Protein AF-A0A1V6K5K4-F1 (afdb_monomer)

Secondary structure (DSSP, 8-state):
----TTHHHHHHHHSSS-SS-----TT-EEEE-SS-EEEHHHHHHHHHHS-HHHHHHHHTSSSHHHHHHHHHHHHHHHHHHHHHTTGGGSHHHHHHHHHHHHHHHHHHHHHHHHHHHHHHHHHS---TT---TTEEEEEEEEETTS--EEEEEE-GGGS-HHHHHHHTTPPTT-EEE-SSSEEEEEEEEEESS---S--------------HHHHHHHHHHHHHHHHHHHHHHTT--EE-HHHHHHHHHHHTTS--SS---S-SEEETTEEE-HHHHHHHHHHHHTTS-----SHHHHHHHHHHHHHHHHHHHHHHHH-HHHHHHHHHHHHHHHHHHHHHHHHHHHTGGGS-TTTTT-HHHHHHHHHHHHHHHHHHTT-EE-HHHHHHS-SSGGG------

Structure (mmCIF, N/CA/C/O backbone):
data_AF-A0A1V6K5K4-F1
#
_entry.id   AF-A0A1V6K5K4-F1
#
loop_
_atom_site.group_PDB
_atom_site.id
_atom_site.type_symbol
_atom_site.label_atom_id
_atom_site.label_alt_id
_atom_site.label_comp_id
_atom_site.label_asym_id
_atom_site.label_entity_id
_atom_site.label_seq_id
_atom_site.pdbx_PDB_ins_code
_atom_site.Cartn_x
_atom_site.Cartn_y
_atom_site.Cartn_z
_atom_site.occupancy
_atom_site.B_iso_or_equiv
_atom_site.auth_seq_id
_atom_site.auth_comp_id
_atom_site.auth_asym_id
_atom_site.auth_atom_id
_atom_site.pdbx_PDB_model_num
ATOM 1 N N . MET A 1 1 ? -6.968 -40.730 54.910 1.00 28.14 1 MET A N 1
ATOM 2 C CA . MET A 1 1 ? -7.955 -39.758 55.433 1.00 28.14 1 MET A CA 1
ATOM 3 C C . MET A 1 1 ? -7.178 -38.547 55.941 1.00 28.14 1 MET A C 1
ATOM 5 O O . MET A 1 1 ? -6.651 -38.584 57.039 1.00 28.14 1 MET A O 1
ATOM 9 N N . THR A 1 2 ? -6.685 -37.723 55.011 1.00 26.86 2 THR A N 1
ATOM 10 C CA . THR A 1 2 ? -7.243 -36.434 54.518 1.00 26.86 2 THR A CA 1
ATOM 11 C C . THR A 1 2 ? -6.777 -35.230 55.343 1.00 26.86 2 THR A C 1
ATOM 13 O O . THR A 1 2 ? -7.409 -34.907 56.345 1.00 26.86 2 THR A O 1
ATOM 16 N N . PRO A 1 3 ? -5.731 -34.504 54.902 1.00 29.03 3 PRO A N 1
ATOM 17 C CA . PRO A 1 3 ? -5.486 -33.138 55.330 1.00 29.03 3 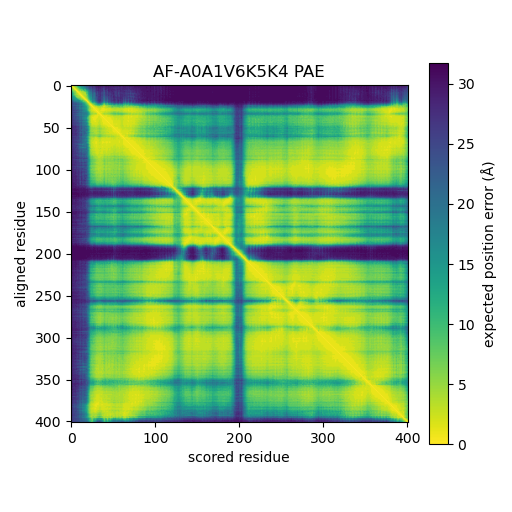PRO A CA 1
ATOM 18 C C . PRO A 1 3 ? -6.127 -32.180 54.311 1.00 29.03 3 PRO 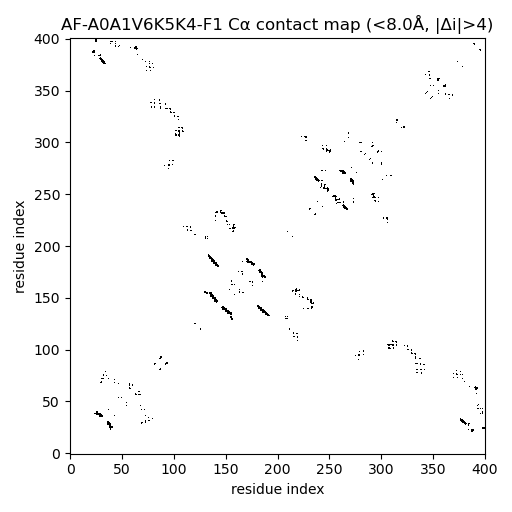A C 1
ATOM 20 O O . PRO A 1 3 ? -5.484 -31.749 53.362 1.00 29.03 3 PRO A O 1
ATOM 23 N N . ILE A 1 4 ? -7.407 -31.845 54.500 1.00 31.73 4 ILE A N 1
ATOM 24 C CA . ILE A 1 4 ? -8.102 -30.799 53.716 1.00 31.73 4 ILE A CA 1
ATOM 25 C C . ILE A 1 4 ? -7.815 -29.387 54.281 1.00 31.73 4 ILE A C 1
ATOM 27 O O . ILE A 1 4 ? -8.084 -28.379 53.642 1.00 31.73 4 ILE A O 1
ATOM 31 N N . HIS A 1 5 ? -7.146 -29.273 55.432 1.00 28.41 5 HIS A N 1
ATOM 32 C CA . HIS A 1 5 ? -6.937 -27.985 56.109 1.00 28.41 5 HIS A CA 1
ATOM 33 C C . HIS A 1 5 ? -5.626 -27.241 55.806 1.00 28.41 5 HIS A C 1
ATOM 35 O O . HIS A 1 5 ? -5.337 -26.254 56.474 1.00 28.41 5 HIS A O 1
ATOM 41 N N . ARG A 1 6 ? -4.832 -27.652 54.806 1.00 28.56 6 ARG A N 1
ATOM 42 C CA . ARG A 1 6 ? -3.612 -26.906 54.411 1.00 28.56 6 ARG A CA 1
ATOM 43 C C . ARG A 1 6 ? -3.736 -26.104 53.110 1.00 28.56 6 ARG A C 1
ATOM 45 O O . ARG A 1 6 ? -2.948 -25.190 52.913 1.00 28.56 6 ARG A O 1
ATOM 52 N N . GLY A 1 7 ? -4.737 -26.378 52.268 1.00 27.45 7 GLY A N 1
ATOM 53 C CA . GLY A 1 7 ? -4.954 -25.634 51.015 1.00 27.45 7 GLY A CA 1
ATOM 54 C C . GLY A 1 7 ? -5.672 -24.294 51.205 1.00 27.45 7 GLY A C 1
ATOM 55 O O . GLY A 1 7 ? -5.324 -23.306 50.568 1.00 27.45 7 GLY A O 1
ATOM 56 N N . MET A 1 8 ? -6.627 -24.225 52.136 1.00 26.94 8 MET A N 1
ATOM 57 C CA . MET A 1 8 ? -7.414 -23.006 52.370 1.00 26.94 8 MET A CA 1
ATOM 58 C C . MET A 1 8 ? -6.618 -21.923 53.107 1.00 26.94 8 MET A C 1
ATOM 60 O O . MET A 1 8 ? -6.811 -20.740 52.858 1.00 26.94 8 MET A O 1
ATOM 64 N N . THR A 1 9 ? -5.670 -22.318 53.962 1.00 28.39 9 THR A N 1
ATOM 65 C CA . THR A 1 9 ? -4.791 -21.380 54.671 1.00 28.39 9 THR A CA 1
ATOM 66 C C . THR A 1 9 ? -3.741 -20.776 53.741 1.00 28.39 9 THR A C 1
ATOM 68 O O . THR A 1 9 ? -3.373 -19.631 53.954 1.00 28.39 9 THR A O 1
ATOM 71 N N . ALA A 1 10 ? -3.309 -21.494 52.694 1.00 31.12 10 ALA A N 1
ATOM 72 C CA . ALA A 1 10 ? -2.409 -20.978 51.655 1.00 31.12 10 ALA A CA 1
ATOM 73 C C . ALA A 1 10 ? -3.124 -19.999 50.701 1.00 31.12 10 ALA A C 1
ATOM 75 O O . ALA A 1 10 ? -2.577 -18.954 50.367 1.00 31.12 10 ALA A O 1
ATOM 76 N N . LEU A 1 11 ? -4.385 -20.274 50.347 1.00 32.19 11 LEU A N 1
ATOM 77 C CA . LEU A 1 11 ? -5.232 -19.347 49.580 1.00 32.19 11 LEU A CA 1
ATOM 78 C C . LEU A 1 11 ? -5.611 -18.086 50.379 1.00 32.19 11 LEU A C 1
ATOM 80 O O . LEU A 1 11 ? -5.660 -16.999 49.815 1.00 32.19 11 LEU A O 1
ATOM 84 N N . LEU A 1 12 ? -5.807 -18.201 51.697 1.00 33.03 12 LEU A N 1
ATOM 85 C CA . LEU A 1 12 ? -6.075 -17.051 52.572 1.00 33.03 12 LEU A CA 1
ATOM 86 C C . LEU A 1 12 ? -4.809 -16.287 52.998 1.00 33.03 12 LEU A C 1
ATOM 88 O O . LEU A 1 12 ? -4.916 -15.112 53.327 1.00 33.03 12 LEU A O 1
ATOM 92 N N . THR A 1 13 ? -3.615 -16.893 52.950 1.00 32.50 13 THR A N 1
ATOM 93 C CA . THR A 1 13 ? -2.348 -16.152 53.137 1.00 32.50 13 THR A CA 1
ATOM 94 C C . THR A 1 13 ? -1.886 -15.441 51.866 1.00 32.50 13 THR A C 1
ATOM 96 O O . THR A 1 13 ? -1.289 -14.377 51.984 1.00 32.50 13 THR A O 1
ATOM 99 N N . LEU A 1 14 ? -2.260 -15.918 50.672 1.00 35.06 14 LEU A N 1
ATOM 100 C CA . LEU A 1 14 ? -2.148 -15.138 49.428 1.00 35.06 14 LEU A CA 1
ATOM 101 C C . LEU A 1 14 ? -3.144 -13.964 49.369 1.00 35.06 14 LEU A C 1
ATOM 103 O O . LEU A 1 14 ? -2.832 -12.938 48.780 1.00 35.06 14 LEU A O 1
ATOM 107 N N . ALA A 1 15 ? -4.294 -14.063 50.046 1.00 32.00 15 ALA A N 1
ATOM 108 C CA . ALA A 1 15 ? -5.255 -12.961 50.171 1.00 32.00 15 ALA A CA 1
ATOM 109 C C . ALA A 1 15 ? -4.941 -11.965 51.313 1.00 32.00 15 ALA A C 1
ATOM 111 O O . ALA A 1 15 ? -5.575 -10.919 51.394 1.00 32.00 15 ALA A O 1
ATOM 112 N N . ALA A 1 16 ? -3.979 -12.266 52.197 1.00 30.08 16 ALA A N 1
ATOM 113 C CA . ALA A 1 16 ? -3.657 -11.445 53.375 1.00 30.08 16 ALA A CA 1
ATOM 114 C C . ALA A 1 16 ? -2.242 -10.829 53.352 1.00 30.08 16 ALA A C 1
ATOM 116 O O . ALA A 1 16 ? -1.836 -10.200 54.328 1.00 30.08 16 ALA A O 1
ATOM 117 N N . ALA A 1 17 ? -1.501 -10.977 52.248 1.00 31.92 17 ALA A N 1
ATOM 118 C CA . ALA A 1 17 ? -0.170 -10.390 52.073 1.00 31.92 17 ALA A CA 1
ATOM 119 C C . ALA A 1 17 ? -0.154 -9.037 51.325 1.00 31.92 17 ALA A C 1
ATOM 121 O O . ALA A 1 17 ? 0.920 -8.464 51.182 1.00 31.92 17 ALA A O 1
ATOM 122 N N . SER A 1 18 ? -1.295 -8.477 50.891 1.00 31.97 18 SER A N 1
ATOM 123 C CA . SER A 1 18 ? -1.331 -7.165 50.204 1.00 31.97 18 SER A CA 1
ATOM 124 C C . SER A 1 18 ? -1.756 -5.981 51.084 1.00 31.97 18 SER A C 1
ATOM 126 O O . SER A 1 18 ? -1.901 -4.861 50.599 1.00 31.97 18 SER A O 1
ATOM 128 N N . CYS A 1 19 ? -1.889 -6.165 52.400 1.00 40.22 19 CYS A N 1
ATOM 129 C CA . CYS A 1 19 ? -1.970 -5.035 53.326 1.00 40.22 19 CYS A CA 1
ATOM 130 C C . CYS A 1 19 ? -0.559 -4.557 53.695 1.00 40.22 19 CYS A C 1
ATOM 132 O O . CYS A 1 19 ? -0.070 -4.820 54.791 1.00 40.22 19 CYS A O 1
ATOM 134 N N . GLY A 1 20 ? 0.101 -3.854 52.775 1.00 35.03 20 GLY A N 1
ATOM 135 C CA . GLY A 1 20 ? 1.377 -3.192 53.048 1.00 35.03 20 GLY A CA 1
ATOM 136 C C . GLY A 1 20 ? 2.195 -2.943 51.788 1.00 35.03 20 GLY A C 1
ATOM 137 O O . GLY A 1 20 ? 2.788 -3.868 51.258 1.00 35.03 20 GLY A O 1
ATOM 138 N N . THR A 1 21 ? 2.223 -1.679 51.351 1.00 39.12 21 THR A N 1
ATOM 139 C CA . THR A 1 21 ? 3.048 -1.102 50.266 1.00 39.12 21 THR A CA 1
ATOM 140 C C . THR A 1 21 ? 2.682 -1.458 48.817 1.00 39.12 21 THR A C 1
ATOM 142 O O . THR A 1 21 ? 3.556 -1.660 47.989 1.00 39.12 21 THR A O 1
ATOM 145 N N . GLY A 1 22 ? 1.383 -1.495 48.509 1.00 46.94 22 GLY A N 1
ATOM 146 C CA . GLY A 1 22 ? 0.697 -0.634 47.521 1.00 46.94 22 GLY A CA 1
ATOM 147 C C . GLY A 1 22 ? 1.309 -0.286 46.153 1.00 46.94 22 GLY A C 1
ATOM 148 O O . GLY A 1 22 ? 0.904 0.734 45.605 1.00 46.94 22 GLY A O 1
ATOM 149 N N . VAL A 1 23 ? 2.244 -1.057 45.594 1.00 56.88 23 VAL A N 1
ATOM 150 C CA . VAL A 1 23 ? 2.728 -0.853 44.216 1.00 56.88 23 VAL A CA 1
ATOM 151 C C . VAL A 1 23 ? 2.297 -2.042 43.353 1.00 56.88 23 VAL A C 1
ATOM 153 O O . VAL A 1 23 ? 2.756 -3.158 43.597 1.00 56.88 23 VAL A O 1
ATOM 156 N N . PRO A 1 24 ? 1.409 -1.838 42.365 1.00 65.69 24 PRO A N 1
ATOM 157 C CA . PRO A 1 24 ? 1.035 -2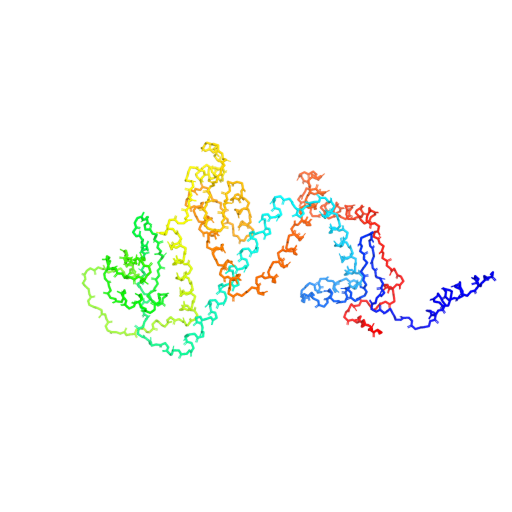.876 41.409 1.00 65.69 24 PRO A CA 1
ATOM 158 C C . PRO A 1 24 ? 2.258 -3.432 40.653 1.00 65.69 24 PRO A C 1
ATOM 160 O O . PRO A 1 24 ? 3.065 -2.665 40.128 1.00 65.69 24 PRO A O 1
ATOM 163 N N . HIS A 1 25 ? 2.406 -4.760 40.580 1.00 77.50 25 HIS A N 1
ATOM 164 C CA . HIS A 1 25 ? 3.486 -5.414 39.821 1.00 77.50 25 HIS A CA 1
ATOM 165 C C . HIS A 1 25 ? 3.132 -5.545 38.330 1.00 77.50 25 HIS A C 1
ATOM 167 O O . HIS A 1 25 ? 1.961 -5.460 37.962 1.00 77.50 25 HIS A O 1
ATOM 173 N N . SER A 1 26 ? 4.120 -5.819 37.470 1.00 78.94 26 SER A N 1
ATOM 174 C CA . SER A 1 26 ? 3.971 -5.892 35.998 1.00 78.94 26 SER A CA 1
ATOM 175 C C . SER A 1 26 ? 2.776 -6.729 35.506 1.00 78.94 26 SER A C 1
ATOM 177 O O . SER A 1 26 ? 2.022 -6.274 34.652 1.00 78.94 26 SER A O 1
ATOM 179 N N . GLY A 1 27 ? 2.548 -7.910 36.090 1.00 83.94 27 GLY A N 1
ATOM 180 C CA . GLY A 1 27 ? 1.405 -8.781 35.767 1.00 83.94 27 GLY A CA 1
ATOM 181 C C . GLY A 1 27 ? 0.040 -8.385 36.358 1.00 83.94 27 GLY A C 1
ATOM 182 O O . GLY A 1 27 ? -0.909 -9.157 36.239 1.00 83.94 27 GLY A O 1
ATOM 183 N N . THR A 1 28 ? -0.088 -7.239 37.035 1.00 89.31 28 THR A N 1
ATOM 184 C CA . THR A 1 28 ? -1.388 -6.789 37.566 1.00 89.31 28 THR A CA 1
ATOM 185 C C . THR A 1 28 ? -2.309 -6.453 36.398 1.00 89.31 28 THR A C 1
ATOM 187 O O . THR A 1 28 ? -1.948 -5.649 35.542 1.00 89.31 28 THR A O 1
ATOM 190 N N . TRP A 1 29 ? -3.500 -7.051 36.357 1.00 92.62 29 TRP A N 1
ATOM 191 C CA . TRP A 1 29 ? -4.487 -6.747 35.324 1.00 92.62 29 TRP A CA 1
ATOM 192 C C . TRP A 1 29 ? -5.111 -5.364 35.564 1.00 92.62 29 TRP A C 1
ATOM 194 O O . TRP A 1 29 ? -5.496 -5.031 36.689 1.00 92.62 29 TRP A O 1
ATOM 204 N N . LEU A 1 30 ? -5.211 -4.571 34.499 1.00 92.12 30 LEU A N 1
ATOM 205 C CA . LEU A 1 30 ? -5.825 -3.241 34.490 1.00 92.12 30 LEU A CA 1
ATOM 206 C C . LEU A 1 30 ? -7.187 -3.245 33.804 1.00 92.12 30 LEU A C 1
ATOM 208 O O . LEU A 1 30 ? -8.107 -2.562 34.250 1.00 92.12 30 LEU A O 1
ATOM 212 N N . ALA A 1 31 ? -7.322 -4.042 32.749 1.00 93.12 31 ALA A N 1
ATOM 213 C CA . ALA A 1 31 ? -8.576 -4.260 32.055 1.00 93.12 31 ALA A CA 1
ATOM 214 C C . ALA A 1 31 ? -8.666 -5.714 31.601 1.00 93.12 31 ALA A C 1
ATOM 216 O O . ALA A 1 31 ? -7.652 -6.343 31.304 1.00 93.12 31 ALA A O 1
ATOM 217 N N . ARG A 1 32 ? -9.875 -6.258 31.531 1.00 92.56 32 ARG A N 1
ATOM 218 C CA . ARG A 1 32 ? -10.109 -7.591 30.973 1.00 92.56 32 ARG A CA 1
ATOM 219 C C . ARG A 1 32 ? -11.404 -7.634 30.190 1.00 92.56 32 ARG A C 1
ATOM 221 O O . ARG A 1 32 ? -12.341 -6.899 30.487 1.00 92.56 32 ARG A O 1
ATOM 228 N N . THR A 1 33 ? -11.442 -8.515 29.210 1.00 88.88 33 THR A N 1
ATOM 229 C CA . THR A 1 33 ? -12.632 -8.895 28.454 1.00 88.88 33 THR A CA 1
ATOM 230 C C . THR A 1 33 ? -12.816 -10.408 28.581 1.00 88.88 33 THR A C 1
ATOM 232 O O . THR A 1 33 ? -12.026 -11.101 29.223 1.00 88.88 33 THR A O 1
ATOM 235 N N . VAL A 1 34 ? -13.852 -10.959 27.954 1.00 84.50 34 VAL A N 1
ATOM 236 C CA . VAL A 1 34 ? -14.044 -12.418 27.865 1.00 84.50 34 VAL A CA 1
ATOM 237 C C . VAL A 1 34 ? -12.902 -13.150 27.149 1.00 84.50 34 VAL A C 1
ATOM 239 O O . VAL A 1 34 ? -12.740 -14.352 27.351 1.00 84.50 34 VAL A O 1
ATOM 242 N N . SER A 1 35 ? -12.146 -12.459 26.298 1.00 79.81 35 SER A N 1
ATOM 243 C CA . SER A 1 35 ? -11.123 -13.036 25.420 1.00 79.81 35 SER A CA 1
ATOM 244 C C . SER A 1 35 ? -9.702 -12.599 25.768 1.00 79.81 35 SER A C 1
ATOM 246 O O . SER A 1 35 ? -8.763 -13.220 25.278 1.00 79.81 35 SER A O 1
ATOM 248 N N . ASP A 1 36 ? -9.535 -11.559 26.586 1.00 88.75 36 ASP A N 1
ATOM 249 C CA . ASP A 1 36 ? -8.253 -10.881 26.755 1.00 88.75 36 ASP A CA 1
ATOM 250 C C . ASP A 1 36 ? -8.082 -10.288 28.162 1.00 88.75 36 ASP A C 1
ATOM 252 O O . ASP A 1 36 ? -9.048 -10.021 28.880 1.00 88.75 36 ASP A O 1
ATOM 256 N N . THR A 1 37 ? -6.841 -10.087 28.590 1.00 92.88 37 THR A N 1
ATOM 257 C CA . THR A 1 37 ? -6.502 -9.448 29.867 1.00 92.88 37 THR A CA 1
ATO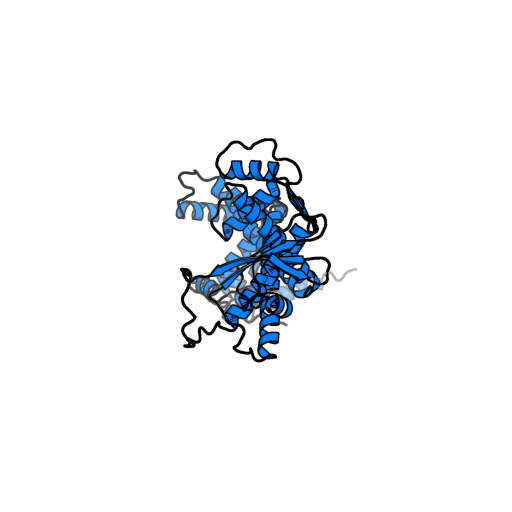M 258 C C . THR A 1 37 ? -5.283 -8.565 29.669 1.00 92.88 37 THR A C 1
ATOM 260 O O . THR A 1 37 ? -4.189 -9.063 29.438 1.00 92.88 37 THR A O 1
ATOM 263 N N . LEU A 1 38 ? -5.481 -7.255 29.805 1.00 91.50 38 LEU A N 1
ATOM 264 C CA . LEU A 1 38 ? -4.438 -6.247 29.678 1.00 91.50 38 LEU A CA 1
ATOM 265 C C . LEU A 1 38 ? -3.784 -6.018 31.036 1.00 91.50 38 LEU A C 1
ATOM 267 O O . LEU A 1 38 ? -4.442 -5.613 32.003 1.00 91.50 38 LEU A O 1
ATOM 271 N N . THR A 1 39 ? -2.484 -6.271 31.107 1.00 91.94 39 THR A N 1
ATOM 272 C CA . THR A 1 39 ? -1.666 -6.057 32.301 1.00 91.94 39 THR A CA 1
ATOM 273 C C . THR A 1 39 ? -0.994 -4.685 32.295 1.00 91.94 39 THR A C 1
ATOM 275 O O . THR A 1 39 ? -1.004 -3.965 31.295 1.00 91.94 39 THR A O 1
ATOM 278 N N . ILE A 1 40 ? -0.381 -4.304 33.418 1.00 89.94 40 ILE A N 1
ATOM 279 C CA . ILE A 1 40 ? 0.445 -3.089 33.494 1.00 89.94 40 ILE A CA 1
ATOM 280 C C . ILE A 1 40 ? 1.571 -3.125 32.467 1.00 89.94 40 ILE A C 1
ATOM 282 O O . ILE A 1 40 ? 1.862 -2.092 31.868 1.00 89.94 40 ILE A O 1
ATOM 286 N N . LEU A 1 41 ? 2.198 -4.287 32.264 1.00 87.88 41 LEU A N 1
ATOM 287 C CA . LEU A 1 41 ? 3.273 -4.432 31.288 1.00 87.88 41 LEU A CA 1
ATOM 288 C C . LEU A 1 41 ? 2.774 -4.139 29.868 1.00 87.88 41 LEU A C 1
ATOM 290 O O . LEU A 1 41 ? 3.357 -3.288 29.201 1.00 87.88 41 LEU A O 1
ATOM 294 N N . ASP A 1 42 ? 1.660 -4.754 29.462 1.00 89.88 42 ASP A N 1
ATOM 295 C CA . ASP A 1 42 ? 1.089 -4.576 28.118 1.00 89.88 42 ASP A CA 1
ATOM 296 C C . ASP A 1 42 ? 0.744 -3.106 27.847 1.00 89.88 42 ASP A C 1
ATOM 298 O O . ASP A 1 42 ? 1.067 -2.549 26.796 1.00 89.88 42 ASP A O 1
ATOM 302 N N . ILE A 1 43 ? 0.120 -2.446 28.829 1.00 90.62 43 ILE A N 1
ATOM 303 C CA . ILE A 1 43 ? -0.239 -1.032 28.719 1.00 90.62 43 ILE A CA 1
ATOM 304 C C . ILE A 1 43 ? 1.014 -0.144 28.725 1.00 90.62 43 ILE A C 1
ATOM 306 O O . ILE A 1 43 ? 1.085 0.812 27.955 1.00 90.62 43 ILE A O 1
ATOM 310 N N . HIS A 1 44 ? 2.022 -0.439 29.548 1.00 88.31 44 HIS A N 1
ATOM 311 C CA . HIS A 1 44 ? 3.256 0.346 29.574 1.00 88.31 44 HIS A CA 1
ATOM 312 C C . HIS A 1 44 ? 4.023 0.254 28.249 1.00 88.31 44 HIS A C 1
ATOM 314 O O . HIS A 1 44 ? 4.461 1.275 27.714 1.00 88.31 44 HIS A O 1
ATOM 320 N N . GLU A 1 45 ? 4.171 -0.950 27.696 1.00 88.44 45 GLU A N 1
ATOM 321 C CA . GLU A 1 45 ? 4.827 -1.165 26.404 1.00 88.44 45 GLU A CA 1
ATOM 322 C C . GLU A 1 45 ? 4.053 -0.486 25.270 1.00 88.44 45 GLU A C 1
ATOM 324 O O . GLU A 1 45 ? 4.643 0.239 24.460 1.00 88.44 45 GLU A O 1
ATOM 329 N N . GLY A 1 46 ? 2.723 -0.618 25.272 1.00 87.38 46 GLY A N 1
ATOM 330 C CA . GLY A 1 46 ? 1.846 0.097 24.351 1.00 87.38 46 GLY A CA 1
ATOM 331 C C . GLY A 1 46 ? 2.042 1.612 24.429 1.00 87.38 46 GLY A C 1
ATOM 332 O O . GLY A 1 46 ? 2.261 2.258 23.403 1.00 87.38 46 GLY A O 1
ATOM 333 N N . TRP A 1 47 ? 2.046 2.183 25.634 1.00 88.88 47 TRP A N 1
ATOM 334 C CA . TRP A 1 47 ? 2.248 3.616 25.846 1.00 88.88 47 TRP A CA 1
ATOM 335 C C . TRP A 1 47 ? 3.607 4.096 25.324 1.00 88.88 47 TRP A C 1
ATOM 337 O O . TRP A 1 47 ? 3.697 5.124 24.650 1.00 88.88 47 TRP A O 1
ATOM 347 N N . ARG A 1 48 ? 4.675 3.333 25.589 1.00 88.69 48 ARG A N 1
ATOM 348 C CA . ARG A 1 48 ? 6.037 3.635 25.119 1.00 88.69 48 ARG A CA 1
ATOM 349 C C . ARG A 1 48 ? 6.159 3.602 23.598 1.00 88.69 48 ARG A C 1
ATOM 351 O O . ARG A 1 48 ? 6.975 4.347 23.056 1.00 88.69 48 ARG A O 1
ATOM 358 N N . SER A 1 49 ? 5.365 2.764 22.933 1.00 85.50 49 SER A N 1
ATOM 359 C CA . SER A 1 49 ? 5.362 2.636 21.472 1.00 85.50 49 SER A CA 1
ATOM 360 C C . SER A 1 49 ? 4.690 3.808 20.748 1.00 85.50 49 SER A C 1
ATOM 362 O O . SER A 1 49 ? 4.926 4.006 19.557 1.00 85.50 49 SER A O 1
ATOM 364 N N . LEU A 1 50 ? 3.885 4.612 21.453 1.00 84.81 50 LEU A N 1
ATOM 365 C CA . LEU A 1 50 ? 3.202 5.760 20.865 1.00 84.81 50 LEU A CA 1
ATOM 366 C C . LEU A 1 50 ? 4.186 6.865 20.455 1.00 84.81 50 LEU A C 1
ATOM 368 O O . LEU A 1 50 ? 5.090 7.263 21.209 1.00 84.81 50 LEU A O 1
ATOM 372 N N . ASP A 1 51 ? 3.941 7.453 19.286 1.00 85.19 51 ASP A N 1
ATOM 373 C CA . ASP A 1 51 ? 4.632 8.662 18.861 1.00 85.19 51 ASP A CA 1
ATOM 374 C C . ASP A 1 51 ? 4.290 9.857 19.787 1.00 85.19 51 ASP A C 1
ATOM 376 O O . ASP A 1 51 ? 3.288 9.831 20.516 1.00 85.19 51 ASP A O 1
ATOM 380 N N . PRO A 1 52 ? 5.122 10.915 19.806 1.00 87.50 52 PRO A N 1
ATOM 381 C CA . PRO A 1 52 ? 4.916 12.049 20.703 1.00 87.50 52 PRO A CA 1
ATOM 382 C C . PRO A 1 52 ? 3.568 12.761 20.532 1.00 87.50 52 PRO A C 1
ATOM 384 O O . PRO A 1 52 ? 3.016 13.225 21.527 1.00 87.50 52 PRO A O 1
ATOM 387 N N . ALA A 1 53 ? 3.029 12.846 19.311 1.00 84.69 53 ALA A N 1
ATOM 388 C CA . ALA A 1 53 ? 1.760 13.527 19.067 1.00 84.69 53 ALA A CA 1
ATOM 389 C C . ALA A 1 53 ? 0.581 12.706 19.607 1.00 84.69 53 ALA A C 1
ATOM 391 O O . ALA A 1 53 ? -0.304 13.263 20.257 1.00 84.69 53 ALA A O 1
ATOM 392 N N . SER A 1 54 ? 0.606 11.381 19.424 1.00 83.69 54 SER A N 1
ATOM 393 C CA . SER A 1 54 ? -0.396 10.479 20.005 1.00 83.69 54 SER A CA 1
ATOM 394 C C . SER A 1 54 ? -0.405 10.530 21.537 1.00 83.69 54 SER A C 1
ATOM 396 O O . SER A 1 54 ? -1.476 10.598 22.141 1.00 83.69 54 SER A O 1
ATOM 398 N N . ARG A 1 55 ? 0.771 10.562 22.184 1.00 87.00 55 ARG A N 1
ATOM 399 C CA . ARG A 1 55 ? 0.865 10.703 23.653 1.00 87.00 55 ARG A CA 1
ATOM 400 C C . ARG A 1 55 ? 0.312 12.029 24.156 1.00 87.00 55 ARG A C 1
ATOM 402 O O . ARG A 1 55 ? -0.357 12.052 25.186 1.00 87.00 55 ARG A O 1
ATOM 409 N N . GLU A 1 56 ? 0.558 13.116 23.431 1.00 87.19 56 GLU A N 1
ATOM 410 C CA . GLU A 1 56 ? 0.045 14.433 23.808 1.00 87.19 56 GLU A CA 1
ATOM 411 C C . GLU A 1 56 ? -1.490 14.480 23.800 1.00 87.19 56 GLU A C 1
ATOM 413 O O . GLU A 1 56 ? -2.093 15.106 24.671 1.00 87.19 56 GLU A O 1
ATOM 418 N N . GLY A 1 57 ? -2.130 13.731 22.895 1.00 84.81 57 GLY A N 1
ATOM 419 C CA . GLY A 1 57 ? -3.583 13.554 22.892 1.00 84.81 57 GLY A CA 1
ATOM 420 C C . GLY A 1 57 ? -4.123 13.056 24.238 1.00 84.81 57 GLY A C 1
ATOM 421 O O . GLY A 1 57 ? -5.061 13.642 24.775 1.00 84.81 57 GLY A O 1
ATOM 422 N N . PHE A 1 58 ? -3.488 12.042 24.834 1.00 88.19 58 PHE A N 1
ATOM 423 C CA . PHE A 1 58 ? -3.877 11.513 26.148 1.00 88.19 58 PHE A CA 1
ATOM 424 C C . PHE A 1 58 ? -3.492 12.434 27.305 1.00 88.19 58 PHE A C 1
ATOM 426 O O . PHE A 1 58 ? -4.231 12.530 28.280 1.00 88.19 58 PHE A O 1
ATOM 433 N N . ARG A 1 59 ? -2.356 13.135 27.207 1.00 87.38 59 ARG A N 1
ATOM 434 C CA . ARG A 1 59 ? -1.888 14.068 28.250 1.00 87.38 59 ARG A CA 1
ATOM 435 C C . ARG A 1 59 ? -2.801 15.271 28.456 1.00 87.38 59 ARG A C 1
ATOM 437 O O . ARG A 1 59 ? -2.737 15.902 29.507 1.00 87.38 59 ARG A O 1
ATOM 444 N N . SER A 1 60 ? -3.651 15.572 27.477 1.00 85.00 60 SER A N 1
ATOM 445 C CA . SER A 1 60 ? -4.693 16.589 27.619 1.00 85.00 60 SER A CA 1
ATOM 446 C C . SER A 1 60 ? -5.826 16.180 28.575 1.00 85.00 60 SER A C 1
ATOM 448 O O . SER A 1 60 ? -6.578 17.048 29.025 1.00 85.00 60 SER A O 1
ATOM 450 N N . ASP A 1 61 ? -5.937 14.891 28.919 1.00 88.69 61 ASP A N 1
ATOM 451 C CA . ASP A 1 61 ? -6.903 14.390 29.894 1.00 88.69 61 ASP A CA 1
ATOM 452 C C . ASP A 1 61 ? -6.451 14.659 31.341 1.00 88.69 61 ASP A C 1
ATOM 454 O O . ASP A 1 61 ? -5.265 14.682 31.671 1.00 88.69 61 ASP A O 1
ATOM 458 N N . SER A 1 62 ? -7.424 14.810 32.238 1.00 88.81 62 SER A N 1
ATOM 459 C CA . SER A 1 62 ? -7.210 14.869 33.687 1.00 88.81 62 SER A CA 1
ATOM 460 C C . SER A 1 62 ? -6.531 13.621 34.267 1.00 88.81 62 SER A C 1
ATOM 462 O O . SER A 1 62 ? -5.853 13.718 35.292 1.00 88.81 62 SER A O 1
ATOM 464 N N . ASN A 1 63 ? -6.715 12.461 33.626 1.00 89.25 63 ASN A N 1
ATOM 465 C CA . ASN A 1 63 ? -6.040 11.218 33.953 1.00 89.25 63 ASN A CA 1
ATOM 466 C C . ASN A 1 63 ? -5.583 10.471 32.681 1.00 89.25 63 ASN A C 1
ATOM 468 O O . ASN A 1 63 ? -6.283 9.566 32.213 1.00 89.25 63 ASN A O 1
ATOM 472 N N . PRO A 1 64 ? -4.399 10.811 32.131 1.00 89.50 64 PRO A N 1
ATOM 473 C CA . PRO A 1 64 ? -3.896 10.245 30.880 1.00 89.50 64 PRO A CA 1
ATOM 474 C C . PRO A 1 64 ? -3.765 8.722 30.910 1.00 89.50 64 PRO A C 1
ATOM 476 O O . PRO A 1 64 ? -4.088 8.055 29.928 1.00 89.50 64 PRO A O 1
ATOM 479 N N . GLY A 1 65 ? -3.326 8.156 32.038 1.00 88.31 65 GLY A N 1
ATOM 480 C CA . GLY A 1 65 ? -3.157 6.714 32.169 1.00 88.31 65 GLY A CA 1
ATOM 481 C C . GLY A 1 65 ? -4.471 5.955 32.185 1.00 88.31 65 GLY A C 1
ATOM 482 O O . GLY A 1 65 ? -4.596 4.946 31.491 1.00 88.31 65 GLY A O 1
ATOM 483 N N . ARG A 1 66 ? -5.485 6.470 32.888 1.00 91.25 66 ARG A N 1
ATOM 484 C CA . ARG A 1 66 ? -6.837 5.901 32.826 1.00 91.25 66 ARG A CA 1
ATOM 485 C C . ARG A 1 66 ? -7.407 5.989 31.411 1.00 91.25 66 ARG A C 1
ATOM 487 O O . ARG A 1 66 ? -7.875 4.978 30.897 1.00 91.25 66 ARG A O 1
ATOM 494 N N . ALA A 1 67 ? -7.328 7.160 30.778 1.00 89.56 67 ALA A N 1
ATOM 495 C CA . ALA A 1 67 ? -7.832 7.361 29.422 1.00 89.56 67 ALA A CA 1
ATOM 496 C C . ALA A 1 67 ? -7.171 6.397 28.421 1.00 89.56 67 ALA A C 1
ATOM 498 O O . ALA A 1 67 ? -7.845 5.799 27.581 1.00 89.56 67 ALA A O 1
ATOM 499 N N . TYR A 1 68 ? -5.858 6.183 28.544 1.00 91.56 68 TYR A N 1
ATOM 500 C CA . TYR A 1 68 ? -5.136 5.239 27.697 1.00 91.56 68 TYR A CA 1
ATOM 501 C C . TYR A 1 68 ? -5.565 3.782 27.928 1.00 91.56 68 TYR A C 1
ATOM 503 O O . TYR A 1 68 ? -5.812 3.062 26.959 1.00 91.56 68 TYR A O 1
ATOM 511 N N . VAL A 1 69 ? -5.720 3.354 29.189 1.00 92.44 69 VAL A N 1
ATOM 512 C CA . VAL A 1 69 ? -6.222 2.007 29.524 1.00 92.44 69 VAL A CA 1
ATOM 513 C C . VAL A 1 69 ? -7.623 1.787 28.966 1.00 92.44 69 VAL A C 1
ATOM 515 O O . VAL A 1 69 ? -7.879 0.740 28.377 1.00 92.44 69 VAL A O 1
ATOM 518 N N . GLU A 1 70 ? -8.521 2.762 29.111 1.00 91.31 70 GLU A N 1
ATOM 519 C CA . GLU A 1 70 ? -9.882 2.675 28.579 1.00 91.31 70 GLU A CA 1
ATOM 520 C C . GLU A 1 70 ? -9.865 2.502 27.054 1.00 91.31 70 GLU A C 1
ATOM 522 O O . GLU A 1 70 ? -10.508 1.589 26.533 1.00 91.31 70 GLU A O 1
ATOM 527 N N . VAL A 1 71 ? -9.072 3.300 26.332 1.00 89.56 71 VAL A N 1
ATOM 528 C CA . VAL A 1 71 ? -8.926 3.169 24.872 1.00 89.56 71 VAL A CA 1
ATOM 529 C C . VAL A 1 71 ? -8.340 1.812 24.475 1.00 89.56 71 VAL A C 1
ATOM 531 O O . VAL A 1 71 ? -8.859 1.171 23.557 1.00 89.56 71 VAL A O 1
ATOM 534 N N . ALA A 1 72 ? -7.300 1.339 25.165 1.00 89.50 72 ALA A N 1
ATOM 535 C CA . ALA A 1 72 ? -6.706 0.027 24.910 1.00 89.50 72 ALA A CA 1
ATOM 536 C C . ALA A 1 72 ? -7.712 -1.113 25.151 1.00 89.50 72 ALA A C 1
ATOM 538 O O . ALA A 1 72 ? -7.809 -2.049 24.353 1.00 89.50 72 ALA A O 1
ATOM 539 N N . ALA A 1 73 ? -8.523 -1.004 26.202 1.00 90.81 73 ALA A N 1
ATOM 540 C CA . ALA A 1 73 ? -9.538 -1.993 26.525 1.00 90.81 73 ALA A CA 1
ATOM 541 C C . ALA A 1 73 ? -10.687 -2.002 25.503 1.00 90.81 73 ALA A C 1
ATOM 543 O O . ALA A 1 73 ? -11.082 -3.066 25.023 1.00 90.81 73 ALA A O 1
ATOM 544 N N . TYR A 1 74 ? -11.176 -0.828 25.088 1.00 90.50 74 TYR A N 1
ATOM 545 C CA . TYR A 1 74 ? -12.161 -0.730 24.007 1.00 90.50 74 TYR A CA 1
ATOM 546 C C . TYR A 1 74 ? -11.612 -1.248 22.675 1.00 90.50 74 TYR A C 1
ATOM 548 O O . TYR A 1 74 ? -12.349 -1.893 21.930 1.00 90.50 74 TYR A O 1
ATOM 556 N N . ARG A 1 75 ? -10.323 -1.047 22.383 1.00 89.69 75 ARG A N 1
ATOM 557 C CA . ARG A 1 75 ? -9.669 -1.658 21.219 1.00 89.69 75 ARG A CA 1
ATOM 558 C C . ARG A 1 75 ? -9.749 -3.189 21.262 1.00 89.69 75 ARG A C 1
ATOM 560 O O . ARG A 1 75 ? -10.151 -3.774 20.260 1.00 89.69 75 ARG A O 1
ATOM 567 N N . SER A 1 76 ? -9.444 -3.822 22.397 1.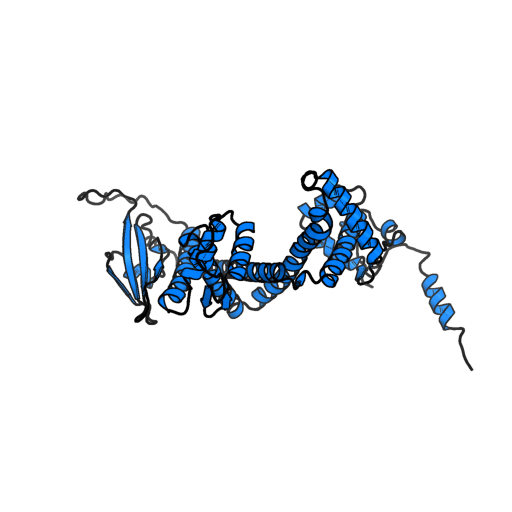00 89.56 76 SER A N 1
ATOM 568 C CA . SER A 1 76 ? -9.552 -5.287 22.566 1.00 89.56 76 SER A CA 1
ATOM 569 C C . SER A 1 76 ? -10.997 -5.793 22.377 1.00 89.56 76 SER A C 1
ATOM 571 O O . SER A 1 76 ? -11.248 -6.807 21.712 1.00 89.56 76 SER A O 1
ATOM 573 N N . VAL A 1 77 ? -11.986 -5.030 22.863 1.00 92.25 77 VAL A N 1
ATOM 574 C CA . VAL A 1 77 ? -13.417 -5.306 22.638 1.00 92.25 77 VAL A CA 1
ATOM 575 C C . VAL A 1 77 ? -13.788 -5.236 21.150 1.00 92.25 77 VAL A C 1
ATOM 577 O O . VAL A 1 77 ? -14.456 -6.138 20.640 1.00 92.25 77 VAL A O 1
ATOM 580 N N . ILE A 1 78 ? -13.367 -4.185 20.439 1.00 91.19 78 ILE A N 1
ATOM 581 C CA . ILE A 1 78 ? -13.659 -4.023 19.005 1.00 91.19 78 ILE A CA 1
ATOM 582 C C . ILE A 1 78 ? -12.963 -5.117 18.194 1.00 91.19 78 ILE A C 1
ATOM 584 O O . ILE A 1 78 ? -13.579 -5.687 17.299 1.00 91.19 78 ILE A O 1
ATOM 588 N N . GLU A 1 79 ? -11.716 -5.455 18.521 1.00 91.75 79 GLU A N 1
ATOM 589 C CA . GLU A 1 79 ? -10.989 -6.547 17.873 1.00 91.75 79 GLU A CA 1
ATOM 590 C C . GLU A 1 79 ? -11.720 -7.885 18.020 1.00 91.75 79 GLU A C 1
ATOM 592 O O . GLU A 1 79 ? -11.887 -8.613 17.038 1.00 91.75 79 GLU A O 1
ATOM 597 N N . SER A 1 80 ? -12.230 -8.180 19.216 1.00 91.50 80 SER A N 1
ATOM 598 C CA . SER A 1 80 ? -13.043 -9.376 19.451 1.00 91.50 80 SER A CA 1
ATOM 599 C C . SER A 1 80 ? -14.314 -9.373 18.594 1.00 91.50 80 SER A C 1
ATOM 601 O O . SER A 1 80 ? -14.643 -10.388 17.977 1.00 91.50 80 SER A O 1
ATOM 603 N N . ALA A 1 81 ? -14.983 -8.223 18.474 1.00 92.81 81 ALA A N 1
ATOM 604 C CA . ALA A 1 81 ? -16.162 -8.071 17.623 1.00 92.81 81 ALA A CA 1
ATOM 605 C C . ALA A 1 81 ? -15.854 -8.227 16.126 1.00 92.81 81 ALA A C 1
ATOM 607 O O . ALA A 1 81 ? -16.615 -8.869 15.402 1.00 92.81 81 ALA A O 1
ATOM 608 N N . VAL A 1 82 ? -14.730 -7.677 15.666 1.00 93.25 82 VAL A N 1
ATOM 609 C CA . VAL A 1 82 ? -14.235 -7.794 14.287 1.00 93.25 82 VAL A CA 1
ATOM 610 C C . VAL A 1 82 ? -13.955 -9.247 13.925 1.00 93.25 82 VAL A C 1
ATOM 612 O O . VAL A 1 82 ? -14.383 -9.704 12.862 1.00 93.25 82 VAL A O 1
ATOM 615 N N . ARG A 1 83 ? -13.277 -9.980 14.817 1.00 92.19 83 ARG A N 1
ATOM 616 C CA . ARG A 1 83 ? -12.970 -11.404 14.633 1.00 92.19 83 ARG A CA 1
ATOM 617 C C . ARG A 1 83 ? -14.241 -12.251 14.633 1.00 92.19 83 ARG A C 1
ATOM 619 O O . ARG A 1 83 ? -14.418 -13.056 13.726 1.00 92.19 83 ARG A O 1
ATOM 626 N N . GLU A 1 84 ? -15.143 -12.045 15.594 1.00 92.75 84 GLU A N 1
ATOM 627 C CA . GLU A 1 84 ? -16.401 -12.802 15.677 1.00 92.75 84 GLU A CA 1
ATOM 628 C C . GLU A 1 84 ? -17.297 -12.576 14.450 1.00 92.75 84 GLU A C 1
ATOM 630 O O . GLU A 1 84 ? -17.901 -13.517 13.941 1.00 92.75 84 GLU A O 1
ATOM 635 N N . ALA A 1 85 ? -17.367 -11.341 13.949 1.00 93.12 85 ALA A N 1
ATOM 636 C CA . ALA A 1 85 ? -18.155 -11.008 12.766 1.00 93.12 85 ALA A CA 1
ATOM 637 C C . ALA A 1 85 ? -17.455 -11.350 11.434 1.00 93.12 85 ALA A C 1
ATOM 639 O O . ALA A 1 85 ? -18.054 -11.166 10.377 1.00 93.12 85 ALA A O 1
ATOM 640 N N . GLY A 1 86 ? -16.213 -11.848 11.468 1.00 94.12 86 GLY A N 1
ATOM 641 C CA . GLY A 1 86 ? -15.483 -12.300 10.282 1.00 94.12 86 GLY A CA 1
ATOM 642 C C . GLY A 1 86 ? -15.018 -11.182 9.344 1.00 94.12 86 GLY A C 1
ATOM 643 O O . GLY A 1 86 ? -14.786 -11.448 8.168 1.00 94.12 86 GLY A O 1
ATOM 644 N N . TYR A 1 87 ? -14.865 -9.941 9.829 1.00 93.00 87 TYR A N 1
ATOM 645 C CA . TYR A 1 87 ? -14.491 -8.799 8.973 1.00 93.00 87 TYR A CA 1
ATOM 646 C C . TYR A 1 87 ? -13.126 -8.979 8.298 1.00 93.00 87 TYR A C 1
ATOM 648 O O . TYR A 1 87 ? -12.979 -8.605 7.134 1.00 93.00 87 TYR A O 1
ATOM 656 N N . LEU A 1 88 ? -12.159 -9.594 8.991 1.00 92.06 88 LEU A N 1
ATOM 657 C CA . LEU A 1 88 ? -10.801 -9.831 8.477 1.00 92.06 88 LEU A CA 1
ATOM 658 C C . LEU A 1 88 ? -10.780 -10.689 7.198 1.00 92.06 88 LEU A C 1
ATOM 660 O O . LEU A 1 88 ? -9.915 -10.496 6.348 1.00 92.06 88 LEU A O 1
ATOM 664 N N . GLU A 1 89 ? -11.763 -11.578 7.040 1.00 92.12 89 GLU A N 1
ATOM 665 C CA . GLU A 1 89 ? -11.877 -12.505 5.904 1.00 92.12 89 GLU A CA 1
ATOM 666 C C . GLU A 1 89 ? -12.830 -11.994 4.812 1.00 92.12 89 GLU A C 1
ATOM 668 O O . GLU A 1 89 ? -13.123 -12.693 3.839 1.00 92.12 89 GLU A O 1
ATOM 673 N N . THR A 1 90 ? -13.371 -10.780 4.962 1.00 94.25 90 THR A N 1
ATOM 674 C CA . THR A 1 90 ? -14.224 -10.203 3.919 1.00 94.25 90 THR A CA 1
ATOM 675 C C . THR A 1 90 ? -13.386 -9.867 2.681 1.00 94.25 90 THR A C 1
ATOM 677 O O . THR A 1 90 ? -12.291 -9.315 2.824 1.00 94.25 90 THR A O 1
ATOM 680 N N . PRO A 1 91 ? -13.903 -10.091 1.451 1.00 92.19 91 PRO A N 1
ATOM 681 C CA . PRO A 1 91 ? -13.142 -9.847 0.222 1.00 92.19 91 PRO A CA 1
ATOM 682 C C . PRO A 1 91 ? -12.525 -8.447 0.151 1.00 92.19 91 PRO A C 1
ATOM 684 O O . PRO A 1 91 ? -11.381 -8.292 -0.268 1.00 92.19 91 PRO A O 1
ATOM 687 N N . ARG A 1 92 ? -13.254 -7.434 0.638 1.00 91.25 92 ARG A N 1
ATOM 688 C CA . ARG A 1 92 ? -12.783 -6.048 0.693 1.00 91.25 92 ARG A CA 1
ATOM 689 C C . ARG A 1 92 ? -11.551 -5.889 1.583 1.00 91.25 92 ARG A C 1
ATOM 691 O O . ARG A 1 92 ? -10.561 -5.320 1.133 1.00 91.25 92 ARG A O 1
ATOM 698 N N . ILE A 1 93 ? -11.603 -6.368 2.827 1.00 94.00 93 ILE A N 1
ATOM 699 C CA . ILE A 1 93 ? -10.506 -6.205 3.791 1.00 94.00 93 ILE A CA 1
ATOM 700 C C . ILE A 1 93 ? -9.285 -7.002 3.335 1.00 94.00 93 ILE A C 1
ATOM 702 O O . ILE A 1 93 ? -8.191 -6.442 3.257 1.00 94.00 93 ILE A O 1
ATOM 706 N N . SER A 1 94 ? -9.473 -8.262 2.934 1.00 93.50 94 SER A N 1
ATOM 707 C CA . SER A 1 94 ? -8.377 -9.102 2.445 1.00 93.50 94 SER A CA 1
ATOM 708 C C . SER A 1 94 ? -7.755 -8.539 1.160 1.00 93.50 94 SER A C 1
ATOM 710 O O . SER A 1 94 ? -6.538 -8.596 0.981 1.00 93.50 94 SER A O 1
ATOM 712 N N . SER A 1 95 ? -8.549 -7.943 0.260 1.00 93.88 95 SER A N 1
ATOM 713 C CA . SER A 1 95 ? -8.007 -7.261 -0.921 1.00 93.88 95 SER A CA 1
ATOM 714 C C . SER A 1 95 ? -7.205 -6.020 -0.541 1.00 93.88 95 SER A C 1
ATOM 716 O O . SER A 1 95 ? -6.070 -5.890 -0.985 1.00 93.88 95 SER A O 1
ATOM 718 N N . MET A 1 96 ? -7.739 -5.146 0.320 1.00 94.44 96 MET A N 1
ATOM 719 C CA . MET A 1 96 ? -7.025 -3.942 0.764 1.00 94.44 96 MET A CA 1
ATOM 720 C C . MET A 1 96 ? -5.720 -4.283 1.492 1.00 94.44 96 MET A C 1
ATOM 722 O O . MET A 1 96 ? -4.719 -3.602 1.283 1.00 94.44 96 MET A O 1
ATOM 726 N N . GLN A 1 97 ? -5.700 -5.350 2.297 1.00 96.25 97 GLN A N 1
ATOM 727 C CA . GLN A 1 97 ? -4.484 -5.856 2.931 1.00 96.25 97 GLN A CA 1
ATOM 728 C C . GLN A 1 97 ? -3.432 -6.271 1.895 1.00 96.25 97 GLN A C 1
ATOM 730 O O . GLN A 1 97 ? -2.280 -5.850 1.994 1.00 96.25 97 GLN A O 1
ATOM 735 N N . ARG A 1 98 ? -3.817 -7.069 0.887 1.00 95.88 98 ARG A N 1
ATOM 736 C CA . ARG A 1 98 ? -2.901 -7.504 -0.182 1.00 95.88 98 ARG A CA 1
ATOM 737 C C . ARG A 1 98 ? -2.360 -6.316 -0.978 1.00 95.88 98 ARG A C 1
ATOM 739 O O . ARG A 1 98 ? -1.155 -6.243 -1.214 1.00 95.88 98 ARG A O 1
ATOM 746 N N . SER A 1 99 ? -3.220 -5.365 -1.343 1.00 96.38 99 SER A N 1
ATOM 747 C CA . SER A 1 99 ? -2.819 -4.136 -2.036 1.00 96.38 99 SER A CA 1
ATOM 748 C C . SER A 1 99 ? -1.858 -3.292 -1.196 1.00 96.38 99 SER A C 1
ATOM 750 O O . SER A 1 99 ? -0.874 -2.763 -1.724 1.00 96.38 99 SER A O 1
ATOM 752 N N . TRP A 1 100 ? -2.108 -3.197 0.117 1.00 97.44 100 TRP A N 1
ATOM 753 C CA . TRP A 1 100 ? -1.232 -2.512 1.067 1.00 97.44 100 TRP A CA 1
ATOM 754 C C . TRP A 1 100 ? 0.145 -3.158 1.115 1.00 97.44 100 TRP A C 1
ATOM 756 O O . TRP A 1 100 ? 1.126 -2.486 0.802 1.00 97.44 100 TRP A O 1
ATOM 766 N N . LEU A 1 101 ? 0.208 -4.463 1.390 1.00 97.94 101 LEU A N 1
ATOM 767 C CA . LEU A 1 101 ? 1.465 -5.206 1.484 1.00 97.94 101 LEU A CA 1
ATOM 768 C C . LEU A 1 101 ? 2.289 -5.057 0.205 1.00 97.94 101 LEU A C 1
ATOM 770 O O . LEU A 1 101 ? 3.468 -4.719 0.257 1.00 97.94 101 LEU A O 1
ATOM 774 N N . ARG A 1 102 ? 1.654 -5.230 -0.957 1.00 97.19 102 ARG A N 1
ATOM 775 C CA . ARG A 1 102 ? 2.322 -5.104 -2.254 1.00 97.19 102 ARG A CA 1
ATOM 776 C C . ARG A 1 102 ? 2.873 -3.690 -2.493 1.00 97.19 102 ARG A C 1
ATOM 778 O O . ARG A 1 102 ? 3.971 -3.537 -3.021 1.00 97.19 102 ARG A O 1
ATOM 785 N N . THR A 1 103 ? 2.137 -2.656 -2.086 1.00 96.88 103 THR A N 1
ATOM 786 C CA . THR A 1 103 ? 2.562 -1.252 -2.224 1.00 96.88 103 THR A CA 1
ATOM 787 C C . THR A 1 103 ? 3.736 -0.916 -1.309 1.00 96.88 103 THR A C 1
ATOM 789 O O . THR A 1 103 ? 4.711 -0.304 -1.757 1.00 96.88 103 THR A O 1
ATOM 792 N N . GLU A 1 104 ? 3.668 -1.317 -0.041 1.00 97.88 104 GLU A N 1
ATOM 793 C CA . GLU A 1 104 ? 4.732 -1.038 0.925 1.00 97.88 104 GLU A CA 1
ATOM 794 C C . GLU A 1 104 ? 5.991 -1.855 0.615 1.00 97.88 104 GLU A C 1
ATOM 796 O O . GLU A 1 104 ? 7.092 -1.307 0.646 1.00 97.88 104 GLU A O 1
ATOM 801 N N . ALA A 1 105 ? 5.848 -3.111 0.178 1.00 98.12 105 ALA A N 1
ATOM 802 C CA . ALA A 1 105 ? 6.970 -3.931 -0.279 1.00 98.12 105 ALA A CA 1
ATOM 803 C C . ALA A 1 105 ? 7.668 -3.313 -1.501 1.00 98.12 105 ALA A C 1
ATOM 805 O O . ALA A 1 105 ? 8.892 -3.172 -1.521 1.00 98.12 105 ALA A O 1
ATOM 806 N N . ALA A 1 106 ? 6.907 -2.845 -2.496 1.00 96.44 106 ALA A N 1
ATOM 807 C CA . ALA A 1 106 ? 7.480 -2.146 -3.645 1.00 96.44 106 ALA A CA 1
ATOM 808 C C . ALA A 1 106 ? 8.198 -0.840 -3.246 1.00 96.44 106 ALA A C 1
ATOM 810 O O . ALA A 1 106 ? 9.232 -0.486 -3.820 1.00 96.44 106 ALA A O 1
ATOM 811 N N . THR A 1 107 ? 7.675 -0.130 -2.244 1.00 95.88 107 THR A N 1
ATOM 812 C CA . THR A 1 107 ? 8.285 1.094 -1.702 1.00 95.88 107 THR A CA 1
ATOM 813 C C . THR A 1 107 ? 9.576 0.791 -0.941 1.00 95.88 107 THR A C 1
ATOM 815 O O . THR A 1 107 ? 10.574 1.490 -1.123 1.00 95.88 107 THR A O 1
ATOM 818 N N . ALA A 1 108 ? 9.601 -0.268 -0.133 1.00 97.44 108 ALA A N 1
ATOM 819 C CA . ALA A 1 108 ? 10.803 -0.726 0.553 1.00 97.44 108 ALA A CA 1
ATOM 820 C C . ALA A 1 108 ? 11.885 -1.163 -0.447 1.00 97.44 108 ALA A C 1
ATOM 822 O O . ALA A 1 108 ? 13.035 -0.739 -0.325 1.00 97.44 108 ALA A O 1
ATOM 823 N N . MET A 1 109 ? 11.510 -1.903 -1.496 1.00 96.69 109 MET A N 1
ATOM 824 C CA . MET A 1 109 ? 12.448 -2.289 -2.552 1.00 96.69 109 MET A CA 1
ATOM 825 C C . MET A 1 109 ? 13.036 -1.074 -3.272 1.00 96.69 109 MET A C 1
ATOM 827 O O . MET A 1 109 ? 14.240 -1.019 -3.515 1.00 96.69 109 MET A O 1
ATOM 831 N N . ARG A 1 110 ? 12.218 -0.051 -3.558 1.00 94.69 110 ARG A N 1
ATOM 832 C CA . ARG A 1 110 ? 12.708 1.217 -4.120 1.00 94.69 110 ARG A CA 1
ATOM 833 C C . ARG A 1 110 ? 13.804 1.835 -3.250 1.00 94.69 110 ARG A C 1
ATOM 835 O O . ARG A 1 110 ? 14.837 2.221 -3.784 1.00 94.69 110 ARG A O 1
ATOM 842 N N . ARG A 1 111 ? 13.612 1.883 -1.927 1.00 94.88 111 ARG A N 1
ATOM 843 C CA . ARG A 1 111 ? 14.612 2.428 -0.989 1.00 94.88 111 ARG A CA 1
ATOM 844 C C . ARG A 1 111 ? 15.912 1.621 -0.997 1.00 94.88 111 ARG A C 1
ATOM 846 O O . ARG A 1 111 ? 16.989 2.207 -0.932 1.00 94.88 111 ARG A O 1
ATOM 853 N N . ILE A 1 112 ? 15.828 0.293 -1.114 1.00 94.69 112 ILE A N 1
ATOM 854 C CA . ILE A 1 112 ? 17.010 -0.572 -1.259 1.00 94.69 112 ILE A CA 1
ATOM 855 C C . ILE A 1 112 ? 17.762 -0.232 -2.552 1.00 94.69 112 ILE A C 1
ATOM 857 O O . ILE A 1 112 ? 18.980 -0.063 -2.523 1.00 94.69 112 ILE A O 1
ATOM 861 N N . LEU A 1 113 ? 17.051 -0.076 -3.670 1.00 92.62 113 LEU A N 1
ATOM 862 C CA . LEU A 1 113 ? 17.648 0.294 -4.957 1.00 92.62 113 LEU A CA 1
ATOM 863 C C . LEU A 1 113 ? 18.308 1.680 -4.916 1.00 92.62 113 LEU A C 1
ATOM 865 O O . LEU A 1 113 ? 19.425 1.843 -5.401 1.00 92.62 113 LEU A O 1
ATOM 869 N N . GLU A 1 114 ? 17.667 2.664 -4.286 1.00 91.69 114 GLU A N 1
ATOM 870 C CA . GLU A 1 114 ? 18.244 3.999 -4.078 1.00 91.69 114 GLU A CA 1
ATOM 871 C C . GLU A 1 114 ? 19.533 3.938 -3.238 1.00 91.69 114 GLU A C 1
ATOM 873 O O . GLU A 1 114 ? 20.526 4.593 -3.568 1.00 91.69 114 GLU A O 1
ATOM 878 N N . ALA A 1 115 ? 19.564 3.116 -2.184 1.00 90.75 115 ALA A N 1
ATOM 879 C CA . ALA A 1 115 ? 20.755 2.913 -1.356 1.00 90.75 115 ALA A CA 1
ATOM 880 C C . ALA A 1 115 ? 21.899 2.211 -2.116 1.00 90.75 115 ALA A C 1
ATOM 882 O O . ALA A 1 115 ? 23.075 2.550 -1.928 1.00 90.75 115 ALA A O 1
ATOM 883 N N . GLN A 1 116 ? 21.570 1.266 -3.001 1.00 89.88 116 GLN A N 1
ATOM 884 C CA . GLN A 1 116 ? 22.538 0.612 -3.887 1.00 89.88 116 GLN A CA 1
ATOM 885 C C . GLN A 1 116 ? 23.157 1.616 -4.868 1.00 89.88 116 GLN A C 1
ATOM 887 O O . GLN A 1 116 ? 24.381 1.724 -4.934 1.00 89.88 116 GLN A O 1
ATOM 892 N N . GLU A 1 117 ? 22.337 2.408 -5.565 1.00 86.38 117 GLU A N 1
ATOM 893 C CA . GLU A 1 117 ? 22.821 3.447 -6.489 1.00 86.38 117 GLU A CA 1
ATOM 894 C C . GLU A 1 117 ? 23.663 4.511 -5.772 1.00 86.38 117 GLU A C 1
ATOM 896 O O . GLU A 1 117 ? 24.711 4.924 -6.271 1.00 86.38 117 GLU A O 1
ATOM 901 N N . THR A 1 118 ? 23.267 4.907 -4.558 1.00 84.94 118 THR A N 1
ATOM 902 C CA . THR A 1 118 ? 24.048 5.839 -3.725 1.00 84.94 118 THR A CA 1
ATOM 903 C C . THR A 1 118 ? 25.452 5.299 -3.443 1.00 84.94 118 THR A C 1
ATOM 905 O O . THR A 1 118 ? 26.436 6.042 -3.496 1.00 84.94 118 THR A O 1
ATOM 908 N N . SER A 1 119 ? 25.553 3.997 -3.163 1.00 82.75 119 SER A N 1
ATOM 909 C CA . SER A 1 119 ? 26.819 3.323 -2.861 1.00 82.75 119 SER A CA 1
ATOM 910 C C . SER A 1 119 ? 27.724 3.227 -4.096 1.00 82.75 119 SER A C 1
ATOM 912 O O . SER A 1 119 ? 28.926 3.463 -3.985 1.00 82.75 119 SER A O 1
ATOM 914 N N . LEU A 1 120 ? 27.151 2.954 -5.275 1.00 79.25 120 LEU A N 1
ATOM 915 C CA . LEU A 1 120 ? 27.873 2.926 -6.556 1.00 79.25 120 LEU A CA 1
ATOM 916 C C . LEU A 1 120 ? 28.455 4.302 -6.906 1.00 79.25 120 LEU A C 1
ATOM 918 O O . LEU A 1 120 ? 29.645 4.424 -7.187 1.00 79.25 120 LEU A O 1
ATOM 922 N N . ILE A 1 121 ? 27.642 5.354 -6.798 1.00 73.75 121 ILE A N 1
ATOM 923 C CA . ILE A 1 121 ? 28.060 6.730 -7.102 1.00 73.75 121 ILE A CA 1
ATOM 924 C C . ILE A 1 121 ? 29.091 7.259 -6.093 1.00 73.75 121 ILE A C 1
ATOM 926 O O . ILE A 1 121 ? 29.970 8.038 -6.449 1.00 73.75 121 ILE A O 1
ATOM 930 N N . SER A 1 122 ? 29.020 6.835 -4.830 1.00 64.00 122 SER A N 1
ATOM 931 C CA . SER A 1 122 ? 30.016 7.226 -3.820 1.00 64.00 122 SER A CA 1
ATOM 932 C C . SER A 1 122 ? 31.387 6.572 -4.056 1.00 64.00 122 SER A C 1
ATOM 934 O O . SER A 1 122 ? 32.402 7.115 -3.621 1.00 64.00 122 SER A O 1
ATOM 936 N N . GLY A 1 123 ? 31.426 5.416 -4.733 1.00 57.97 123 GLY A N 1
ATOM 937 C CA . GLY A 1 123 ? 32.655 4.696 -5.087 1.00 57.97 123 GLY A CA 1
ATOM 938 C C . GLY A 1 123 ? 33.287 5.143 -6.410 1.00 57.97 123 GLY A C 1
ATOM 939 O O . GLY A 1 123 ? 34.508 5.090 -6.556 1.00 57.97 123 GLY A O 1
ATOM 940 N N . GLU A 1 124 ? 32.477 5.628 -7.350 1.00 53.72 124 GLU A N 1
ATOM 941 C CA . GLU A 1 124 ? 32.903 6.117 -8.660 1.00 53.72 124 GLU A CA 1
ATOM 942 C C . GLU A 1 124 ? 32.670 7.627 -8.738 1.00 53.72 124 GLU A C 1
ATOM 944 O O . GLU A 1 124 ? 31.553 8.088 -8.954 1.00 53.72 124 GLU A O 1
ATOM 949 N N . GLY A 1 125 ? 33.725 8.427 -8.552 1.00 48.81 125 GLY A N 1
ATOM 950 C CA . GLY A 1 125 ? 33.629 9.879 -8.711 1.00 48.81 125 GLY A CA 1
ATOM 951 C C . GLY A 1 125 ? 32.984 10.229 -10.055 1.00 48.81 125 GLY A C 1
ATOM 952 O O . GLY A 1 125 ? 33.552 9.939 -11.106 1.00 48.81 125 GLY A O 1
ATOM 953 N N . LEU A 1 126 ? 31.789 10.826 -10.017 1.00 55.19 126 LEU A N 1
ATOM 954 C CA . LEU A 1 126 ? 31.017 11.157 -11.214 1.00 55.19 126 LEU A CA 1
ATOM 955 C C . LEU A 1 126 ? 31.856 12.039 -12.142 1.00 55.19 126 LEU A C 1
ATOM 957 O O . LEU A 1 126 ? 32.155 13.192 -11.821 1.00 55.19 126 LEU A O 1
ATOM 961 N N . SER A 1 127 ? 32.239 11.519 -13.309 1.00 47.50 127 SER A N 1
ATOM 962 C CA . SER A 1 127 ? 32.865 12.349 -14.332 1.00 47.50 127 SER A CA 1
ATOM 963 C C . SER A 1 127 ? 31.825 13.331 -14.871 1.00 47.50 127 SER A C 1
ATOM 965 O O . SER A 1 127 ? 30.767 12.925 -15.352 1.00 47.50 127 SER A O 1
ATOM 967 N N . SER A 1 128 ? 32.146 14.622 -14.836 1.00 42.81 128 SER A N 1
ATOM 968 C CA . SER A 1 128 ? 31.307 15.761 -15.244 1.00 42.81 128 SER A CA 1
ATOM 969 C C . SER A 1 128 ? 30.881 15.788 -16.725 1.00 42.81 128 SER A C 1
ATOM 971 O O . SER A 1 128 ? 30.273 16.756 -17.172 1.00 42.81 128 SER A O 1
ATOM 973 N N . SER A 1 129 ? 31.182 14.748 -17.506 1.00 40.66 129 SER A N 1
ATOM 974 C CA . SER A 1 129 ? 30.917 14.655 -18.945 1.00 40.66 129 SER A CA 1
ATOM 975 C C . SER A 1 129 ? 29.535 14.091 -19.320 1.00 40.66 129 SER A C 1
ATOM 977 O O . SER A 1 129 ? 29.214 14.067 -20.506 1.00 40.66 129 SER A O 1
ATOM 979 N N . VAL A 1 130 ? 28.705 13.662 -18.359 1.00 49.16 130 VAL A N 1
ATOM 980 C CA . VAL A 1 130 ? 27.445 12.913 -18.612 1.00 49.16 130 VAL A CA 1
ATOM 981 C C . VAL A 1 130 ? 26.184 13.728 -18.281 1.00 49.16 130 VAL A C 1
ATOM 983 O O . VAL A 1 130 ? 25.161 13.188 -17.882 1.00 49.16 130 VAL A O 1
ATOM 986 N N . ILE A 1 131 ? 26.220 15.053 -18.423 1.00 51.66 131 ILE A N 1
ATOM 987 C CA . ILE A 1 131 ? 25.073 15.902 -18.077 1.00 51.66 131 ILE A CA 1
ATOM 988 C C . ILE A 1 131 ? 24.723 16.796 -19.268 1.00 51.66 131 ILE A C 1
ATOM 990 O O . ILE A 1 131 ? 25.262 17.884 -19.441 1.00 51.66 131 ILE A O 1
ATOM 994 N N . ARG A 1 132 ? 23.821 16.299 -20.119 1.00 54.25 132 ARG A N 1
ATOM 995 C CA . ARG A 1 132 ? 23.043 17.110 -21.066 1.00 54.25 132 ARG A CA 1
ATOM 996 C C . ARG A 1 132 ? 21.563 16.989 -20.681 1.00 54.25 132 ARG A C 1
ATOM 998 O O . ARG A 1 132 ? 20.898 16.064 -21.146 1.00 54.25 132 ARG A O 1
ATOM 1005 N N . PRO A 1 133 ? 21.068 17.828 -19.754 1.00 57.72 133 PRO A N 1
ATOM 1006 C CA . PRO A 1 133 ? 19.716 17.720 -19.197 1.00 57.72 133 PRO A CA 1
ATOM 1007 C C . PRO A 1 133 ? 18.621 18.200 -20.168 1.00 57.72 133 PRO A C 1
ATOM 1009 O O . PRO A 1 133 ? 17.434 18.109 -19.865 1.00 57.72 133 PRO A O 1
ATOM 1012 N N . ASP A 1 134 ? 19.010 18.715 -21.333 1.00 61.06 134 ASP A N 1
ATOM 1013 C CA . ASP A 1 134 ? 18.155 19.306 -22.362 1.00 61.06 134 ASP A CA 1
ATOM 1014 C C . ASP A 1 134 ? 17.591 18.288 -23.369 1.00 61.06 134 ASP A C 1
ATOM 1016 O O . ASP A 1 134 ? 16.639 18.615 -24.078 1.00 61.06 134 ASP A O 1
ATOM 1020 N N . HIS A 1 135 ? 18.130 17.062 -23.406 1.00 71.12 135 HIS A N 1
ATOM 1021 C CA . HIS A 1 135 ? 17.709 16.004 -24.329 1.00 71.12 135 HIS A CA 1
ATOM 1022 C C . HIS A 1 135 ? 16.947 14.897 -23.597 1.00 71.12 135 HIS A C 1
ATOM 1024 O O . HIS A 1 135 ? 17.510 14.170 -22.777 1.00 71.12 135 HIS A O 1
ATOM 1030 N N . ARG A 1 136 ? 15.669 14.738 -23.937 1.00 83.38 136 ARG A N 1
ATOM 1031 C CA . ARG A 1 136 ? 14.777 13.694 -23.430 1.00 83.38 136 ARG A CA 1
ATOM 1032 C C . ARG A 1 136 ? 14.653 12.566 -24.445 1.00 83.38 136 ARG A C 1
ATOM 1034 O O . ARG A 1 136 ? 14.285 12.792 -25.593 1.00 83.38 136 ARG A O 1
ATOM 1041 N N . LEU A 1 137 ? 14.961 11.354 -24.012 1.00 85.75 137 LEU A N 1
ATOM 1042 C CA . LEU A 1 137 ? 15.006 10.152 -24.832 1.00 85.75 137 LEU A CA 1
ATOM 1043 C C . LEU A 1 137 ? 13.722 9.347 -24.634 1.00 85.75 137 LEU A C 1
ATOM 1045 O O . LEU A 1 137 ? 13.395 8.971 -23.505 1.00 85.75 137 LEU A O 1
ATOM 1049 N N . TRP A 1 138 ? 13.033 9.046 -25.731 1.00 91.81 138 TRP A N 1
ATOM 1050 C CA . TRP A 1 138 ? 11.998 8.015 -25.770 1.00 91.81 138 TRP A CA 1
ATOM 1051 C C . TRP A 1 138 ? 12.599 6.727 -26.315 1.00 91.81 138 TRP A C 1
ATOM 1053 O O . TRP A 1 138 ? 13.275 6.741 -27.346 1.00 91.81 138 TRP A O 1
ATOM 1063 N N . ILE A 1 139 ? 12.398 5.629 -25.592 1.00 93.00 139 ILE A N 1
ATOM 1064 C CA . ILE A 1 139 ? 13.047 4.349 -25.872 1.00 93.00 139 ILE A CA 1
ATOM 1065 C C . ILE A 1 139 ? 11.982 3.259 -25.914 1.00 93.00 139 ILE A C 1
ATOM 1067 O O . ILE A 1 139 ? 11.209 3.120 -24.968 1.00 93.00 139 ILE A O 1
ATOM 1071 N N . SER A 1 140 ? 11.990 2.432 -26.952 1.00 94.38 140 SER A N 1
ATOM 1072 C CA . SER A 1 140 ? 11.176 1.221 -27.021 1.00 94.38 140 SER A CA 1
ATOM 1073 C C . SER A 1 140 ? 12.024 -0.007 -26.741 1.00 94.38 140 SER A C 1
ATOM 1075 O O . SER A 1 140 ? 13.118 -0.163 -27.282 1.00 94.38 140 SER A O 1
ATOM 1077 N N . LEU A 1 141 ? 11.500 -0.913 -25.925 1.00 95.06 141 LEU A N 1
ATOM 1078 C CA . LEU A 1 141 ? 12.072 -2.227 -25.681 1.00 95.06 141 LEU A CA 1
ATOM 1079 C C . LEU A 1 141 ? 11.308 -3.274 -26.485 1.00 95.06 141 LEU A C 1
ATOM 1081 O O . LEU A 1 141 ? 10.080 -3.310 -26.463 1.00 95.06 141 LEU A O 1
ATOM 1085 N N . SER A 1 142 ? 12.019 -4.149 -27.188 1.00 93.31 142 SER A N 1
ATOM 1086 C CA . SER A 1 142 ? 11.401 -5.189 -28.012 1.00 93.31 142 SER A CA 1
ATOM 1087 C C . SER A 1 142 ? 12.078 -6.541 -27.833 1.00 93.31 142 SER A C 1
ATOM 1089 O O . SER A 1 142 ? 13.280 -6.615 -27.588 1.00 93.31 142 SER A O 1
ATOM 1091 N N . ARG A 1 143 ? 11.303 -7.616 -27.998 1.00 92.19 143 ARG A N 1
ATOM 1092 C CA . ARG A 1 143 ? 11.786 -8.997 -28.076 1.00 92.19 143 ARG A CA 1
ATOM 1093 C C . ARG A 1 143 ? 11.122 -9.686 -29.261 1.00 92.19 143 ARG A C 1
ATOM 1095 O O . ARG A 1 143 ? 9.946 -9.459 -29.541 1.00 92.19 143 ARG A O 1
ATOM 1102 N N . SER A 1 144 ? 11.878 -10.520 -29.973 1.00 87.69 144 SER A N 1
ATOM 1103 C CA . SER A 1 144 ? 11.375 -11.220 -31.162 1.00 87.69 144 SER A CA 1
ATOM 1104 C C . SER A 1 144 ? 10.077 -11.982 -30.865 1.00 87.69 144 SER A C 1
ATOM 1106 O O . SER A 1 144 ? 10.023 -12.760 -29.913 1.00 87.69 144 SER A O 1
ATOM 1108 N N . GLY A 1 145 ? 9.049 -11.763 -31.690 1.00 84.12 145 GLY A N 1
ATOM 1109 C CA . GLY A 1 145 ? 7.737 -12.407 -31.558 1.00 84.12 145 GLY A CA 1
ATOM 1110 C C . GLY A 1 145 ? 6.725 -11.673 -30.672 1.00 84.12 145 GLY A C 1
ATOM 1111 O O . GLY A 1 145 ? 5.581 -12.114 -30.602 1.00 84.12 145 GLY A O 1
ATOM 1112 N N . PHE A 1 146 ? 7.100 -10.550 -30.053 1.00 88.75 146 PHE A N 1
ATOM 1113 C CA . PHE A 1 146 ? 6.234 -9.783 -29.157 1.00 88.75 146 PHE A CA 1
ATOM 1114 C C . PHE A 1 146 ? 6.160 -8.303 -29.544 1.00 88.75 146 PHE A C 1
ATOM 1116 O O . PHE A 1 146 ? 7.020 -7.778 -30.254 1.00 88.75 146 PHE A O 1
ATOM 1123 N N . ALA A 1 147 ? 5.101 -7.630 -29.090 1.00 87.25 147 ALA A N 1
ATOM 1124 C CA . ALA A 1 147 ? 4.929 -6.201 -29.317 1.00 87.25 147 ALA A CA 1
ATOM 1125 C C . ALA A 1 147 ? 5.962 -5.392 -28.507 1.00 87.25 147 ALA A C 1
ATOM 1127 O O . ALA A 1 147 ? 6.243 -5.751 -27.362 1.00 87.25 147 ALA A O 1
ATOM 1128 N N . PRO A 1 148 ? 6.521 -4.306 -29.068 1.00 90.69 148 PRO A N 1
ATOM 1129 C CA . PRO A 1 148 ? 7.433 -3.442 -28.332 1.00 90.69 148 PRO A CA 1
ATOM 1130 C C . PRO A 1 148 ? 6.707 -2.686 -27.212 1.00 90.69 148 PRO A C 1
ATOM 1132 O O . PRO A 1 148 ? 5.536 -2.325 -27.345 1.00 90.69 148 PRO A O 1
ATOM 1135 N N . ALA A 1 149 ? 7.426 -2.407 -26.129 1.00 92.62 149 ALA A N 1
ATOM 1136 C CA . ALA A 1 149 ? 6.974 -1.593 -25.011 1.00 92.62 149 ALA A CA 1
ATOM 1137 C C . ALA A 1 149 ? 7.740 -0.262 -24.991 1.00 92.62 149 ALA A C 1
ATOM 1139 O O . ALA A 1 149 ? 8.965 -0.249 -24.908 1.00 92.62 149 ALA A O 1
ATOM 1140 N N . SER A 1 150 ? 7.015 0.854 -25.067 1.00 90.25 150 SER A N 1
ATOM 1141 C CA . SER A 1 150 ? 7.593 2.202 -25.018 1.00 90.25 150 SER A CA 1
ATOM 1142 C C . SER A 1 150 ? 7.883 2.623 -23.578 1.00 90.25 150 SER A C 1
ATOM 1144 O O . SER A 1 150 ? 7.090 2.359 -22.676 1.00 90.25 150 SER A O 1
ATOM 1146 N N . MET A 1 151 ? 8.983 3.343 -23.377 1.00 91.75 151 MET A N 1
ATOM 1147 C CA . MET A 1 151 ? 9.424 3.877 -22.091 1.00 91.75 151 MET A CA 1
ATOM 1148 C C . MET A 1 151 ? 9.944 5.309 -22.240 1.00 91.75 151 MET A C 1
ATOM 1150 O O . MET A 1 151 ? 10.465 5.690 -23.291 1.00 91.75 151 MET A O 1
ATOM 1154 N N . GLY A 1 152 ? 9.855 6.084 -21.158 1.00 85.94 152 GLY A N 1
ATOM 1155 C CA . GLY A 1 152 ? 10.411 7.433 -21.076 1.00 85.94 152 GLY A CA 1
ATOM 1156 C C . GLY A 1 152 ? 9.368 8.522 -20.805 1.00 85.94 152 GLY A C 1
ATOM 1157 O O . GLY A 1 152 ? 8.238 8.217 -20.415 1.00 85.94 152 GLY A O 1
ATOM 1158 N N . PRO A 1 153 ? 9.763 9.800 -20.948 1.00 89.12 153 PRO A N 1
ATOM 1159 C CA . PRO A 1 153 ? 11.082 10.242 -21.404 1.00 89.12 153 PRO A CA 1
ATOM 1160 C C . PRO A 1 153 ? 12.159 10.118 -20.310 1.00 89.12 153 PRO A C 1
ATOM 1162 O O . PRO A 1 153 ? 11.889 10.412 -19.141 1.00 89.12 153 PRO A O 1
ATOM 1165 N N . PHE A 1 154 ? 13.389 9.762 -20.694 1.00 87.62 154 PHE A N 1
ATOM 1166 C CA . PHE A 1 154 ? 14.563 9.705 -19.804 1.00 87.62 154 PHE A CA 1
ATOM 1167 C C . PHE A 1 154 ? 15.663 10.670 -20.227 1.00 87.62 154 PHE A C 1
ATOM 1169 O O . PHE A 1 154 ? 15.825 10.961 -21.409 1.00 87.62 154 PHE A O 1
ATOM 1176 N N . LEU A 1 155 ? 16.461 11.124 -19.269 1.00 84.69 155 LEU A N 1
ATOM 1177 C CA . LEU A 1 155 ? 17.729 11.792 -19.543 1.00 84.69 155 LEU A CA 1
ATOM 1178 C C . LEU A 1 155 ? 18.857 10.757 -19.637 1.00 84.69 155 LEU A C 1
ATOM 1180 O O . LEU A 1 155 ? 18.786 9.682 -19.042 1.00 84.69 155 LEU A O 1
ATOM 1184 N N . LEU A 1 156 ? 19.927 11.078 -20.369 1.00 80.69 156 LEU A N 1
ATOM 1185 C CA . LEU A 1 156 ? 21.016 10.126 -20.630 1.00 80.69 156 LEU A CA 1
ATOM 1186 C C . LEU A 1 156 ? 21.673 9.595 -19.340 1.00 80.69 156 LEU A C 1
ATOM 1188 O O . LEU A 1 156 ? 22.055 8.432 -19.285 1.00 80.69 156 LEU A O 1
ATOM 1192 N N . PHE A 1 157 ? 21.766 10.423 -18.292 1.00 78.38 157 PHE A N 1
ATOM 1193 C CA . PHE A 1 157 ? 22.345 10.031 -17.000 1.00 78.38 157 PHE A CA 1
ATOM 1194 C C . PHE A 1 157 ? 21.477 9.051 -16.195 1.00 78.38 157 PHE A C 1
ATOM 1196 O O . PHE A 1 157 ? 21.971 8.435 -15.247 1.00 78.38 157 PHE A O 1
ATOM 1203 N N . GLU A 1 158 ? 20.193 8.932 -16.545 1.00 85.56 158 GLU A N 1
ATOM 1204 C CA . GLU A 1 158 ? 19.264 7.979 -15.934 1.00 85.56 158 GLU A CA 1
ATOM 1205 C C . GLU A 1 158 ? 19.463 6.567 -16.486 1.00 85.56 158 GLU A C 1
ATOM 1207 O O . GLU A 1 158 ? 19.044 5.595 -15.864 1.00 85.56 158 GLU A O 1
ATOM 1212 N N . LEU A 1 159 ? 20.099 6.440 -17.652 1.00 86.06 159 LEU A N 1
ATOM 1213 C CA . LEU A 1 159 ? 20.364 5.148 -18.262 1.00 86.06 159 LEU A CA 1
ATOM 1214 C C . LEU A 1 159 ? 21.593 4.483 -17.612 1.00 86.06 159 LEU A C 1
ATOM 1216 O O . LEU A 1 159 ? 22.525 5.175 -17.185 1.00 86.06 159 LEU A O 1
ATOM 1220 N N . PRO A 1 160 ? 21.652 3.139 -17.584 1.00 84.25 160 PRO A N 1
ATOM 1221 C CA . PRO A 1 160 ? 22.867 2.408 -17.246 1.00 84.25 160 PRO A CA 1
ATOM 1222 C C . PRO A 1 160 ? 24.035 2.820 -18.161 1.00 84.25 160 PRO A C 1
ATOM 1224 O O . PRO A 1 160 ? 23.789 3.115 -19.334 1.00 84.25 160 PRO A O 1
ATOM 1227 N N . PRO A 1 161 ? 25.298 2.802 -17.687 1.00 80.00 161 PRO A N 1
ATOM 1228 C CA . PRO A 1 161 ? 26.451 3.293 -18.449 1.00 80.00 161 PRO A CA 1
ATOM 1229 C C . PRO A 1 161 ? 26.584 2.724 -19.868 1.00 80.00 161 PRO A C 1
ATOM 1231 O O . PRO A 1 161 ? 26.862 3.477 -20.799 1.00 80.00 161 PRO A O 1
ATOM 1234 N N . ASP A 1 162 ? 26.326 1.429 -20.058 1.00 81.75 162 ASP A N 1
ATOM 1235 C CA . ASP A 1 162 ? 26.437 0.771 -21.368 1.00 81.75 162 ASP A CA 1
ATOM 1236 C C . ASP A 1 162 ? 25.375 1.271 -22.361 1.00 81.75 162 ASP A C 1
ATOM 1238 O O . ASP A 1 162 ? 25.656 1.536 -23.537 1.00 81.75 162 ASP A O 1
ATOM 1242 N N . LEU A 1 163 ? 24.145 1.465 -21.877 1.00 85.81 163 LEU A N 1
ATOM 1243 C CA . LEU A 1 163 ? 23.040 1.983 -22.680 1.00 85.81 163 LEU A CA 1
ATOM 1244 C C . LEU A 1 163 ? 23.209 3.485 -22.945 1.00 85.81 163 LEU A C 1
ATOM 1246 O O . LEU A 1 163 ? 23.019 3.941 -24.073 1.00 85.81 163 LEU A O 1
ATOM 1250 N N . ALA A 1 164 ? 23.646 4.243 -21.936 1.00 83.00 164 ALA A N 1
ATOM 1251 C CA . ALA A 1 164 ? 24.017 5.648 -22.073 1.00 83.00 164 ALA A CA 1
ATOM 1252 C C . ALA A 1 164 ? 25.140 5.832 -23.107 1.00 83.00 164 ALA A C 1
ATOM 1254 O O . ALA A 1 164 ? 25.060 6.718 -23.954 1.00 83.00 164 ALA A O 1
ATOM 1255 N N . GLY A 1 165 ? 26.160 4.969 -23.091 1.00 78.69 165 GLY A N 1
ATOM 1256 C CA . GLY A 1 165 ? 27.236 4.963 -24.082 1.00 78.69 165 GLY A CA 1
ATOM 1257 C C . GLY A 1 165 ? 26.731 4.663 -25.493 1.00 78.69 165 GLY A C 1
ATOM 1258 O O . GLY A 1 165 ? 27.145 5.320 -26.445 1.00 78.69 165 GLY A O 1
ATOM 1259 N N . SER A 1 166 ? 25.782 3.733 -25.623 1.00 83.50 166 SER A N 1
ATOM 1260 C CA . SER A 1 166 ? 25.172 3.367 -26.909 1.00 83.50 166 SER A CA 1
ATOM 1261 C C . SER A 1 166 ? 24.304 4.481 -27.505 1.00 83.50 166 SER A C 1
ATOM 1263 O O . SER A 1 166 ? 24.232 4.624 -28.726 1.00 83.50 166 SER A O 1
ATOM 1265 N N . PHE A 1 167 ? 23.651 5.285 -26.661 1.00 83.56 167 PHE A N 1
ATOM 1266 C CA . PHE A 1 167 ? 22.805 6.402 -27.096 1.00 83.56 167 PHE A CA 1
ATOM 1267 C C . PHE A 1 167 ? 23.494 7.771 -27.056 1.00 83.56 167 PHE A C 1
ATOM 1269 O O . PHE A 1 167 ? 22.946 8.752 -27.563 1.00 83.56 167 PHE A O 1
ATOM 1276 N N . GLY A 1 168 ? 24.719 7.851 -26.537 1.00 76.44 168 GLY A N 1
ATOM 1277 C CA . GLY A 1 168 ? 25.527 9.064 -26.528 1.00 76.44 168 GLY A CA 1
ATOM 1278 C C . GLY A 1 168 ? 25.820 9.563 -27.945 1.00 76.44 168 GLY A C 1
ATOM 1279 O O . GLY A 1 168 ? 26.680 9.029 -28.637 1.00 76.44 168 GLY A O 1
ATOM 1280 N N . GLY A 1 169 ? 25.107 10.604 -28.384 1.00 73.31 169 GLY A N 1
ATOM 1281 C CA . GLY A 1 169 ? 25.235 11.153 -29.741 1.00 73.31 169 GLY A CA 1
ATOM 1282 C C . GLY A 1 169 ? 24.563 10.312 -30.834 1.00 73.31 169 GLY A C 1
ATOM 1283 O O . GLY A 1 169 ? 24.807 10.544 -32.018 1.00 73.31 169 GLY A O 1
ATOM 1284 N N . ALA A 1 170 ? 23.727 9.346 -30.451 1.00 78.62 170 ALA A N 1
ATOM 1285 C CA . ALA A 1 170 ? 22.938 8.551 -31.378 1.00 78.62 170 ALA A CA 1
ATOM 1286 C C . ALA A 1 170 ? 21.780 9.359 -31.990 1.00 78.62 170 ALA A C 1
ATOM 1288 O O . ALA A 1 170 ? 21.279 10.315 -31.400 1.00 78.62 170 ALA A O 1
ATOM 1289 N N . VAL A 1 171 ? 21.323 8.932 -33.169 1.00 82.12 171 VAL A N 1
ATOM 1290 C CA . VAL A 1 171 ? 20.112 9.451 -33.822 1.00 82.12 171 VAL A CA 1
ATOM 1291 C C . VAL A 1 171 ? 18.926 8.502 -33.602 1.00 82.12 171 VAL A C 1
ATOM 1293 O O . VAL A 1 171 ? 19.144 7.308 -33.373 1.00 82.12 171 VAL A O 1
ATOM 1296 N N . PRO A 1 172 ? 17.673 8.985 -33.695 1.00 89.44 172 PRO A N 1
ATOM 1297 C CA . PRO A 1 172 ? 16.499 8.117 -33.709 1.00 89.44 172 PRO A CA 1
ATOM 1298 C C . PRO A 1 172 ? 16.635 6.954 -34.702 1.00 89.44 172 PRO A C 1
ATOM 1300 O O . PRO A 1 172 ? 17.105 7.130 -35.828 1.00 89.44 172 PRO A O 1
ATOM 1303 N N . GLY A 1 173 ? 16.236 5.759 -34.275 1.00 88.12 173 GLY A N 1
ATOM 1304 C CA . GLY A 1 173 ? 16.413 4.498 -34.995 1.00 88.12 173 GLY A CA 1
ATOM 1305 C C . GLY A 1 173 ? 17.644 3.688 -34.572 1.00 88.12 173 GLY A C 1
ATOM 1306 O O . GLY A 1 173 ? 17.744 2.515 -34.944 1.00 88.12 173 GLY A O 1
ATOM 1307 N N . THR A 1 174 ? 18.560 4.264 -33.784 1.00 90.69 174 THR A N 1
ATOM 1308 C CA . THR A 1 174 ? 19.694 3.525 -33.207 1.00 90.69 174 THR A CA 1
ATOM 1309 C C . THR A 1 174 ? 19.209 2.411 -32.287 1.00 90.69 174 THR A C 1
ATOM 1311 O O . THR A 1 174 ? 18.280 2.590 -31.499 1.00 90.69 174 THR A O 1
ATOM 1314 N N . ARG A 1 175 ? 19.869 1.254 -32.382 1.00 93.75 175 ARG A N 1
ATOM 1315 C CA . ARG A 1 175 ? 19.565 0.058 -31.598 1.00 93.75 175 ARG A CA 1
ATOM 1316 C C . ARG A 1 175 ? 20.709 -0.270 -30.652 1.00 93.75 175 ARG A C 1
ATOM 1318 O O . ARG A 1 175 ? 21.865 -0.204 -31.062 1.00 93.75 175 ARG A O 1
ATOM 1325 N N . ALA A 1 176 ? 20.368 -0.680 -29.439 1.00 92.44 176 ALA A N 1
ATOM 1326 C CA . ALA A 1 176 ? 21.297 -1.235 -28.465 1.00 92.44 176 ALA A CA 1
ATOM 1327 C C . ALA A 1 176 ? 20.785 -2.607 -28.007 1.00 92.44 176 ALA A C 1
ATOM 1329 O O . ALA A 1 176 ? 19.602 -2.764 -27.701 1.00 92.44 176 ALA A O 1
ATOM 1330 N N . ASP A 1 177 ? 21.662 -3.607 -28.010 1.00 89.62 177 ASP A N 1
ATOM 1331 C CA . ASP A 1 177 ? 21.340 -4.955 -27.539 1.00 89.62 177 ASP A CA 1
ATOM 1332 C C . ASP A 1 177 ? 21.514 -5.011 -26.018 1.00 89.62 177 ASP A C 1
ATOM 1334 O O . ASP A 1 177 ? 22.539 -4.575 -25.494 1.00 89.62 177 ASP A O 1
ATOM 1338 N N . ALA A 1 178 ? 20.506 -5.528 -25.317 1.00 83.62 178 ALA A N 1
ATOM 1339 C CA . ALA A 1 178 ? 20.539 -5.707 -23.870 1.00 83.62 178 ALA A CA 1
ATOM 1340 C C . ALA A 1 178 ? 21.366 -6.935 -23.435 1.00 83.62 178 ALA A C 1
ATOM 1342 O O . ALA A 1 178 ? 21.682 -7.078 -22.256 1.00 83.62 178 ALA A O 1
ATOM 1343 N N . GLY A 1 179 ? 21.711 -7.834 -24.365 1.00 83.00 179 GLY A N 1
ATOM 1344 C CA . GLY A 1 179 ? 22.486 -9.052 -24.110 1.00 83.00 179 GLY A CA 1
ATOM 1345 C C . GLY A 1 179 ? 21.664 -10.256 -23.634 1.00 83.00 179 GLY A C 1
ATOM 1346 O O . GLY A 1 179 ? 22.209 -11.345 -23.468 1.00 83.00 179 GLY A O 1
ATOM 1347 N N . ASP A 1 180 ? 20.354 -10.098 -23.456 1.00 84.88 180 ASP A N 1
ATOM 1348 C CA . ASP A 1 180 ? 19.417 -11.117 -22.958 1.00 84.88 180 ASP A CA 1
ATOM 1349 C C . ASP A 1 180 ? 18.256 -11.397 -23.937 1.00 84.88 180 ASP A C 1
ATOM 1351 O O . ASP A 1 180 ? 17.231 -11.992 -23.588 1.00 84.88 180 ASP A O 1
ATOM 1355 N N . GLY A 1 181 ? 18.430 -10.992 -25.199 1.00 87.62 181 GLY A N 1
ATOM 1356 C CA . GLY A 1 181 ? 17.448 -11.158 -26.269 1.00 87.62 181 GLY A CA 1
ATOM 1357 C C . GLY A 1 181 ? 16.442 -10.013 -26.390 1.00 87.62 181 GLY A C 1
ATOM 1358 O O . GLY A 1 181 ? 15.571 -10.081 -27.265 1.00 87.62 181 GLY A O 1
ATOM 1359 N N . PHE A 1 182 ? 16.559 -8.974 -25.559 1.00 93.31 182 PHE A N 1
ATOM 1360 C CA . PHE A 1 182 ? 15.854 -7.711 -25.743 1.00 93.31 182 PHE A CA 1
ATOM 1361 C C . PHE A 1 182 ? 16.696 -6.692 -26.525 1.00 93.31 182 PHE A C 1
ATOM 1363 O O . PHE A 1 182 ? 17.919 -6.635 -26.414 1.00 93.31 182 PHE A O 1
ATOM 1370 N N . ILE A 1 183 ? 16.019 -5.860 -27.317 1.00 95.38 183 ILE A N 1
ATOM 1371 C CA . ILE A 1 183 ? 16.627 -4.782 -28.100 1.00 95.38 183 ILE A CA 1
ATOM 1372 C C . ILE A 1 183 ? 15.977 -3.463 -27.695 1.00 95.38 183 ILE A C 1
ATOM 1374 O O . ILE A 1 183 ? 14.760 -3.304 -27.843 1.00 95.38 183 ILE A O 1
ATOM 1378 N N . TYR A 1 184 ? 16.802 -2.517 -27.248 1.00 95.31 184 TYR A N 1
ATOM 1379 C CA . TYR A 1 184 ? 16.423 -1.122 -27.063 1.00 95.31 184 TYR A CA 1
ATOM 1380 C C . TYR A 1 184 ? 16.497 -0.384 -28.400 1.00 95.31 184 TYR A C 1
ATOM 1382 O O . TYR A 1 184 ? 17.491 -0.477 -29.123 1.00 95.31 184 TYR A O 1
ATOM 1390 N N . LEU A 1 185 ? 15.460 0.382 -28.715 1.00 94.75 185 LEU A N 1
ATOM 1391 C CA . LEU A 1 185 ? 15.377 1.267 -29.869 1.00 94.75 185 LEU A CA 1
ATOM 1392 C C . LEU A 1 185 ? 15.213 2.702 -29.374 1.00 94.75 185 LEU A C 1
ATOM 1394 O O . LEU A 1 185 ? 14.286 2.985 -28.622 1.00 94.75 185 LEU A O 1
ATOM 1398 N N . LEU A 1 186 ? 16.093 3.604 -29.805 1.00 91.38 186 LEU A N 1
ATOM 1399 C CA . LEU A 1 186 ? 15.909 5.035 -29.579 1.00 91.38 186 LEU A CA 1
ATOM 1400 C C . LEU A 1 186 ? 14.834 5.551 -30.545 1.00 91.38 186 LEU A C 1
ATOM 1402 O O . LEU A 1 186 ? 15.096 5.663 -31.742 1.00 91.38 186 LEU A O 1
ATOM 1406 N N . ASP A 1 187 ? 13.639 5.854 -30.044 1.00 91.25 187 ASP A N 1
ATOM 1407 C CA . ASP A 1 187 ? 12.496 6.247 -30.878 1.00 91.25 187 ASP A CA 1
ATOM 1408 C C . ASP A 1 187 ? 12.558 7.719 -31.272 1.00 91.25 187 ASP A C 1
ATOM 1410 O O . ASP A 1 187 ? 12.351 8.078 -32.432 1.00 91.25 187 ASP A O 1
ATOM 1414 N N . SER A 1 188 ? 12.842 8.585 -30.300 1.00 87.69 188 SER A N 1
ATOM 1415 C CA . SER A 1 188 ? 12.945 10.022 -30.514 1.00 87.69 188 SER A CA 1
ATOM 1416 C C . SER A 1 188 ? 13.809 10.691 -29.449 1.00 87.69 188 SER A C 1
ATOM 1418 O O . SER A 1 188 ? 14.033 10.162 -28.357 1.00 87.69 188 SER A O 1
ATOM 1420 N N . VAL A 1 189 ? 14.309 11.873 -29.805 1.00 83.75 189 VAL A N 1
ATOM 1421 C CA . VAL A 1 189 ? 15.046 12.763 -28.912 1.00 83.75 189 VAL A CA 1
ATOM 1422 C C . VAL A 1 189 ? 14.316 14.099 -28.915 1.00 83.75 189 VAL A C 1
ATOM 1424 O O . VAL A 1 189 ? 14.279 14.785 -29.934 1.00 83.75 189 VAL A O 1
ATOM 1427 N N . GLU A 1 190 ? 13.693 14.443 -27.795 1.00 78.25 190 GLU A N 1
ATOM 1428 C CA . GLU A 1 190 ? 13.061 15.741 -27.585 1.00 78.25 190 GLU A CA 1
ATOM 1429 C C . GLU A 1 190 ? 14.086 16.710 -26.999 1.00 78.25 190 GLU A C 1
ATOM 1431 O O . GLU A 1 190 ? 14.668 16.444 -25.947 1.00 78.25 190 GLU A O 1
ATOM 1436 N N . THR A 1 191 ? 14.290 17.845 -27.663 1.00 66.88 191 THR A N 1
ATOM 1437 C CA . THR A 1 191 ? 15.096 18.949 -27.142 1.00 66.88 191 THR A CA 1
ATOM 1438 C C . THR A 1 191 ? 14.182 20.041 -26.601 1.00 66.88 191 THR A C 1
ATOM 1440 O O . THR A 1 191 ? 13.193 20.425 -27.225 1.00 66.88 191 THR A O 1
ATOM 1443 N N . SER A 1 192 ? 14.500 20.569 -25.420 1.00 56.53 192 SER A N 1
ATOM 1444 C CA . SER A 1 192 ? 13.782 21.716 -24.843 1.00 56.53 192 SER A CA 1
ATOM 1445 C C . SER A 1 192 ? 14.139 23.056 -25.507 1.00 56.53 192 SER A C 1
ATOM 1447 O O . SER A 1 192 ? 13.539 24.083 -25.183 1.00 56.53 192 SER A O 1
ATOM 1449 N N . LEU A 1 193 ? 15.080 23.061 -26.459 1.00 49.25 193 LEU A N 1
ATOM 1450 C CA . LEU A 1 193 ? 15.454 24.230 -27.250 1.00 49.25 193 LEU A CA 1
ATOM 1451 C C . LEU A 1 193 ? 14.666 24.252 -28.573 1.00 49.25 193 LEU A C 1
ATOM 1453 O O . LEU A 1 193 ? 14.723 23.283 -29.330 1.00 49.25 193 LEU A O 1
ATOM 1457 N N . PRO A 1 194 ? 13.955 25.348 -28.899 1.00 38.56 194 PRO A N 1
ATOM 1458 C CA . PRO A 1 194 ? 13.329 25.511 -30.204 1.00 38.56 194 PRO A CA 1
ATOM 1459 C C . PRO A 1 194 ? 14.423 25.721 -31.261 1.00 38.56 194 PRO A C 1
ATOM 1461 O O . PRO A 1 194 ? 14.830 26.849 -31.533 1.00 38.56 194 PRO A O 1
ATOM 1464 N N . GLU A 1 195 ? 14.941 24.646 -31.850 1.00 43.97 195 GLU A N 1
ATOM 1465 C CA . GLU A 1 195 ? 15.942 24.751 -32.912 1.00 43.97 195 GLU A CA 1
ATOM 1466 C C . GLU A 1 195 ? 15.270 24.999 -34.269 1.00 43.97 195 GLU A C 1
ATOM 1468 O O . GLU A 1 195 ? 14.748 24.100 -34.927 1.00 43.97 195 GLU A O 1
ATOM 1473 N N . GLY A 1 196 ? 15.308 26.256 -34.715 1.00 31.20 196 GLY A N 1
ATOM 1474 C CA . GLY A 1 196 ? 15.314 26.554 -36.145 1.00 31.20 196 GLY A CA 1
ATOM 1475 C C . GLY A 1 196 ? 16.624 26.057 -36.782 1.00 31.20 196 GLY A C 1
ATOM 1476 O O . GLY A 1 196 ? 17.651 25.986 -36.103 1.00 31.20 196 GLY A O 1
ATOM 1477 N N . PRO A 1 197 ? 16.630 25.717 -38.083 1.00 34.09 197 PRO A N 1
ATOM 1478 C CA . PRO A 1 197 ? 17.789 25.118 -38.724 1.00 34.09 197 PRO A CA 1
ATOM 1479 C C . PRO A 1 197 ? 18.908 26.153 -38.879 1.00 34.09 197 PRO A C 1
ATOM 1481 O O . PRO A 1 197 ? 18.792 27.104 -39.649 1.00 34.09 197 PRO A O 1
ATOM 1484 N N . GLY A 1 198 ? 20.013 25.923 -38.174 1.00 37.16 198 GLY A N 1
ATOM 1485 C CA . GLY A 1 198 ? 21.271 26.631 -38.380 1.00 37.16 198 GLY A CA 1
ATOM 1486 C C . GLY A 1 198 ? 21.520 27.761 -37.392 1.00 37.16 198 GLY A C 1
ATOM 1487 O O . GLY A 1 198 ? 21.356 28.924 -37.732 1.00 37.16 198 GLY A O 1
ATOM 1488 N N . MET A 1 199 ? 22.037 27.421 -36.214 1.00 30.11 199 MET A N 1
ATOM 1489 C CA . MET A 1 199 ? 23.071 28.212 -35.548 1.00 30.11 199 MET A CA 1
ATOM 1490 C C . MET A 1 199 ? 23.939 27.272 -34.716 1.00 30.11 199 MET A C 1
ATOM 1492 O O . MET A 1 199 ? 23.475 26.561 -33.834 1.00 30.11 199 MET A O 1
ATOM 1496 N N . SER A 1 200 ? 25.219 27.254 -35.064 1.00 31.31 200 SER A N 1
ATOM 1497 C CA . SER A 1 200 ? 26.299 26.614 -34.329 1.00 31.31 200 SER A CA 1
ATOM 1498 C C . SER A 1 200 ? 26.282 27.007 -32.850 1.00 31.31 200 SER A C 1
ATOM 1500 O O . SER A 1 200 ? 26.229 28.193 -32.523 1.00 31.31 200 SER A O 1
ATOM 1502 N N . LEU A 1 201 ? 26.364 25.976 -32.004 1.00 33.12 201 LEU A N 1
ATOM 1503 C CA . LEU A 1 201 ? 26.466 26.000 -30.544 1.00 33.12 201 LEU A CA 1
ATOM 1504 C C . LEU A 1 201 ? 27.306 27.187 -30.030 1.00 33.12 201 LEU A C 1
ATOM 1506 O O . LEU A 1 201 ? 28.482 27.294 -30.398 1.00 33.12 201 LEU A O 1
ATOM 1510 N N . PRO A 1 202 ? 26.771 28.049 -29.145 1.00 34.09 202 PRO A N 1
ATOM 1511 C CA . PRO A 1 202 ? 27.595 28.992 -28.411 1.00 34.09 202 PRO A CA 1
ATOM 1512 C C . PRO A 1 202 ? 28.520 28.214 -27.472 1.00 34.09 202 PRO A C 1
ATOM 1514 O O . PRO A 1 202 ? 28.076 27.536 -26.547 1.00 34.09 202 PRO A O 1
ATOM 1517 N N . GLY A 1 203 ? 29.826 28.319 -27.712 1.00 30.20 203 GLY A N 1
ATOM 1518 C CA . GLY A 1 203 ? 30.835 27.957 -26.729 1.00 30.20 203 GLY A CA 1
ATOM 1519 C C . GLY A 1 203 ? 30.670 28.832 -25.487 1.00 30.20 203 GLY A C 1
ATOM 1520 O O . GLY A 1 203 ? 30.880 30.040 -25.541 1.00 30.20 203 GLY A O 1
ATOM 1521 N N . GLY A 1 204 ? 30.279 28.214 -24.378 1.00 28.88 204 GLY A N 1
ATOM 1522 C CA . GLY A 1 204 ? 30.109 28.874 -23.089 1.00 28.88 204 GLY A CA 1
ATOM 1523 C C . GLY A 1 204 ? 29.380 27.947 -22.131 1.00 28.88 204 GLY A C 1
ATOM 1524 O O . GLY A 1 204 ? 28.159 27.898 -22.125 1.00 28.88 204 GLY A O 1
ATOM 1525 N N . VAL A 1 205 ? 30.143 27.172 -21.362 1.00 31.75 205 VAL A N 1
ATOM 1526 C CA . VAL A 1 205 ? 29.637 26.217 -20.371 1.00 31.75 205 VAL A CA 1
ATOM 1527 C C . VAL A 1 205 ? 28.912 26.982 -19.258 1.00 31.75 205 VAL A C 1
ATOM 1529 O O . VAL A 1 205 ? 29.551 27.495 -18.341 1.00 31.75 205 VAL A O 1
ATOM 1532 N N . ALA A 1 206 ? 27.583 27.052 -19.324 1.00 35.78 206 ALA A N 1
ATOM 1533 C CA . ALA A 1 206 ? 26.777 27.109 -18.114 1.00 35.78 206 ALA A CA 1
ATOM 1534 C C . ALA A 1 206 ? 26.741 25.678 -17.565 1.00 35.78 206 ALA A C 1
ATOM 1536 O O . ALA A 1 206 ? 26.257 24.759 -18.222 1.00 35.78 206 ALA A O 1
ATOM 1537 N N . VAL A 1 207 ? 27.380 25.466 -16.418 1.00 42.81 207 VAL A N 1
ATOM 1538 C CA . VAL A 1 207 ? 27.407 24.172 -15.738 1.00 42.81 207 VAL A CA 1
ATOM 1539 C C . VAL A 1 207 ? 2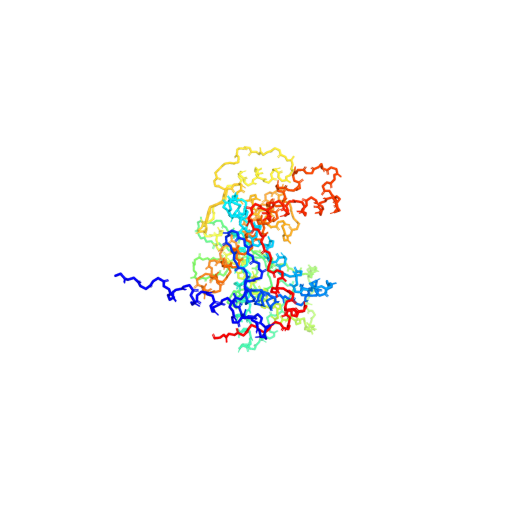6.030 23.957 -15.097 1.00 42.81 207 VAL A C 1
ATOM 1541 O O . VAL A 1 207 ? 25.828 24.316 -13.941 1.00 42.81 207 VAL A O 1
ATOM 1544 N N . ASP A 1 208 ? 25.084 23.391 -15.845 1.00 47.94 208 ASP A N 1
ATOM 1545 C CA . ASP A 1 208 ? 23.834 22.848 -15.301 1.00 47.94 208 ASP A CA 1
ATOM 1546 C C . ASP A 1 208 ? 24.160 21.540 -14.561 1.00 47.94 208 ASP A C 1
ATOM 1548 O O . ASP A 1 208 ? 24.076 20.443 -15.113 1.00 47.94 208 ASP A O 1
ATOM 1552 N N . THR A 1 209 ? 24.646 21.638 -13.320 1.00 56.41 209 THR A N 1
ATOM 1553 C CA . THR A 1 209 ? 24.954 20.461 -12.496 1.00 56.41 209 THR A CA 1
ATOM 1554 C C . THR A 1 209 ? 23.663 19.753 -12.087 1.00 56.41 209 THR A C 1
ATOM 1556 O O . THR A 1 209 ? 22.948 20.248 -11.217 1.00 56.41 209 THR A O 1
ATOM 1559 N N . VAL A 1 210 ? 23.388 18.579 -12.661 1.00 64.00 210 VAL A N 1
ATOM 1560 C CA . VAL A 1 210 ? 22.407 17.630 -12.110 1.00 64.00 210 VAL A CA 1
ATOM 1561 C C . VAL A 1 210 ? 22.946 17.110 -10.781 1.00 64.00 210 VAL A C 1
ATOM 1563 O O . VAL A 1 210 ? 24.115 16.728 -10.670 1.00 64.00 210 VAL A O 1
ATOM 1566 N N . SER A 1 211 ? 22.108 17.129 -9.753 1.00 73.00 211 SER A N 1
ATOM 1567 C CA . SER A 1 211 ? 22.487 16.702 -8.412 1.00 73.00 211 SER A CA 1
ATOM 1568 C C . SER A 1 211 ? 22.595 15.174 -8.316 1.00 73.00 211 SER A C 1
ATOM 1570 O O . SER A 1 211 ? 21.897 14.431 -9.004 1.00 73.00 211 SER A O 1
ATOM 1572 N N . VAL A 1 212 ? 23.458 14.676 -7.422 1.00 76.19 212 VAL A N 1
ATOM 1573 C CA . VAL A 1 212 ? 23.594 13.228 -7.161 1.00 76.19 212 VAL A CA 1
ATOM 1574 C C . VAL A 1 212 ? 22.244 12.560 -6.838 1.00 76.19 212 VAL A C 1
ATOM 1576 O O . VAL A 1 212 ? 21.966 11.509 -7.418 1.00 76.19 212 VAL A O 1
ATOM 1579 N N . PRO A 1 213 ? 21.368 13.150 -5.997 1.00 79.75 213 PRO A N 1
ATOM 1580 C CA . PRO A 1 213 ? 20.034 12.601 -5.759 1.00 79.75 213 PRO A CA 1
ATOM 1581 C C . PRO A 1 213 ? 19.175 12.467 -7.022 1.00 79.75 213 PRO A C 1
ATOM 1583 O O . PRO A 1 213 ? 18.478 11.467 -7.164 1.00 79.75 213 PRO A O 1
ATOM 1586 N N . GLU A 1 214 ? 19.237 13.422 -7.955 1.00 79.06 214 GLU A N 1
ATOM 1587 C CA . GLU A 1 214 ? 18.489 13.345 -9.220 1.00 79.06 214 GLU A CA 1
ATOM 1588 C C . GLU A 1 214 ? 19.001 12.214 -10.118 1.00 79.06 214 GLU A C 1
ATOM 1590 O O . GLU A 1 214 ? 18.198 11.518 -10.737 1.00 79.06 214 GLU A O 1
ATOM 1595 N N . ILE A 1 215 ? 20.319 11.977 -10.150 1.00 79.94 215 ILE A N 1
ATOM 1596 C CA . ILE A 1 215 ? 20.902 10.837 -10.875 1.00 79.94 215 ILE A CA 1
ATOM 1597 C C . ILE A 1 215 ? 20.401 9.521 -10.271 1.00 79.94 215 ILE A C 1
ATOM 1599 O O . ILE A 1 215 ? 19.947 8.647 -11.008 1.00 79.94 215 ILE A O 1
ATOM 1603 N N . ILE A 1 216 ? 20.442 9.391 -8.941 1.00 84.88 216 ILE A N 1
ATOM 1604 C CA . ILE A 1 216 ? 19.973 8.194 -8.225 1.00 84.88 216 ILE A CA 1
ATOM 1605 C C . ILE A 1 216 ? 18.495 7.937 -8.530 1.00 84.88 216 ILE A C 1
ATOM 1607 O O . ILE A 1 216 ? 18.134 6.854 -8.988 1.00 84.88 216 ILE A O 1
ATOM 1611 N N . GLN A 1 217 ? 17.640 8.941 -8.327 1.00 87.19 217 GLN A N 1
ATOM 1612 C CA . GLN A 1 217 ? 16.202 8.817 -8.564 1.00 87.19 217 GLN A CA 1
ATOM 1613 C C . GLN A 1 217 ? 15.890 8.508 -10.028 1.00 87.19 217 GLN A C 1
ATOM 1615 O O . GLN A 1 217 ? 15.022 7.682 -10.305 1.00 87.19 217 GLN A O 1
ATOM 1620 N N . GLY A 1 218 ? 16.610 9.133 -10.959 1.00 87.44 218 GLY A N 1
ATOM 1621 C CA . GLY A 1 218 ? 16.479 8.891 -12.388 1.00 87.44 218 GLY A CA 1
ATOM 1622 C C . GLY A 1 218 ? 16.857 7.464 -12.786 1.00 87.44 218 GLY A C 1
ATOM 1623 O O . GLY A 1 218 ? 16.087 6.793 -13.465 1.00 87.44 218 GLY A O 1
ATOM 1624 N N . ARG A 1 219 ? 17.985 6.943 -12.292 1.00 89.25 219 ARG A N 1
ATOM 1625 C CA . ARG A 1 219 ? 18.405 5.552 -12.548 1.00 89.25 219 ARG A CA 1
ATOM 1626 C C . ARG A 1 219 ? 17.449 4.527 -11.962 1.00 89.25 219 ARG A C 1
ATOM 1628 O O . ARG A 1 219 ? 17.099 3.551 -12.626 1.00 89.25 219 ARG A O 1
ATOM 1635 N N . VAL A 1 220 ? 16.970 4.768 -10.742 1.00 92.19 220 VAL A N 1
ATOM 1636 C CA . VAL A 1 220 ? 15.935 3.927 -10.133 1.00 92.19 220 VAL A CA 1
ATOM 1637 C C . VAL A 1 220 ? 14.654 4.001 -10.965 1.00 92.19 220 VAL A C 1
ATOM 1639 O O . VAL A 1 220 ? 14.099 2.963 -11.310 1.00 92.19 220 VAL A O 1
ATOM 1642 N N . ARG A 1 221 ? 14.214 5.193 -11.383 1.00 92.12 221 ARG A N 1
ATOM 1643 C CA . ARG A 1 221 ? 13.059 5.365 -12.277 1.00 92.12 221 ARG A CA 1
ATOM 1644 C C . ARG A 1 221 ? 13.222 4.592 -13.586 1.00 92.12 221 ARG A C 1
ATOM 1646 O O . ARG A 1 221 ? 12.287 3.896 -13.975 1.00 92.12 221 ARG A O 1
ATOM 1653 N N . PHE A 1 222 ? 14.386 4.677 -14.232 1.00 92.62 222 PHE A N 1
ATOM 1654 C CA . PHE A 1 222 ? 14.681 3.908 -15.437 1.00 92.62 222 PHE A CA 1
ATOM 1655 C C . PHE A 1 222 ? 14.541 2.409 -15.179 1.00 92.62 222 PHE A C 1
ATOM 1657 O O . PHE A 1 222 ? 13.796 1.754 -15.899 1.00 92.62 222 PHE A O 1
ATOM 1664 N N . ARG A 1 223 ? 15.166 1.874 -14.119 1.00 92.50 223 ARG A N 1
ATOM 1665 C CA . ARG A 1 223 ? 15.063 0.446 -13.768 1.00 92.50 223 ARG A CA 1
ATOM 1666 C C . ARG A 1 223 ? 13.607 0.009 -13.571 1.00 92.50 223 ARG A C 1
ATOM 1668 O O . ARG A 1 223 ? 13.220 -1.051 -14.044 1.00 92.50 223 ARG A O 1
ATOM 1675 N N . PHE A 1 224 ? 12.784 0.835 -12.925 1.00 91.44 224 PHE A N 1
ATOM 1676 C CA . PHE A 1 224 ? 11.352 0.564 -12.762 1.00 91.44 224 PHE A CA 1
ATOM 1677 C C . PHE A 1 224 ? 10.607 0.458 -14.098 1.00 91.44 224 PHE A C 1
ATOM 1679 O O . PHE A 1 224 ? 9.826 -0.473 -14.296 1.00 91.44 224 PHE A O 1
ATOM 1686 N N . CYS A 1 225 ? 10.845 1.396 -15.012 1.00 93.19 225 CYS A N 1
ATOM 1687 C CA . CYS A 1 225 ? 10.225 1.366 -16.332 1.00 93.19 225 CYS A CA 1
ATOM 1688 C C . CYS A 1 225 ? 10.761 0.227 -17.208 1.00 93.19 225 CYS A C 1
ATOM 1690 O O . CYS A 1 225 ? 9.976 -0.379 -17.932 1.00 93.19 225 CYS A O 1
ATOM 1692 N N . ASP A 1 226 ? 12.059 -0.069 -17.122 1.00 94.44 226 ASP A N 1
ATOM 1693 C CA . ASP A 1 226 ? 12.720 -1.137 -17.872 1.00 94.44 226 ASP A CA 1
ATOM 1694 C C . ASP A 1 226 ? 12.120 -2.501 -17.537 1.00 94.44 226 ASP A C 1
ATOM 1696 O O . ASP A 1 226 ? 11.674 -3.220 -18.428 1.00 94.44 226 ASP A O 1
ATOM 1700 N N . GLU A 1 227 ? 11.993 -2.827 -16.253 1.00 93.19 227 GLU A N 1
ATOM 1701 C CA . GLU A 1 227 ? 11.415 -4.105 -15.839 1.00 93.19 227 GLU A CA 1
ATOM 1702 C C . GLU A 1 227 ? 9.930 -4.239 -16.215 1.00 93.19 227 GLU A C 1
ATOM 1704 O O . GLU A 1 227 ? 9.483 -5.291 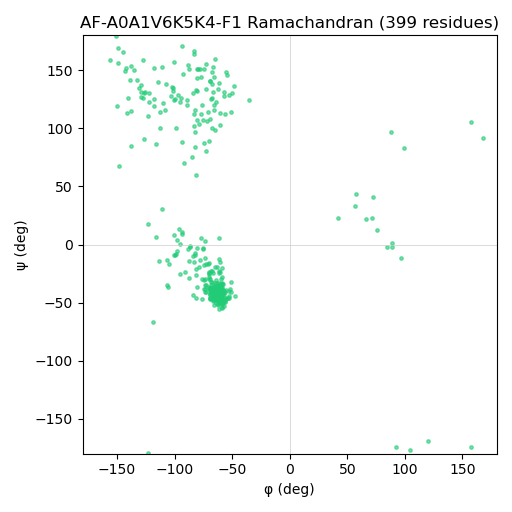-16.680 1.00 93.19 227 GLU A O 1
ATOM 1709 N N . LEU A 1 228 ? 9.149 -3.159 -16.097 1.00 93.38 228 LEU A N 1
ATOM 1710 C CA . LEU A 1 228 ? 7.760 -3.162 -16.560 1.00 93.38 228 LEU A CA 1
ATOM 1711 C C . LEU A 1 228 ? 7.680 -3.369 -18.082 1.00 93.38 228 LEU A C 1
ATOM 1713 O O . LEU A 1 228 ? 6.853 -4.145 -18.567 1.00 93.38 228 LEU A O 1
ATOM 1717 N N . ALA A 1 229 ? 8.547 -2.707 -18.850 1.00 93.12 229 ALA A N 1
ATOM 1718 C CA . ALA A 1 229 ? 8.614 -2.880 -20.295 1.00 93.12 229 ALA A CA 1
ATOM 1719 C C . ALA A 1 229 ? 9.039 -4.298 -20.684 1.00 93.12 229 ALA A C 1
ATOM 1721 O O . ALA A 1 229 ? 8.501 -4.842 -21.647 1.00 93.12 229 ALA A O 1
ATOM 1722 N N . ARG A 1 230 ? 9.935 -4.932 -19.918 1.00 93.50 230 ARG A N 1
ATOM 1723 C CA . ARG A 1 230 ? 10.337 -6.335 -20.102 1.00 93.50 230 ARG A CA 1
ATOM 1724 C C . ARG A 1 230 ? 9.172 -7.298 -19.916 1.00 93.50 230 ARG A C 1
ATOM 1726 O O . ARG A 1 230 ? 9.055 -8.240 -20.697 1.00 93.50 230 ARG A O 1
ATOM 1733 N N . LEU A 1 231 ? 8.278 -7.054 -18.954 1.00 92.25 231 LEU A N 1
ATOM 1734 C CA . LEU A 1 231 ? 7.055 -7.853 -18.790 1.00 92.25 231 LEU A CA 1
ATOM 1735 C C . LEU A 1 231 ? 6.142 -7.742 -20.022 1.00 92.25 231 LEU A C 1
ATOM 1737 O O . LEU A 1 231 ? 5.696 -8.752 -20.571 1.00 92.25 231 LEU A O 1
ATOM 1741 N N . TRP A 1 232 ? 5.916 -6.519 -20.504 1.00 92.56 232 TRP A N 1
ATOM 1742 C CA . TRP A 1 232 ? 5.082 -6.270 -21.682 1.00 92.56 232 TRP A CA 1
ATOM 1743 C C . TRP A 1 232 ? 5.684 -6.838 -22.970 1.00 92.56 232 TRP A C 1
ATOM 1745 O O . TRP A 1 232 ? 5.031 -7.610 -23.673 1.00 92.56 232 TRP A O 1
ATOM 1755 N N . ALA A 1 233 ? 6.941 -6.504 -23.257 1.00 91.50 233 ALA A N 1
ATOM 1756 C CA . ALA A 1 233 ? 7.654 -6.961 -24.445 1.00 91.50 233 ALA A CA 1
ATOM 1757 C C . ALA A 1 233 ? 8.046 -8.445 -24.370 1.00 91.50 233 ALA A C 1
ATOM 1759 O O . ALA A 1 233 ? 8.366 -9.049 -25.387 1.00 91.50 233 ALA A O 1
ATOM 1760 N N . GLY A 1 234 ? 8.027 -9.058 -23.185 1.00 87.75 234 GLY A N 1
ATOM 1761 C CA . GLY A 1 234 ? 8.250 -10.489 -22.995 1.00 87.75 234 GLY A CA 1
ATOM 1762 C C . GLY A 1 234 ? 7.009 -11.352 -23.230 1.00 87.75 234 GLY A C 1
ATOM 1763 O O . GLY A 1 234 ? 7.129 -12.575 -23.229 1.00 87.75 234 GLY A O 1
ATOM 1764 N N . GLY A 1 235 ? 5.831 -10.738 -23.404 1.00 84.19 235 GLY A N 1
ATOM 1765 C CA . GLY A 1 235 ? 4.562 -11.446 -23.589 1.00 84.19 235 GLY A CA 1
ATOM 1766 C C . GLY A 1 235 ? 4.097 -12.235 -22.366 1.00 84.19 235 GLY A C 1
ATOM 1767 O O . GLY A 1 235 ? 3.312 -13.170 -22.506 1.00 84.19 235 GLY A O 1
ATOM 1768 N N . THR A 1 236 ? 4.575 -11.883 -21.170 1.00 87.44 236 THR A N 1
ATOM 1769 C CA . THR A 1 236 ? 4.185 -12.537 -19.909 1.00 87.44 236 THR A CA 1
ATOM 1770 C C . THR A 1 236 ? 2.922 -11.932 -19.297 1.00 87.44 236 THR A C 1
ATOM 1772 O O . THR A 1 236 ? 2.459 -12.404 -18.259 1.00 87.44 236 THR A O 1
ATOM 1775 N N . VAL A 1 237 ? 2.363 -10.899 -19.934 1.00 94.19 237 VAL A N 1
ATOM 1776 C CA . VAL A 1 237 ? 1.179 -10.167 -19.485 1.00 94.19 237 VAL A CA 1
ATOM 1777 C C . VAL A 1 237 ? 0.059 -10.309 -20.512 1.00 94.19 237 VAL A C 1
ATOM 1779 O O . VAL A 1 237 ? 0.188 -9.875 -21.657 1.00 94.19 237 VAL A O 1
ATOM 1782 N N . GLY A 1 238 ? -1.059 -10.890 -20.087 1.00 94.38 238 GLY A N 1
ATOM 1783 C CA . GLY A 1 238 ? -2.318 -10.909 -20.823 1.00 94.38 238 GLY A CA 1
ATOM 1784 C C . GLY A 1 238 ? -3.297 -9.904 -20.228 1.00 94.38 238 GLY A C 1
ATOM 1785 O O . GLY A 1 238 ? -3.547 -9.934 -19.025 1.00 94.38 238 GLY A O 1
ATOM 1786 N N . VAL A 1 239 ? -3.861 -9.028 -21.064 1.00 95.62 239 VAL A N 1
ATOM 1787 C CA . VAL A 1 239 ? -4.943 -8.113 -20.670 1.00 95.62 239 VAL A CA 1
ATOM 1788 C C . VAL A 1 239 ? -6.109 -8.232 -21.632 1.00 95.62 239 VAL A C 1
ATOM 1790 O O . VAL A 1 239 ? -5.943 -8.049 -22.840 1.00 95.62 239 VAL A O 1
ATOM 1793 N N . ASP A 1 240 ? -7.297 -8.480 -21.086 1.00 95.62 240 ASP A N 1
ATOM 1794 C CA . ASP A 1 240 ? -8.539 -8.403 -21.843 1.00 95.62 240 ASP A CA 1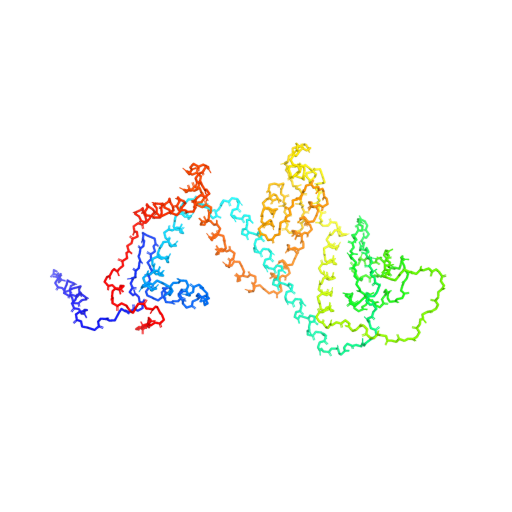
ATOM 1795 C C . ASP A 1 240 ? -8.962 -6.935 -21.993 1.00 95.62 240 ASP A C 1
ATOM 1797 O O . ASP A 1 240 ? -9.455 -6.284 -21.069 1.00 95.62 240 ASP A O 1
ATOM 1801 N N . THR A 1 241 ? -8.748 -6.394 -23.192 1.00 93.31 241 THR A N 1
ATOM 1802 C CA . THR A 1 241 ? -9.076 -4.997 -23.498 1.00 93.31 241 THR A CA 1
ATOM 1803 C C . THR A 1 241 ? -10.579 -4.704 -23.509 1.00 93.31 241 THR A C 1
ATOM 1805 O O . THR A 1 241 ? -10.950 -3.552 -23.307 1.00 93.31 241 THR A O 1
ATOM 1808 N N . VAL A 1 242 ? -11.435 -5.712 -23.720 1.00 93.50 242 VAL A N 1
ATOM 1809 C CA . VAL A 1 242 ? -12.898 -5.551 -23.698 1.00 93.50 242 VAL A CA 1
ATOM 1810 C C . VAL A 1 242 ? -13.377 -5.434 -22.256 1.00 93.50 242 VAL A C 1
ATOM 1812 O O . VAL A 1 242 ? -14.105 -4.496 -21.937 1.00 93.50 242 VAL A O 1
ATOM 1815 N N . LEU A 1 243 ? -12.907 -6.314 -21.364 1.00 95.19 243 LEU A N 1
ATOM 1816 C CA . LEU A 1 243 ? -13.200 -6.211 -19.928 1.00 95.19 243 LEU A CA 1
ATOM 1817 C C . LEU A 1 243 ? -12.653 -4.909 -19.332 1.00 95.19 243 LEU A C 1
ATOM 1819 O O . LEU A 1 243 ? -13.322 -4.270 -18.520 1.00 95.19 243 LEU A O 1
ATOM 1823 N N . MET A 1 244 ? -11.467 -4.481 -19.771 1.00 94.38 244 MET A N 1
ATOM 1824 C CA . MET A 1 244 ? -10.878 -3.207 -19.361 1.00 94.38 244 MET A CA 1
ATOM 1825 C C . MET A 1 244 ? -11.749 -2.003 -19.764 1.00 94.38 244 MET A C 1
ATOM 1827 O O . MET A 1 244 ? -11.972 -1.114 -18.941 1.00 94.38 244 MET A O 1
ATOM 1831 N N . ASP A 1 245 ? -12.269 -1.969 -20.994 1.00 93.19 245 ASP A N 1
ATOM 1832 C CA . ASP A 1 245 ? -13.182 -0.906 -21.442 1.00 93.19 245 ASP A CA 1
ATOM 1833 C C . ASP A 1 245 ? -14.535 -0.957 -20.729 1.00 93.19 245 ASP A C 1
ATOM 1835 O O . ASP A 1 245 ? -15.093 0.083 -20.367 1.00 93.19 245 ASP A O 1
ATOM 1839 N N . GLY A 1 246 ? -15.066 -2.163 -20.515 1.00 93.81 246 GLY A N 1
ATOM 1840 C CA . GLY A 1 246 ? -16.308 -2.368 -19.781 1.00 93.81 246 GLY A CA 1
ATOM 1841 C C . GLY A 1 246 ? -16.208 -1.832 -18.353 1.00 93.81 246 GLY A C 1
ATOM 1842 O O . GLY A 1 246 ? -17.087 -1.089 -17.919 1.00 93.81 246 GLY A O 1
ATOM 1843 N N . LEU A 1 247 ? -15.108 -2.130 -17.652 1.00 94.44 247 LEU A N 1
ATOM 1844 C CA . LEU A 1 247 ? -14.857 -1.614 -16.308 1.00 94.44 247 LEU A CA 1
ATOM 1845 C C . LEU A 1 247 ? -14.647 -0.093 -16.316 1.00 94.44 247 LEU A C 1
ATOM 1847 O O . LEU A 1 247 ? -15.218 0.603 -15.481 1.00 94.44 247 LEU A O 1
ATOM 1851 N N . ALA A 1 248 ? -13.885 0.447 -17.274 1.00 93.75 248 ALA A N 1
ATOM 1852 C CA . ALA A 1 248 ? -13.688 1.894 -17.407 1.00 93.75 248 ALA A CA 1
ATOM 1853 C C . ALA A 1 248 ? -15.011 2.653 -17.610 1.00 93.75 248 ALA A C 1
ATOM 1855 O O . ALA A 1 248 ? -15.192 3.740 -17.062 1.00 93.75 248 ALA A O 1
ATOM 1856 N N . SER A 1 249 ? -15.948 2.058 -18.355 1.00 92.38 249 SER A N 1
ATOM 1857 C CA . SER A 1 249 ? -17.273 2.634 -18.614 1.00 92.38 249 SER A CA 1
ATOM 1858 C C . SER A 1 249 ? -18.086 2.805 -17.327 1.00 92.38 249 SER A C 1
ATOM 1860 O O . SER A 1 249 ? -18.746 3.830 -17.171 1.00 92.38 249 SER A O 1
ATOM 1862 N N . LEU A 1 250 ? -17.970 1.882 -16.362 1.00 91.56 250 LEU A N 1
ATOM 1863 C CA . LEU A 1 250 ? -18.623 2.027 -15.053 1.00 91.56 250 LEU A CA 1
ATOM 1864 C C . LEU A 1 250 ? -18.137 3.270 -14.300 1.00 91.56 250 LEU A C 1
ATOM 1866 O O . LEU A 1 250 ? -18.944 4.008 -13.747 1.00 91.56 250 LEU A O 1
ATOM 1870 N N . TYR A 1 251 ? -16.830 3.541 -14.327 1.00 91.62 251 TYR A N 1
ATOM 1871 C CA . TYR A 1 251 ? -16.249 4.742 -13.713 1.00 91.62 251 TYR A CA 1
ATOM 1872 C C . TYR A 1 251 ? -16.535 6.031 -14.493 1.00 91.62 251 TYR A C 1
ATOM 1874 O O . TYR A 1 251 ? -16.275 7.123 -13.991 1.00 91.62 251 TYR A O 1
ATOM 1882 N N . ALA A 1 252 ? -17.040 5.919 -15.721 1.00 91.38 252 ALA A N 1
ATOM 1883 C CA . ALA A 1 252 ? -17.515 7.039 -16.524 1.00 91.38 252 ALA A CA 1
ATOM 1884 C C . ALA A 1 252 ? -19.030 7.285 -16.367 1.00 91.38 252 ALA A C 1
ATOM 1886 O O . ALA A 1 252 ? -19.586 8.063 -17.142 1.00 91.38 252 ALA A O 1
ATOM 1887 N N . ASP A 1 253 ? -19.691 6.609 -15.417 1.00 89.31 253 ASP A N 1
ATOM 1888 C CA . ASP A 1 253 ? -21.151 6.587 -15.239 1.00 89.31 253 ASP A CA 1
ATOM 1889 C C . ASP A 1 253 ? -21.906 6.118 -16.500 1.00 89.31 253 ASP A C 1
ATOM 1891 O O . ASP A 1 253 ? -23.013 6.567 -16.810 1.00 89.31 253 ASP A O 1
ATOM 1895 N N . GLN A 1 254 ? -21.297 5.201 -17.255 1.00 89.12 254 GLN A N 1
ATOM 1896 C CA . GLN A 1 254 ? -21.855 4.608 -18.468 1.00 89.12 254 GLN A CA 1
ATOM 1897 C C . GLN A 1 254 ? -22.187 3.132 -18.248 1.00 89.12 254 GLN A C 1
ATOM 1899 O O . GLN A 1 254 ? -21.578 2.439 -17.431 1.00 89.12 254 GLN A O 1
ATOM 1904 N N . ALA A 1 255 ? -23.161 2.628 -19.009 1.00 84.81 255 ALA A N 1
ATOM 1905 C CA . ALA A 1 255 ? -23.448 1.200 -19.021 1.00 84.81 255 ALA A CA 1
ATOM 1906 C C . ALA A 1 255 ? -22.219 0.432 -19.547 1.00 84.81 255 ALA A C 1
ATOM 1908 O O . ALA A 1 255 ? -21.654 0.833 -20.569 1.00 84.81 255 ALA A O 1
ATOM 1909 N N . PRO A 1 256 ? -21.804 -0.661 -18.885 1.00 81.88 256 PRO A N 1
ATOM 1910 C CA . PRO A 1 256 ? -20.652 -1.428 -19.324 1.00 81.88 256 PRO A CA 1
ATOM 1911 C C . PRO A 1 256 ? -20.944 -2.088 -20.673 1.00 81.88 256 PRO A C 1
ATOM 1913 O O . PRO A 1 256 ? -22.060 -2.536 -20.954 1.00 81.88 256 PRO A O 1
ATOM 1916 N N . ILE A 1 257 ? -19.919 -2.163 -21.517 1.00 72.75 257 ILE A N 1
ATOM 1917 C CA . ILE A 1 257 ? -19.997 -2.883 -22.785 1.00 72.75 257 ILE A CA 1
ATOM 1918 C C . ILE A 1 257 ? -19.759 -4.369 -22.491 1.00 72.75 257 ILE A C 1
ATOM 1920 O O . ILE A 1 257 ? -18.620 -4.813 -22.400 1.00 72.75 257 ILE A O 1
ATOM 1924 N N . GLY A 1 258 ? -20.841 -5.137 -22.351 1.00 75.88 258 GLY A N 1
ATOM 1925 C CA . GLY A 1 258 ? -20.784 -6.589 -22.146 1.00 75.88 258 GLY A CA 1
ATOM 1926 C C . GLY A 1 258 ? -20.771 -7.029 -20.679 1.00 75.88 258 GLY A C 1
ATOM 1927 O O . GLY A 1 258 ? -20.965 -6.233 -19.762 1.00 75.88 258 GLY A O 1
ATOM 1928 N N . GLU A 1 259 ? -20.605 -8.335 -20.472 1.00 85.31 259 GLU A N 1
ATOM 1929 C CA . GLU A 1 259 ? -20.542 -8.947 -19.143 1.00 85.31 259 GLU A CA 1
ATOM 1930 C C . GLU A 1 259 ? -19.140 -8.774 -18.540 1.00 85.31 259 GLU A C 1
ATOM 1932 O O . GLU A 1 259 ? -18.137 -9.054 -19.194 1.00 85.31 259 GLU A O 1
ATOM 1937 N N . LEU A 1 260 ? -19.070 -8.326 -17.284 1.00 89.56 260 LEU A N 1
ATOM 1938 C CA . LEU A 1 260 ? -17.818 -8.145 -16.546 1.00 89.56 260 LEU A CA 1
ATOM 1939 C C . LEU A 1 260 ? -17.476 -9.412 -15.763 1.00 89.56 260 LEU A C 1
ATOM 1941 O O . LEU A 1 260 ? -17.578 -9.452 -14.542 1.00 89.56 260 LEU A O 1
ATOM 1945 N N . SER A 1 261 ? -17.100 -10.463 -16.484 1.00 92.06 261 SER A N 1
ATOM 1946 C CA . SER A 1 261 ? -16.772 -11.760 -15.895 1.00 92.06 261 SER A CA 1
ATOM 1947 C C . SER A 1 261 ? -15.546 -12.370 -16.567 1.00 92.06 261 SER A C 1
ATOM 1949 O O . SER A 1 261 ? -15.372 -12.264 -17.780 1.00 92.06 261 SER A O 1
ATOM 1951 N N . GLY A 1 262 ? -14.699 -13.022 -15.769 1.00 93.81 262 GLY A N 1
ATOM 1952 C CA . GLY A 1 262 ? -13.455 -13.647 -16.221 1.00 93.81 262 GLY A CA 1
ATOM 1953 C C . GLY A 1 262 ? -12.187 -12.864 -15.855 1.00 93.81 262 GLY A C 1
ATOM 1954 O O . GLY A 1 262 ? -12.246 -11.866 -15.134 1.00 93.81 262 GLY A O 1
ATOM 1955 N N . PRO A 1 263 ? -11.014 -13.347 -16.298 1.00 96.69 263 PRO A N 1
ATOM 1956 C CA . PRO A 1 263 ? -9.734 -12.717 -16.002 1.00 96.69 263 PRO A CA 1
ATOM 1957 C C . PRO A 1 263 ? -9.527 -11.464 -16.863 1.00 96.69 263 PRO A C 1
ATOM 1959 O O . PRO A 1 263 ? -9.470 -11.546 -18.087 1.00 96.69 263 PRO A O 1
ATOM 1962 N N . LEU A 1 264 ? -9.369 -10.307 -16.219 1.00 96.88 264 LEU A N 1
ATOM 1963 C CA . LEU A 1 264 ? -9.026 -9.048 -16.885 1.00 96.88 264 LEU A CA 1
ATOM 1964 C C . LEU A 1 264 ? -7.512 -8.936 -17.086 1.00 96.88 264 LEU A C 1
ATOM 1966 O O . LEU A 1 264 ? -7.065 -8.549 -18.162 1.00 96.88 264 LEU A O 1
ATOM 1970 N N . LEU A 1 265 ? -6.731 -9.299 -16.067 1.00 97.50 265 LEU A N 1
ATOM 1971 C CA . LEU A 1 265 ? -5.269 -9.287 -16.084 1.00 97.50 265 LEU A CA 1
ATOM 1972 C C . LEU A 1 265 ? -4.739 -10.663 -15.681 1.00 97.50 265 LEU A C 1
ATOM 1974 O O . LEU A 1 265 ? -5.124 -11.191 -14.642 1.00 97.50 265 LEU A O 1
ATOM 1978 N N . VAL A 1 266 ? -3.821 -11.213 -16.472 1.00 96.94 266 VAL A N 1
ATOM 1979 C CA . VAL A 1 266 ? -3.093 -12.452 -16.174 1.00 96.94 266 VAL A CA 1
ATOM 1980 C C . VAL A 1 266 ? -1.605 -12.190 -16.343 1.00 96.94 266 VAL A C 1
ATOM 1982 O O . VAL A 1 266 ? -1.173 -11.728 -17.398 1.00 96.94 266 VAL A O 1
ATOM 1985 N N . CYS A 1 267 ? -0.807 -12.497 -15.328 1.00 94.81 267 CYS A N 1
ATOM 1986 C CA . CYS A 1 267 ? 0.647 -12.432 -15.421 1.00 94.81 267 CYS A CA 1
ATOM 1987 C C . CYS A 1 267 ? 1.312 -13.449 -14.484 1.00 94.81 267 CYS A C 1
ATOM 1989 O O . CYS A 1 267 ? 0.642 -14.165 -13.742 1.00 94.81 267 CYS A O 1
ATOM 1991 N N . GLY A 1 268 ? 2.648 -13.496 -14.490 1.00 92.56 268 GLY A N 1
ATOM 1992 C CA . GLY A 1 268 ? 3.420 -14.389 -13.615 1.00 92.56 268 GLY A CA 1
ATOM 1993 C C . GLY A 1 268 ? 3.209 -14.170 -12.109 1.00 92.56 268 GLY A C 1
ATOM 1994 O O . GLY A 1 268 ? 3.558 -15.046 -11.327 1.00 92.56 268 GLY A O 1
ATOM 1995 N N . TYR A 1 269 ? 2.618 -13.040 -11.705 1.00 93.25 269 TYR A N 1
ATOM 1996 C CA . TYR A 1 269 ? 2.376 -12.689 -10.301 1.00 93.25 269 TYR A CA 1
ATOM 1997 C C . TYR A 1 269 ? 0.937 -12.938 -9.838 1.00 93.25 269 TYR A C 1
ATOM 1999 O O . TYR A 1 269 ? 0.653 -12.818 -8.649 1.00 93.25 269 TYR A O 1
ATOM 2007 N N . GLY A 1 270 ? 0.016 -13.262 -10.751 1.00 93.56 270 GLY A N 1
ATOM 2008 C CA . GLY A 1 270 ? -1.375 -13.498 -10.389 1.00 93.56 270 GLY A CA 1
ATOM 2009 C C . GLY A 1 270 ? -2.364 -13.326 -11.533 1.00 93.56 270 GLY A C 1
ATOM 2010 O O . GLY A 1 270 ? -2.016 -13.122 -12.697 1.00 93.56 270 GLY A O 1
ATOM 2011 N N . THR A 1 271 ? -3.638 -13.426 -11.176 1.00 96.38 271 THR A N 1
ATOM 2012 C CA . THR A 1 271 ? -4.773 -13.160 -12.057 1.00 96.38 271 THR A CA 1
ATOM 2013 C C . THR A 1 271 ? -5.732 -12.236 -11.328 1.00 96.38 271 THR A C 1
ATOM 2015 O O . THR A 1 271 ? -6.009 -12.468 -10.156 1.00 96.38 271 THR A O 1
ATOM 2018 N N . TRP A 1 272 ? -6.221 -11.209 -12.021 1.00 97.44 272 TRP A N 1
ATOM 2019 C CA . TRP A 1 272 ? -7.193 -10.260 -11.492 1.00 97.44 272 TRP A CA 1
ATOM 2020 C C . TRP A 1 272 ? -8.438 -10.244 -12.368 1.00 97.44 272 TRP A C 1
ATOM 2022 O O . TRP A 1 272 ? -8.367 -10.095 -13.592 1.00 97.44 272 TRP A O 1
ATOM 2032 N N . THR A 1 273 ? -9.583 -10.364 -11.717 1.00 96.50 273 THR A N 1
ATOM 2033 C CA . THR A 1 273 ? -10.920 -10.146 -12.279 1.00 96.50 273 THR A CA 1
ATOM 2034 C C . THR A 1 273 ? -11.293 -8.654 -12.274 1.00 96.50 273 THR A C 1
ATOM 2036 O O . THR A 1 273 ? -10.634 -7.865 -11.591 1.00 96.50 273 THR A O 1
ATOM 2039 N N . PRO A 1 274 ? -12.349 -8.224 -12.997 1.00 95.56 274 PRO A N 1
ATOM 2040 C CA . PRO A 1 274 ? -12.845 -6.848 -12.924 1.00 95.56 274 PRO A CA 1
ATOM 2041 C C . PRO A 1 274 ? -13.141 -6.372 -11.493 1.00 95.56 274 PRO A C 1
ATOM 2043 O O . PRO A 1 274 ? -12.777 -5.251 -11.147 1.00 95.56 274 PRO A O 1
ATOM 2046 N N . ASP A 1 275 ? -13.721 -7.231 -10.650 1.00 94.12 275 ASP A N 1
ATOM 2047 C CA . ASP A 1 275 ? -14.027 -6.912 -9.248 1.00 94.12 275 ASP A CA 1
ATOM 2048 C C . ASP A 1 275 ? -12.756 -6.701 -8.415 1.00 94.12 275 ASP A C 1
ATOM 2050 O O . ASP A 1 275 ? -12.676 -5.779 -7.602 1.00 94.12 275 ASP A O 1
ATOM 2054 N N . GLU A 1 276 ? -11.724 -7.518 -8.636 1.00 95.50 276 GLU A N 1
ATOM 2055 C CA . GLU A 1 276 ? -10.434 -7.346 -7.965 1.00 95.50 276 GLU A CA 1
ATOM 2056 C C . GLU A 1 276 ? -9.728 -6.070 -8.423 1.00 95.50 276 GLU A C 1
ATOM 2058 O O . GLU A 1 276 ? -9.217 -5.334 -7.583 1.00 95.50 276 GLU A O 1
ATOM 2063 N N . ILE A 1 277 ? -9.757 -5.744 -9.720 1.00 96.00 277 ILE A N 1
ATOM 2064 C CA . ILE A 1 277 ? -9.241 -4.457 -10.210 1.00 96.00 277 ILE A CA 1
ATOM 2065 C C . ILE A 1 277 ? -10.033 -3.287 -9.613 1.00 96.00 277 ILE A C 1
ATOM 2067 O O . ILE A 1 277 ? -9.432 -2.284 -9.237 1.00 96.00 277 ILE A O 1
ATOM 2071 N N . ALA A 1 278 ? -11.355 -3.400 -9.461 1.00 94.56 278 ALA A N 1
ATOM 2072 C CA . ALA A 1 278 ? -12.155 -2.368 -8.805 1.00 94.56 278 ALA A CA 1
ATOM 2073 C C . ALA A 1 278 ? -11.735 -2.163 -7.336 1.00 94.56 278 ALA A C 1
ATOM 2075 O O . ALA A 1 278 ? -11.621 -1.024 -6.881 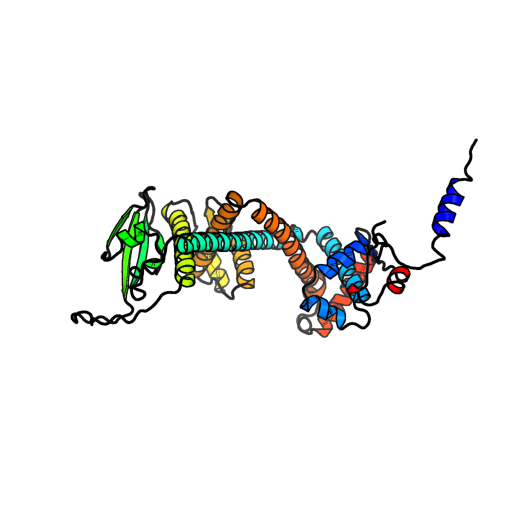1.00 94.56 278 ALA A O 1
ATOM 2076 N N . MET A 1 279 ? -11.422 -3.241 -6.606 1.00 94.38 279 MET A N 1
ATOM 2077 C CA . MET A 1 279 ? -10.867 -3.142 -5.249 1.00 94.38 279 MET A CA 1
ATOM 2078 C C . MET A 1 279 ? -9.479 -2.482 -5.229 1.00 94.38 279 MET A C 1
ATOM 2080 O O . MET A 1 279 ? -9.203 -1.677 -4.339 1.00 94.38 279 MET A O 1
ATOM 2084 N N . GLU A 1 280 ? -8.628 -2.759 -6.221 1.00 95.31 280 GLU A N 1
ATOM 2085 C CA . GLU A 1 280 ? -7.335 -2.077 -6.385 1.00 95.31 280 GLU A CA 1
ATOM 2086 C C . GLU A 1 280 ? -7.518 -0.577 -6.650 1.00 95.31 280 GLU A C 1
ATOM 2088 O O . GLU A 1 280 ? -6.823 0.247 -6.057 1.00 95.31 280 GLU A O 1
ATOM 2093 N N . VAL A 1 281 ? -8.491 -0.195 -7.486 1.00 94.56 281 VAL A N 1
ATOM 2094 C CA . VAL A 1 281 ? -8.838 1.214 -7.729 1.00 94.56 281 VAL A CA 1
ATOM 2095 C C . VAL A 1 281 ? -9.263 1.897 -6.434 1.00 94.56 281 VAL A C 1
ATOM 2097 O O . VAL A 1 281 ? -8.749 2.972 -6.122 1.00 94.56 281 VAL A O 1
ATOM 2100 N N . GLU A 1 282 ? -10.153 1.283 -5.652 1.00 92.00 282 GLU A N 1
ATOM 2101 C CA . GLU A 1 282 ? -10.591 1.846 -4.371 1.00 92.00 282 GLU A CA 1
ATOM 2102 C C . GLU A 1 282 ? -9.430 2.001 -3.386 1.00 92.00 282 GLU A C 1
ATOM 2104 O O . GLU A 1 282 ? -9.305 3.036 -2.730 1.00 92.00 282 GLU A O 1
ATOM 2109 N N . PHE A 1 283 ? -8.518 1.029 -3.340 1.00 92.88 283 PHE A N 1
ATOM 2110 C CA . PHE A 1 283 ? -7.292 1.153 -2.565 1.00 92.88 283 PHE A CA 1
ATOM 2111 C C . PHE A 1 283 ? -6.409 2.310 -3.060 1.00 92.88 283 PHE A C 1
ATOM 2113 O O . PHE A 1 283 ? -5.967 3.128 -2.251 1.00 92.88 283 PHE A O 1
ATOM 2120 N N . PHE A 1 284 ? -6.176 2.447 -4.367 1.00 90.88 284 PHE A N 1
ATOM 2121 C CA . PHE A 1 284 ? -5.363 3.540 -4.909 1.00 90.88 284 PHE A CA 1
ATOM 2122 C C . PHE A 1 284 ? -5.980 4.916 -4.636 1.00 90.88 284 PHE A C 1
ATOM 2124 O O . PHE A 1 284 ? -5.248 5.860 -4.327 1.00 90.88 284 PHE A O 1
ATOM 2131 N N . ARG A 1 285 ? -7.314 5.028 -4.655 1.00 89.56 285 ARG A N 1
ATOM 2132 C CA . ARG A 1 285 ? -8.042 6.268 -4.339 1.00 89.56 285 ARG A CA 1
ATOM 2133 C C . ARG A 1 285 ? -7.813 6.768 -2.914 1.00 89.56 285 ARG A C 1
ATOM 2135 O O . ARG A 1 285 ? -7.937 7.966 -2.678 1.00 89.56 285 ARG A O 1
ATOM 2142 N N . THR A 1 286 ? -7.419 5.891 -1.986 1.00 86.69 286 THR A N 1
ATOM 2143 C CA . THR A 1 286 ? -7.019 6.303 -0.627 1.00 86.69 286 THR A CA 1
ATOM 2144 C C . THR A 1 286 ? -5.704 7.088 -0.598 1.00 86.69 286 THR A C 1
ATOM 2146 O O . THR A 1 286 ? -5.468 7.843 0.342 1.00 86.69 286 THR A O 1
ATOM 2149 N N . ARG A 1 287 ? -4.848 6.929 -1.619 1.00 84.56 287 ARG A N 1
ATOM 2150 C CA . ARG A 1 287 ? -3.530 7.579 -1.721 1.00 84.56 287 ARG A CA 1
ATOM 2151 C C . ARG A 1 287 ? -3.497 8.698 -2.755 1.00 84.56 287 ARG A C 1
ATOM 2153 O O . ARG A 1 287 ? -2.787 9.682 -2.565 1.00 84.56 287 ARG A O 1
ATOM 2160 N N . PHE A 1 288 ? -4.235 8.547 -3.851 1.00 82.06 288 PHE A N 1
ATOM 2161 C CA . PHE A 1 288 ? -4.256 9.512 -4.941 1.00 82.06 288 PHE A CA 1
ATOM 2162 C C . PHE A 1 288 ? -5.679 9.680 -5.485 1.00 82.06 288 PHE A C 1
ATOM 2164 O O . PHE A 1 288 ? -6.297 8.690 -5.874 1.00 82.06 288 PHE A O 1
ATOM 2171 N N . PRO A 1 289 ? -6.223 10.906 -5.557 1.00 82.50 289 PRO A N 1
ATOM 2172 C CA . PRO A 1 289 ? -7.541 11.120 -6.136 1.00 82.50 289 PRO A CA 1
ATOM 2173 C C . PRO A 1 289 ? -7.484 10.948 -7.662 1.00 82.50 289 PRO A C 1
ATOM 2175 O O . PRO A 1 289 ? -6.983 11.814 -8.375 1.00 82.50 289 PRO A O 1
ATOM 2178 N N . PHE A 1 290 ? -8.024 9.841 -8.176 1.00 87.38 290 PHE A N 1
ATOM 2179 C CA . PHE A 1 290 ? -8.219 9.626 -9.614 1.00 87.38 290 PHE A CA 1
ATOM 2180 C C . PHE A 1 290 ? -9.500 8.839 -9.902 1.00 87.38 290 PHE A C 1
ATOM 2182 O O . PHE A 1 290 ? -10.111 8.246 -9.010 1.00 87.38 290 PHE A O 1
ATOM 2189 N N . THR A 1 291 ? -9.913 8.842 -11.168 1.00 88.56 291 THR A N 1
ATOM 2190 C CA . THR A 1 291 ? -11.063 8.077 -11.657 1.00 88.56 291 THR A CA 1
ATOM 2191 C C . THR A 1 291 ? -10.697 7.453 -12.998 1.00 88.56 291 THR A C 1
ATOM 2193 O O . THR A 1 291 ? -10.457 8.196 -13.953 1.00 88.56 291 THR A O 1
ATOM 2196 N N . PRO A 1 292 ? -10.628 6.114 -13.100 1.00 89.69 292 PRO A N 1
ATOM 2197 C CA . PRO A 1 292 ? -10.197 5.457 -14.323 1.00 89.69 292 PRO A CA 1
ATOM 2198 C C . PRO A 1 292 ? -11.317 5.333 -15.364 1.00 89.69 292 PRO A C 1
ATOM 2200 O O . PRO A 1 292 ? -11.670 4.251 -15.811 1.00 89.69 292 PRO A O 1
ATOM 2203 N N . SER A 1 293 ? -11.865 6.469 -15.790 1.00 90.69 293 SER A N 1
ATOM 2204 C CA . SER A 1 293 ? -13.020 6.554 -16.697 1.00 90.69 293 SER A CA 1
ATOM 2205 C C . SER A 1 293 ? -12.720 6.205 -18.161 1.00 90.69 293 SER A C 1
ATOM 2207 O O . SER A 1 293 ? -13.584 6.332 -19.026 1.00 90.69 293 SER A O 1
ATOM 2209 N N . ASN A 1 294 ? -11.489 5.803 -18.482 1.00 90.44 294 ASN A N 1
ATOM 2210 C CA . ASN A 1 294 ? -11.115 5.372 -19.823 1.00 90.44 294 ASN A CA 1
ATOM 2211 C C . ASN A 1 294 ? -9.999 4.320 -19.788 1.00 90.44 294 ASN A C 1
ATOM 2213 O O . ASN A 1 294 ? -9.343 4.092 -18.768 1.00 90.44 294 ASN A O 1
ATOM 2217 N N . ARG A 1 295 ? -9.753 3.717 -20.954 1.00 90.50 295 ARG A N 1
ATOM 2218 C CA . ARG A 1 295 ? -8.742 2.676 -21.143 1.00 90.50 295 ARG A CA 1
ATOM 2219 C C . ARG A 1 295 ? -7.337 3.096 -20.709 1.00 90.50 295 ARG A C 1
ATOM 2221 O O . ARG A 1 295 ? -6.610 2.282 -20.155 1.00 90.50 295 ARG A O 1
ATOM 2228 N N . GLN A 1 296 ? -6.939 4.342 -20.962 1.00 90.62 296 GLN A N 1
ATOM 2229 C CA . GLN A 1 296 ? -5.598 4.821 -20.619 1.00 90.62 296 GLN A CA 1
ATOM 2230 C C . GLN A 1 296 ? -5.393 4.845 -19.102 1.00 90.62 296 GLN A C 1
ATOM 2232 O O . GLN A 1 296 ? -4.358 4.399 -18.611 1.00 90.62 296 GLN A O 1
ATOM 2237 N N . TRP A 1 297 ? -6.393 5.304 -18.350 1.00 91.50 297 TRP A N 1
ATOM 2238 C CA . TRP A 1 297 ? -6.333 5.263 -16.894 1.00 91.50 297 TRP A CA 1
ATOM 2239 C C . TRP A 1 297 ? -6.414 3.843 -16.336 1.00 91.50 297 TRP A C 1
ATOM 2241 O O . TRP A 1 297 ? -5.704 3.530 -15.385 1.00 91.50 297 TRP A O 1
ATOM 2251 N N . MET A 1 298 ? -7.221 2.963 -16.932 1.00 93.88 298 MET A N 1
ATOM 2252 C CA . MET A 1 298 ? -7.218 1.552 -16.533 1.00 93.88 298 MET A CA 1
ATOM 2253 C C . MET A 1 298 ? -5.875 0.884 -16.802 1.00 93.88 298 MET A C 1
ATOM 2255 O O . MET A 1 298 ? -5.371 0.138 -15.965 1.00 93.88 298 MET A O 1
ATOM 2259 N N . ARG A 1 299 ? -5.243 1.212 -17.930 1.00 92.94 299 ARG A N 1
ATOM 2260 C CA . ARG A 1 299 ? -3.890 0.763 -18.228 1.00 92.94 299 ARG A CA 1
ATOM 2261 C C . ARG A 1 299 ? -2.896 1.251 -17.176 1.00 92.94 299 ARG A C 1
ATOM 2263 O O . ARG A 1 299 ? -2.097 0.451 -16.711 1.00 92.94 299 ARG A O 1
ATOM 2270 N N . PHE A 1 300 ? -2.999 2.504 -16.737 1.00 91.69 300 PHE A N 1
ATOM 2271 C CA . PHE A 1 300 ? -2.186 3.017 -15.633 1.00 91.69 300 PHE A CA 1
ATOM 2272 C C . PHE A 1 300 ? -2.380 2.207 -14.339 1.00 91.69 300 PHE A C 1
ATOM 2274 O O . PHE A 1 300 ? -1.398 1.884 -13.674 1.00 91.69 300 PHE A O 1
ATOM 2281 N N . VAL A 1 301 ? -3.613 1.831 -13.982 1.00 94.44 301 VAL A N 1
ATOM 2282 C CA . VAL A 1 301 ? -3.878 0.974 -12.808 1.00 94.44 301 VAL A CA 1
ATOM 2283 C C . VAL A 1 301 ? -3.206 -0.391 -12.962 1.00 94.44 301 VAL A C 1
ATOM 2285 O O . VAL A 1 301 ? -2.510 -0.835 -12.051 1.00 94.44 301 VAL A O 1
ATOM 2288 N N . ILE A 1 302 ? -3.357 -1.027 -14.126 1.00 95.81 302 ILE A N 1
ATOM 2289 C CA . ILE A 1 302 ? -2.727 -2.317 -14.438 1.00 95.81 302 ILE A CA 1
ATOM 2290 C C . ILE A 1 302 ? -1.201 -2.220 -14.354 1.00 95.81 302 ILE A C 1
ATOM 2292 O O . ILE A 1 302 ? -0.569 -3.060 -13.718 1.00 95.81 302 ILE A O 1
ATOM 2296 N N . ASP A 1 303 ? -0.610 -1.188 -14.955 1.00 94.38 303 ASP A N 1
ATOM 2297 C CA . ASP A 1 303 ? 0.836 -0.968 -14.940 1.00 94.38 303 ASP A CA 1
ATOM 2298 C C . ASP A 1 303 ? 1.349 -0.773 -13.503 1.00 94.38 303 ASP A C 1
ATOM 2300 O O . ASP A 1 303 ? 2.376 -1.345 -13.140 1.00 94.38 303 ASP A O 1
ATOM 2304 N N . ASN A 1 304 ? 0.598 -0.074 -12.640 1.00 93.81 304 ASN A N 1
ATOM 2305 C CA . ASN A 1 304 ? 0.929 0.026 -11.215 1.00 93.81 304 ASN A CA 1
ATOM 2306 C C . ASN A 1 304 ? 0.852 -1.328 -10.498 1.00 93.81 304 ASN A C 1
ATOM 2308 O O . ASN A 1 304 ? 1.764 -1.651 -9.741 1.00 93.81 304 ASN A O 1
ATOM 2312 N N . ILE A 1 305 ? -0.191 -2.131 -10.730 1.00 96.44 305 ILE A N 1
ATOM 2313 C CA . ILE A 1 305 ? -0.313 -3.470 -10.124 1.00 96.44 305 ILE A CA 1
ATOM 2314 C C . ILE A 1 305 ? 0.869 -4.349 -10.537 1.00 96.44 305 ILE A C 1
ATOM 2316 O O . ILE A 1 305 ? 1.491 -4.979 -9.679 1.00 96.44 305 ILE A O 1
ATOM 2320 N N . LEU A 1 306 ? 1.206 -4.372 -11.828 1.00 96.50 306 LEU A N 1
ATOM 2321 C CA . LEU A 1 306 ? 2.323 -5.148 -12.368 1.00 96.50 306 LEU A CA 1
ATOM 2322 C C . LEU A 1 306 ? 3.651 -4.711 -11.761 1.00 96.50 306 LEU A C 1
ATOM 2324 O O . LEU A 1 306 ? 4.391 -5.541 -11.237 1.00 96.50 306 LEU A O 1
ATOM 2328 N N . GLN A 1 307 ? 3.914 -3.405 -11.781 1.00 94.56 307 GLN A N 1
ATOM 2329 C CA . GLN A 1 307 ? 5.129 -2.827 -11.229 1.00 94.56 307 GLN A CA 1
ATOM 2330 C C . GLN A 1 307 ? 5.249 -3.153 -9.736 1.00 94.56 307 GLN A C 1
ATOM 2332 O O . GLN A 1 307 ? 6.257 -3.696 -9.300 1.00 94.56 307 GLN A O 1
ATOM 2337 N N . GLN A 1 308 ? 4.209 -2.901 -8.941 1.00 96.12 308 GLN A N 1
ATOM 2338 C CA . GLN A 1 308 ? 4.237 -3.214 -7.513 1.00 96.12 308 GLN A CA 1
ATOM 2339 C C . GLN A 1 308 ? 4.414 -4.714 -7.243 1.00 96.12 308 GLN A C 1
ATOM 2341 O O . GLN A 1 308 ? 5.142 -5.074 -6.325 1.00 96.12 308 GLN A O 1
ATOM 2346 N N . SER A 1 309 ? 3.778 -5.587 -8.033 1.00 97.00 309 SER A N 1
ATOM 2347 C CA . SER A 1 309 ? 3.886 -7.045 -7.867 1.00 97.00 309 SER A CA 1
ATOM 2348 C C . SER A 1 309 ? 5.309 -7.529 -8.115 1.00 97.00 309 SER A C 1
ATOM 2350 O O . SER A 1 309 ? 5.855 -8.275 -7.307 1.00 97.00 309 SER A O 1
ATOM 2352 N N . LEU A 1 310 ? 5.925 -7.048 -9.195 1.00 95.69 310 LEU A N 1
ATOM 2353 C CA . LEU A 1 310 ? 7.319 -7.319 -9.520 1.00 95.69 310 LEU A CA 1
ATOM 2354 C C . LEU A 1 310 ? 8.249 -6.883 -8.379 1.00 95.69 310 LEU A C 1
ATOM 2356 O O . LEU A 1 310 ? 9.041 -7.687 -7.898 1.00 95.69 310 LEU A O 1
ATOM 2360 N N . PHE A 1 311 ? 8.151 -5.632 -7.919 1.00 95.88 311 PHE A N 1
ATOM 2361 C CA . PHE A 1 311 ? 9.061 -5.121 -6.886 1.00 95.88 311 PHE A CA 1
ATOM 2362 C C . PHE A 1 311 ? 8.816 -5.742 -5.510 1.00 95.88 311 PHE A C 1
ATOM 2364 O O . PHE A 1 311 ? 9.763 -5.902 -4.742 1.00 95.88 311 PHE A O 1
ATOM 2371 N N . ALA A 1 312 ? 7.577 -6.130 -5.205 1.00 97.44 312 ALA A N 1
ATOM 2372 C CA . ALA A 1 312 ? 7.280 -6.918 -4.017 1.00 97.44 312 ALA A CA 1
ATOM 2373 C C . ALA A 1 312 ? 7.944 -8.303 -4.084 1.00 97.44 312 ALA A C 1
ATOM 2375 O O . ALA A 1 312 ? 8.559 -8.715 -3.105 1.00 97.44 312 ALA A O 1
ATOM 2376 N N . ALA A 1 313 ? 7.892 -8.979 -5.239 1.00 96.56 313 ALA A N 1
ATOM 2377 C CA . ALA A 1 313 ? 8.575 -10.258 -5.438 1.00 96.56 313 ALA A CA 1
ATOM 2378 C C . ALA A 1 313 ? 10.103 -10.107 -5.329 1.00 96.56 313 ALA A C 1
ATOM 2380 O O . ALA A 1 313 ? 10.754 -10.879 -4.635 1.00 96.56 313 ALA A O 1
ATOM 2381 N N . MET A 1 314 ? 10.677 -9.049 -5.914 1.00 95.81 314 MET A N 1
ATOM 2382 C CA . MET A 1 314 ? 12.107 -8.750 -5.769 1.00 95.81 314 MET A CA 1
ATOM 2383 C C . MET A 1 314 ? 12.513 -8.517 -4.308 1.00 95.81 314 MET A C 1
ATOM 2385 O O . MET A 1 314 ? 13.592 -8.952 -3.906 1.00 95.81 314 MET A O 1
ATOM 2389 N N . LEU A 1 315 ? 11.680 -7.837 -3.508 1.00 97.56 315 LEU A N 1
ATOM 2390 C CA . LEU A 1 315 ? 11.941 -7.672 -2.076 1.00 97.56 315 LEU A CA 1
ATOM 2391 C C . LEU A 1 315 ? 11.909 -9.020 -1.361 1.00 97.56 315 LEU A C 1
ATOM 2393 O O . LEU A 1 315 ? 12.813 -9.310 -0.587 1.00 97.56 315 LEU A O 1
ATOM 2397 N N . GLN A 1 316 ? 10.892 -9.835 -1.636 1.00 97.12 316 GLN A N 1
ATOM 2398 C CA . GLN A 1 316 ? 10.749 -11.158 -1.038 1.00 97.12 316 GLN A CA 1
ATOM 2399 C C . GLN A 1 316 ? 11.974 -12.043 -1.325 1.00 97.12 316 GLN A C 1
ATOM 2401 O O . GLN A 1 316 ? 12.466 -12.715 -0.422 1.00 97.12 316 GLN A O 1
ATOM 2406 N N . ASP A 1 317 ? 12.507 -11.984 -2.547 1.00 96.88 317 ASP A N 1
ATOM 2407 C CA . ASP A 1 317 ? 13.681 -12.760 -2.955 1.00 96.88 317 ASP A CA 1
ATOM 2408 C C . ASP A 1 317 ? 14.997 -12.217 -2.371 1.00 96.88 317 ASP A C 1
ATOM 2410 O O . ASP A 1 317 ? 15.891 -12.986 -2.015 1.00 96.88 317 ASP A O 1
ATOM 2414 N N . SER A 1 318 ? 15.150 -10.890 -2.293 1.00 96.25 318 SER A N 1
ATOM 2415 C CA . SER A 1 318 ? 16.422 -10.247 -1.917 1.00 96.25 318 SER A CA 1
ATOM 2416 C C . SER A 1 318 ? 16.549 -9.880 -0.435 1.00 96.25 318 SER A C 1
ATOM 2418 O O . SER A 1 318 ? 17.669 -9.785 0.070 1.00 96.25 318 SER A O 1
ATOM 2420 N N . ALA A 1 319 ? 15.435 -9.675 0.266 1.00 96.81 319 ALA A N 1
ATOM 2421 C CA . ALA A 1 319 ? 15.368 -9.276 1.670 1.00 96.81 319 ALA A CA 1
ATOM 2422 C C . ALA A 1 319 ? 14.109 -9.866 2.354 1.00 96.81 319 ALA A C 1
ATOM 2424 O O . ALA A 1 319 ? 13.208 -9.113 2.742 1.00 96.81 319 ALA A O 1
ATOM 2425 N N . PRO A 1 320 ? 14.036 -11.201 2.531 1.00 97.12 320 PRO A N 1
ATOM 2426 C CA . PRO A 1 320 ? 12.850 -11.883 3.057 1.00 97.12 320 PRO A CA 1
ATOM 2427 C C . PRO A 1 320 ? 12.445 -11.398 4.455 1.00 97.12 320 PRO A C 1
ATOM 2429 O O . PRO A 1 320 ? 11.269 -11.145 4.682 1.00 97.12 320 PRO A O 1
ATOM 2432 N N . ASP A 1 321 ? 13.402 -11.143 5.354 1.00 97.06 321 ASP A N 1
ATOM 2433 C CA . ASP A 1 321 ? 13.106 -10.646 6.709 1.00 97.06 321 ASP A CA 1
ATOM 2434 C C . ASP A 1 321 ? 12.367 -9.292 6.690 1.00 97.06 321 ASP A C 1
ATOM 2436 O O . ASP A 1 321 ? 11.490 -9.027 7.515 1.00 97.06 321 ASP A O 1
ATOM 2440 N N . ALA A 1 322 ? 12.696 -8.421 5.726 1.00 96.12 322 ALA A N 1
ATOM 2441 C CA . ALA A 1 322 ? 12.008 -7.144 5.552 1.00 96.12 322 ALA A CA 1
ATOM 2442 C C . ALA A 1 322 ? 10.587 -7.343 5.002 1.00 96.12 322 ALA A C 1
ATOM 2444 O O . ALA A 1 322 ? 9.667 -6.630 5.405 1.00 96.12 322 ALA A O 1
ATOM 2445 N N . TYR A 1 323 ? 10.397 -8.317 4.107 1.00 97.69 323 TYR A N 1
ATOM 2446 C CA . TYR A 1 323 ? 9.076 -8.687 3.601 1.00 97.69 323 TYR A CA 1
ATOM 2447 C C . TYR A 1 323 ? 8.194 -9.287 4.708 1.00 97.69 323 TYR A C 1
ATOM 2449 O O . TYR A 1 323 ? 7.046 -8.872 4.855 1.00 97.69 323 TYR A O 1
ATOM 2457 N N . ASP A 1 324 ? 8.733 -10.187 5.534 1.00 97.38 324 ASP A N 1
ATOM 2458 C CA . ASP A 1 324 ? 8.016 -10.813 6.653 1.00 97.38 324 ASP A CA 1
ATOM 2459 C C . ASP A 1 324 ? 7.560 -9.774 7.689 1.00 97.38 324 ASP A C 1
ATOM 2461 O O . ASP A 1 324 ? 6.431 -9.836 8.185 1.00 97.38 324 ASP A O 1
ATOM 2465 N N . SER A 1 325 ? 8.397 -8.766 7.970 1.00 96.81 325 SER A N 1
ATOM 2466 C CA . SER A 1 325 ? 8.010 -7.625 8.813 1.00 96.81 325 SER A CA 1
ATOM 2467 C C . SER A 1 325 ? 6.799 -6.886 8.237 1.00 96.81 325 SER A C 1
ATOM 2469 O O . SER A 1 325 ? 5.817 -6.654 8.946 1.00 96.81 325 SER A O 1
ATOM 2471 N N . LEU A 1 326 ? 6.822 -6.574 6.936 1.00 97.44 326 LEU A N 1
ATOM 2472 C CA . LEU A 1 326 ? 5.698 -5.923 6.258 1.00 97.44 326 LEU A CA 1
ATOM 2473 C C . LEU A 1 326 ? 4.450 -6.813 6.224 1.00 97.44 326 LEU A C 1
ATOM 2475 O O . LEU A 1 326 ? 3.334 -6.303 6.317 1.00 97.44 326 LEU A O 1
ATOM 2479 N N . GLU A 1 327 ? 4.599 -8.135 6.131 1.00 97.38 327 GLU A N 1
ATOM 2480 C CA . GLU A 1 327 ? 3.464 -9.054 6.208 1.00 97.38 327 GLU A CA 1
ATOM 2481 C C . GLU A 1 327 ? 2.770 -8.956 7.577 1.00 97.38 327 GLU A C 1
ATOM 2483 O O . GLU A 1 327 ? 1.537 -8.892 7.642 1.00 97.38 327 GLU A O 1
ATOM 2488 N N . MET A 1 328 ? 3.531 -8.870 8.673 1.00 94.62 328 MET A N 1
ATOM 2489 C CA . MET A 1 328 ? 2.964 -8.660 10.011 1.00 94.62 328 MET A CA 1
ATOM 2490 C C . MET A 1 328 ? 2.290 -7.292 10.139 1.00 94.62 328 MET A C 1
ATOM 2492 O O . MET A 1 328 ? 1.163 -7.210 10.633 1.00 94.62 328 MET A O 1
ATOM 2496 N N . GLU A 1 329 ? 2.915 -6.230 9.630 1.00 94.69 329 GLU A N 1
ATOM 2497 C CA . GLU A 1 329 ? 2.307 -4.895 9.594 1.00 94.69 329 GLU A CA 1
ATOM 2498 C C . GLU A 1 329 ? 1.014 -4.871 8.766 1.00 94.69 329 GLU A C 1
ATOM 2500 O O . GLU A 1 329 ? 0.038 -4.228 9.158 1.00 94.69 329 GLU A O 1
ATOM 2505 N N . SER A 1 330 ? 0.938 -5.645 7.679 1.00 96.38 330 SER A N 1
ATOM 2506 C CA . SER A 1 330 ? -0.272 -5.742 6.857 1.00 96.38 330 SER A CA 1
ATOM 2507 C C . SER A 1 330 ? -1.468 -6.296 7.641 1.00 96.38 330 SER A C 1
ATOM 2509 O O . SER A 1 330 ? -2.603 -5.876 7.415 1.00 96.38 330 SER A O 1
ATOM 2511 N N . LYS A 1 331 ? -1.230 -7.199 8.604 1.00 93.69 331 LYS A N 1
ATOM 2512 C CA . LYS A 1 331 ? -2.275 -7.752 9.484 1.00 93.69 331 LYS A CA 1
ATOM 2513 C C . LYS A 1 331 ? -2.785 -6.685 10.454 1.00 93.69 331 LYS A C 1
ATOM 2515 O O . LYS A 1 331 ? -3.988 -6.600 10.698 1.00 93.69 331 LYS A O 1
ATOM 2520 N N . ILE A 1 332 ? -1.891 -5.825 10.952 1.00 91.00 332 ILE A N 1
ATOM 2521 C CA . ILE A 1 332 ? -2.252 -4.662 11.778 1.00 91.00 332 ILE A CA 1
ATOM 2522 C C . ILE A 1 332 ? -3.069 -3.663 10.951 1.00 91.00 332 ILE A C 1
ATOM 2524 O O . ILE A 1 332 ? -4.106 -3.183 11.412 1.00 91.00 332 ILE A O 1
ATOM 2528 N N . TYR A 1 333 ? -2.653 -3.396 9.711 1.00 92.19 333 TYR A N 1
ATOM 2529 C CA . TYR A 1 333 ? -3.406 -2.560 8.779 1.00 92.19 333 TYR A CA 1
ATOM 2530 C C . TYR A 1 333 ? -4.816 -3.118 8.532 1.00 92.19 333 TYR A C 1
ATOM 2532 O O . TYR A 1 333 ? -5.790 -2.381 8.688 1.00 92.19 333 TYR A O 1
ATOM 2540 N N . ALA A 1 334 ? -4.941 -4.416 8.228 1.00 93.25 334 ALA A N 1
ATOM 2541 C CA . ALA A 1 334 ? -6.221 -5.096 8.010 1.00 93.25 334 ALA A CA 1
ATOM 2542 C C . ALA A 1 334 ? -7.158 -4.979 9.222 1.00 93.25 334 ALA A C 1
ATOM 2544 O O . ALA A 1 334 ? -8.349 -4.689 9.071 1.00 93.25 334 ALA A O 1
ATOM 2545 N N . LEU A 1 335 ? -6.616 -5.144 10.431 1.00 91.44 335 LEU A N 1
ATOM 2546 C CA . LEU A 1 335 ? -7.359 -4.941 11.671 1.00 91.44 335 LEU A CA 1
ATOM 2547 C C . LEU A 1 335 ? -7.847 -3.491 11.800 1.00 91.44 335 LEU A C 1
ATOM 2549 O O . LEU A 1 335 ? -9.021 -3.266 12.090 1.00 91.44 335 LEU A O 1
ATOM 2553 N N . SER A 1 336 ? -6.982 -2.513 11.519 1.00 90.19 336 SER A N 1
ATOM 2554 C CA . SER A 1 336 ? -7.335 -1.093 11.597 1.00 90.19 336 SER A CA 1
ATOM 2555 C C . SER A 1 336 ? -8.464 -0.719 10.636 1.00 90.19 336 SER A C 1
ATOM 2557 O O . SER A 1 336 ? -9.427 -0.081 11.050 1.00 90.19 336 SER A O 1
ATOM 2559 N N . ILE A 1 337 ? -8.402 -1.133 9.366 1.00 92.38 337 ILE A N 1
ATOM 2560 C CA . ILE A 1 337 ? -9.481 -0.827 8.410 1.00 92.38 337 ILE A CA 1
ATOM 2561 C C . ILE A 1 337 ? -10.769 -1.608 8.720 1.00 92.38 337 ILE A C 1
ATOM 2563 O O . ILE A 1 337 ? -11.868 -1.154 8.396 1.00 92.38 337 ILE A O 1
ATOM 2567 N N . SER A 1 338 ? -10.662 -2.753 9.402 1.00 92.94 338 SER A N 1
ATOM 2568 C CA . SER A 1 338 ? -11.828 -3.508 9.876 1.00 92.94 338 SER A CA 1
ATOM 2569 C C . SER A 1 338 ? -12.573 -2.789 10.997 1.00 92.94 338 SER A C 1
ATOM 2571 O O . SER A 1 338 ? -13.791 -2.931 11.099 1.00 92.94 338 SER A O 1
ATOM 2573 N N . PHE A 1 339 ? -11.879 -1.993 11.817 1.00 91.38 339 PHE A N 1
ATOM 2574 C CA . PHE A 1 339 ? -12.513 -1.183 12.863 1.00 91.38 339 PHE A CA 1
ATOM 2575 C C . PHE A 1 339 ? -13.430 -0.127 12.248 1.00 91.38 339 PHE A C 1
ATOM 2577 O O . PHE A 1 339 ? -14.565 0.058 12.693 1.00 91.38 339 PHE A O 1
ATOM 2584 N N . ASP A 1 340 ? -12.971 0.521 11.179 1.00 89.25 340 ASP A N 1
ATOM 2585 C CA . ASP A 1 340 ? -13.791 1.469 10.435 1.00 89.25 340 ASP A CA 1
ATOM 2586 C C . ASP A 1 340 ? -14.965 0.785 9.737 1.00 89.25 340 ASP A C 1
ATOM 2588 O O . ASP A 1 340 ? -16.079 1.312 9.766 1.00 89.25 340 ASP A O 1
ATOM 2592 N N . ALA A 1 341 ? -14.753 -0.407 9.171 1.00 91.44 341 ALA A N 1
ATOM 2593 C CA . ALA A 1 341 ? -15.812 -1.174 8.524 1.00 91.44 341 ALA A CA 1
ATOM 2594 C C . ALA A 1 341 ? -16.920 -1.572 9.515 1.00 91.44 341 ALA A C 1
ATOM 2596 O O . ALA A 1 341 ? -18.089 -1.249 9.292 1.00 91.44 341 ALA A O 1
ATOM 2597 N N . ILE A 1 342 ? -16.570 -2.180 10.655 1.00 93.81 342 ILE A N 1
ATOM 2598 C CA . ILE A 1 342 ? -17.572 -2.586 11.651 1.00 93.81 342 ILE A CA 1
ATOM 2599 C C . ILE A 1 342 ? -18.285 -1.381 12.269 1.00 93.81 342 ILE A C 1
ATOM 2601 O O . ILE A 1 342 ? -19.487 -1.458 12.542 1.00 93.81 342 ILE A O 1
ATOM 2605 N N . ARG A 1 343 ? -17.588 -0.251 12.456 1.00 91.25 343 ARG A N 1
ATOM 2606 C CA . ARG A 1 343 ? -18.195 1.003 12.921 1.00 91.25 343 ARG A CA 1
ATOM 2607 C C . ARG A 1 343 ? -19.155 1.561 11.876 1.00 91.25 343 ARG A C 1
ATOM 2609 O O . ARG A 1 343 ? -20.264 1.959 12.227 1.00 91.25 343 ARG A O 1
ATOM 2616 N N . SER A 1 344 ? -18.763 1.572 10.605 1.00 89.56 344 SER A N 1
ATOM 2617 C CA . SER A 1 344 ? -19.625 1.999 9.504 1.00 89.56 344 SER A CA 1
ATOM 2618 C C . SER A 1 344 ? -20.921 1.188 9.482 1.00 89.56 344 SER A C 1
ATOM 2620 O O . SER A 1 344 ? -22.012 1.757 9.522 1.00 89.56 344 SER A O 1
ATOM 2622 N N . ASP A 1 345 ? -20.821 -0.136 9.546 1.00 91.94 345 ASP A N 1
ATOM 2623 C CA . ASP A 1 345 ? -21.979 -1.025 9.443 1.00 91.94 345 ASP A CA 1
ATOM 2624 C C . ASP A 1 345 ? -22.827 -1.066 10.720 1.00 91.94 345 ASP A C 1
ATOM 2626 O O . ASP A 1 345 ? -24.043 -1.264 10.664 1.00 91.94 345 ASP A O 1
ATOM 2630 N N . SER A 1 346 ? -22.220 -0.865 11.890 1.00 90.56 346 SER A N 1
ATOM 2631 C CA . SER A 1 346 ? -22.926 -0.929 13.177 1.00 90.56 346 SER A CA 1
ATOM 2632 C C . SER A 1 346 ? -23.477 0.413 13.649 1.00 90.56 346 SER A C 1
ATOM 2634 O O . SER A 1 346 ? -24.405 0.428 14.464 1.00 90.56 346 SER A O 1
ATOM 2636 N N . VAL A 1 347 ? -22.899 1.519 13.176 1.00 90.31 347 VAL A N 1
ATOM 2637 C CA . VAL A 1 347 ? -23.228 2.883 13.599 1.00 90.31 347 VAL A CA 1
ATOM 2638 C C . VAL A 1 347 ? -23.742 3.690 12.416 1.00 90.31 347 VAL A C 1
ATOM 2640 O O . VAL A 1 347 ? -24.918 4.041 12.401 1.00 90.31 347 VAL A O 1
ATOM 2643 N N . LEU A 1 348 ? -22.893 3.965 11.421 1.00 88.62 348 LEU A N 1
ATOM 2644 C CA . LEU A 1 348 ? -23.202 4.935 10.362 1.00 88.62 348 LEU A CA 1
ATOM 2645 C C . LEU A 1 348 ? -24.378 4.494 9.487 1.00 88.62 348 LEU A C 1
ATOM 2647 O O . LEU A 1 348 ? -25.272 5.293 9.231 1.00 88.62 348 LEU A O 1
ATOM 2651 N N . SER A 1 349 ? -24.431 3.218 9.102 1.00 90.50 349 SER A N 1
ATOM 2652 C CA . SER A 1 349 ? -25.505 2.651 8.271 1.00 90.50 349 SER A CA 1
ATOM 2653 C C . SER A 1 349 ? -26.890 2.698 8.937 1.00 90.50 349 SER A C 1
ATOM 2655 O O . SER A 1 349 ? -27.912 2.570 8.265 1.00 90.50 349 SER A O 1
ATOM 2657 N N . ARG A 1 350 ? -26.927 2.858 10.267 1.00 90.19 350 ARG A N 1
ATOM 2658 C CA . ARG A 1 350 ? -28.152 2.871 11.081 1.00 90.19 350 ARG A CA 1
ATOM 2659 C C . ARG A 1 350 ? -28.621 4.279 11.423 1.00 90.19 350 ARG A C 1
ATOM 2661 O O . ARG A 1 350 ? -29.692 4.427 12.011 1.00 90.19 350 ARG A O 1
ATOM 2668 N N . LEU A 1 351 ? -27.814 5.291 11.118 1.00 90.25 351 LEU A N 1
ATOM 2669 C CA . LEU A 1 351 ? -28.193 6.685 11.290 1.00 90.25 351 LEU A CA 1
ATOM 2670 C C . LEU A 1 351 ? -29.057 7.141 10.115 1.00 90.25 351 LEU A C 1
ATOM 2672 O O . LEU A 1 351 ? -28.914 6.667 8.990 1.00 90.25 351 LEU A O 1
ATOM 2676 N N . ASP A 1 352 ? -29.938 8.102 10.384 1.00 88.38 352 ASP A N 1
ATOM 2677 C CA . ASP A 1 352 ? -30.601 8.852 9.321 1.00 88.38 352 ASP A CA 1
ATOM 2678 C C . ASP A 1 352 ? -29.517 9.512 8.440 1.00 88.38 352 ASP A C 1
ATOM 2680 O O . ASP A 1 352 ? -28.647 10.200 8.991 1.00 88.38 352 ASP A O 1
ATOM 2684 N N . PRO A 1 353 ? -29.535 9.341 7.101 1.00 86.00 353 PRO A N 1
ATOM 2685 C CA . PRO A 1 353 ? -28.574 9.978 6.201 1.00 86.00 353 PRO A CA 1
ATOM 2686 C C . PRO A 1 353 ? -28.440 11.493 6.408 1.00 86.00 353 PRO A C 1
ATOM 2688 O O . PRO A 1 353 ? -27.340 12.036 6.274 1.00 86.00 353 PRO A O 1
ATOM 2691 N N . ALA A 1 354 ? -29.524 12.175 6.798 1.00 85.62 354 ALA A N 1
ATOM 2692 C CA . ALA A 1 354 ? -29.509 13.605 7.101 1.00 85.62 354 ALA A CA 1
ATOM 2693 C C . ALA A 1 354 ? -28.675 13.951 8.350 1.00 85.62 354 ALA A C 1
ATOM 2695 O O . ALA A 1 354 ? -28.183 15.070 8.474 1.00 85.62 354 ALA A O 1
ATOM 2696 N N . LEU A 1 355 ? -28.494 12.993 9.265 1.00 84.00 355 LEU A N 1
ATOM 2697 C CA . LEU A 1 355 ? -27.777 13.149 10.534 1.00 84.00 355 LEU A CA 1
ATOM 2698 C C . LEU A 1 355 ? -26.407 12.460 10.549 1.00 84.00 355 LEU A C 1
ATOM 2700 O O . LEU A 1 355 ? -25.596 12.748 11.424 1.00 84.00 355 LEU A O 1
ATOM 2704 N N . ALA A 1 356 ? -26.115 11.587 9.581 1.00 80.38 356 ALA A N 1
ATOM 2705 C CA . ALA A 1 356 ? -24.844 10.860 9.482 1.00 80.38 356 ALA A CA 1
ATOM 2706 C C . ALA A 1 356 ? -23.610 11.774 9.306 1.00 80.38 356 ALA A C 1
ATOM 2708 O O . ALA A 1 356 ? -22.477 11.324 9.462 1.00 80.38 356 ALA A O 1
ATOM 2709 N N . HIS A 1 357 ? -23.836 13.054 9.005 1.00 84.25 357 HIS A N 1
ATOM 2710 C CA . HIS A 1 357 ? -22.812 14.077 8.809 1.00 84.25 357 HIS A CA 1
ATOM 2711 C C . HIS A 1 357 ? -22.613 14.961 10.054 1.00 84.25 357 HIS A C 1
ATOM 2713 O O . HIS A 1 357 ? -21.677 15.754 10.080 1.00 84.25 357 HIS A O 1
ATOM 2719 N N . ASP A 1 358 ? -23.479 14.849 11.073 1.00 89.81 358 ASP A N 1
ATOM 2720 C CA . ASP A 1 358 ? -23.361 15.592 12.333 1.00 89.81 358 ASP A CA 1
ATOM 2721 C C . ASP A 1 358 ? -22.383 14.865 13.280 1.00 89.81 358 ASP A C 1
ATOM 2723 O O . ASP A 1 358 ? -22.709 13.783 13.792 1.00 89.81 358 ASP A O 1
ATOM 2727 N N . PRO A 1 359 ? -21.200 15.446 13.576 1.00 88.44 359 PRO A N 1
ATOM 2728 C CA . PRO A 1 359 ? -20.191 14.799 14.412 1.00 88.44 359 PRO A CA 1
ATOM 2729 C C . PRO A 1 359 ? -20.690 14.463 15.820 1.00 88.44 359 PRO A C 1
ATOM 2731 O O . PRO A 1 359 ? -20.304 13.438 16.383 1.00 88.44 359 PRO A O 1
ATOM 2734 N N . ALA A 1 360 ? -21.574 15.285 16.394 1.00 90.44 360 ALA A N 1
ATOM 2735 C CA . ALA A 1 360 ? -22.086 15.068 17.742 1.00 90.44 360 ALA A CA 1
ATOM 2736 C C . ALA A 1 360 ? -23.075 13.895 17.784 1.00 90.44 360 ALA A C 1
ATOM 2738 O O . ALA A 1 360 ? -23.123 13.153 18.767 1.00 90.44 360 ALA A O 1
ATOM 2739 N N . VAL A 1 361 ? -23.864 13.706 16.721 1.00 90.19 361 VAL A N 1
ATOM 2740 C CA . VAL A 1 361 ? -24.752 12.541 16.585 1.00 90.19 361 VAL A CA 1
ATOM 2741 C C . VAL A 1 361 ? -23.931 11.269 16.393 1.00 90.19 361 VAL A C 1
ATOM 2743 O O . VAL A 1 361 ? -24.174 10.283 17.090 1.00 90.19 361 VAL A O 1
ATOM 2746 N N . VAL A 1 362 ? -22.937 11.303 15.501 1.00 88.75 362 VAL A N 1
ATOM 2747 C CA . VAL A 1 362 ? -22.057 10.157 15.226 1.00 88.75 362 VAL A CA 1
ATOM 2748 C C . VAL A 1 362 ? -21.277 9.743 16.473 1.00 88.75 362 VAL A C 1
ATOM 2750 O O . VAL A 1 362 ? -21.215 8.550 16.773 1.00 88.75 362 VAL A O 1
ATOM 2753 N N . SER A 1 363 ? -20.738 10.702 17.232 1.00 88.69 363 SER A N 1
ATOM 2754 C CA . SER A 1 363 ? -20.046 10.440 18.500 1.00 88.69 363 SER A CA 1
ATOM 2755 C C . SER A 1 363 ? -20.968 9.744 19.502 1.00 88.69 363 SER A C 1
ATOM 2757 O O . SER A 1 363 ? -20.670 8.622 19.900 1.00 88.69 363 SER A O 1
ATOM 2759 N N . ARG A 1 364 ? -22.152 10.300 19.800 1.00 91.62 364 ARG A N 1
ATOM 2760 C CA . ARG A 1 364 ? -23.105 9.663 20.734 1.00 91.62 364 ARG A CA 1
ATOM 2761 C C . ARG A 1 364 ? -23.517 8.256 20.300 1.00 91.62 364 ARG A C 1
ATOM 2763 O O . ARG A 1 364 ? -23.670 7.363 21.132 1.00 91.62 364 ARG A O 1
ATOM 2770 N N . ALA A 1 365 ? -23.735 8.052 19.001 1.00 90.44 365 ALA A N 1
ATOM 2771 C CA . ALA A 1 365 ? -24.098 6.744 18.467 1.00 90.44 365 ALA A CA 1
ATOM 2772 C C . ALA A 1 365 ? -22.940 5.737 18.577 1.00 90.44 365 ALA A C 1
ATOM 2774 O O . ALA A 1 365 ? -23.180 4.562 18.870 1.00 90.44 365 ALA A O 1
ATOM 2775 N N . THR A 1 366 ? -21.702 6.205 18.393 1.00 90.88 366 THR A N 1
ATOM 2776 C CA . THR A 1 366 ? -20.481 5.413 18.575 1.00 90.88 366 THR A CA 1
ATOM 2777 C C . THR A 1 366 ? -20.309 5.025 20.042 1.00 90.88 366 THR A C 1
ATOM 2779 O O . THR A 1 366 ? -20.167 3.839 20.322 1.00 90.88 366 THR A O 1
ATOM 2782 N N . ASP A 1 367 ? -20.453 5.960 20.982 1.00 91.94 367 ASP A N 1
ATOM 2783 C CA . ASP A 1 367 ? -20.331 5.689 22.423 1.00 91.94 367 ASP A CA 1
ATOM 2784 C C . ASP A 1 367 ? -21.387 4.684 22.904 1.00 91.94 367 ASP A C 1
ATOM 2786 O O . ASP A 1 367 ? -21.096 3.743 23.649 1.00 91.94 367 ASP A O 1
ATOM 2790 N N . ALA A 1 368 ? -22.627 4.825 22.423 1.00 92.81 368 ALA A N 1
ATOM 2791 C CA . ALA A 1 368 ? -23.701 3.884 22.725 1.00 92.81 368 ALA A CA 1
ATOM 2792 C C . ALA A 1 368 ? -23.433 2.487 22.141 1.00 92.81 368 ALA A C 1
ATOM 2794 O O . ALA A 1 368 ? -23.809 1.477 22.739 1.00 92.81 368 ALA A O 1
ATOM 2795 N N . TRP A 1 369 ? -22.811 2.405 20.963 1.00 94.12 369 TRP A N 1
ATOM 2796 C CA . TRP A 1 369 ? -22.395 1.135 20.371 1.00 94.12 369 TRP A CA 1
ATOM 2797 C C . TRP A 1 369 ? -21.243 0.494 21.150 1.00 94.12 369 TRP A C 1
ATOM 2799 O O . TRP A 1 369 ? -21.364 -0.678 21.507 1.00 94.12 369 TRP A O 1
ATOM 2809 N N . LEU A 1 370 ? -20.205 1.259 21.498 1.00 93.44 370 LEU A N 1
ATOM 2810 C CA . LEU A 1 370 ? -19.084 0.800 22.320 1.00 93.44 370 LEU A CA 1
ATOM 2811 C C . LEU A 1 370 ? -19.554 0.298 23.688 1.00 93.44 370 LEU A C 1
ATOM 2813 O O . LEU A 1 370 ? -19.168 -0.792 24.094 1.00 93.44 370 LEU A O 1
ATOM 2817 N N . SER A 1 371 ? -20.469 1.015 24.345 1.00 92.75 371 SER A N 1
ATOM 2818 C CA . SER A 1 371 ? -21.057 0.599 25.628 1.00 92.75 371 SER A CA 1
ATOM 2819 C C . SER A 1 371 ? -21.778 -0.752 25.529 1.00 92.75 371 SER A C 1
ATOM 2821 O O . SER A 1 371 ? -21.664 -1.601 26.413 1.00 92.75 371 SER A O 1
ATOM 2823 N N . ARG A 1 372 ? -22.509 -0.995 24.428 1.00 94.12 372 ARG A N 1
ATOM 2824 C CA . ARG A 1 372 ? -23.157 -2.296 24.181 1.00 94.12 372 ARG A CA 1
ATOM 2825 C C . ARG A 1 372 ? -22.139 -3.403 23.921 1.00 94.12 372 ARG A C 1
ATOM 2827 O O . ARG A 1 372 ? -22.345 -4.519 24.393 1.00 94.12 372 ARG A O 1
ATOM 2834 N N . LEU A 1 373 ? -21.072 -3.116 23.172 1.00 93.81 373 LEU A N 1
ATOM 2835 C CA . LEU A 1 373 ? -20.002 -4.087 22.942 1.00 93.81 373 LEU A CA 1
ATOM 2836 C C . LEU A 1 373 ? -19.275 -4.421 24.246 1.00 93.81 373 LEU A C 1
ATOM 2838 O O . LEU A 1 373 ? -19.125 -5.597 24.551 1.00 93.81 373 LEU A O 1
ATOM 2842 N N . ALA A 1 374 ? -18.914 -3.421 25.049 1.00 92.94 374 ALA A N 1
ATOM 2843 C CA . ALA A 1 374 ? -18.302 -3.613 26.361 1.00 92.94 374 ALA A CA 1
ATOM 2844 C C . ALA A 1 374 ? -19.139 -4.552 27.243 1.00 92.94 374 ALA A C 1
ATOM 2846 O O . ALA A 1 374 ? -18.605 -5.508 27.796 1.00 92.94 374 ALA A O 1
ATOM 2847 N N . GLY A 1 375 ? -20.463 -4.356 27.292 1.00 93.56 375 GLY A N 1
ATOM 2848 C CA . GLY A 1 375 ? -21.366 -5.265 28.004 1.00 93.56 375 GLY A CA 1
ATOM 2849 C C . GLY A 1 375 ? -21.406 -6.684 27.421 1.00 93.56 375 GLY A C 1
ATOM 2850 O O . GLY A 1 375 ? -21.407 -7.655 28.172 1.00 93.56 375 GLY A O 1
ATOM 2851 N N . ARG A 1 376 ? -21.406 -6.828 26.088 1.00 94.25 376 ARG A N 1
ATOM 2852 C CA . ARG A 1 376 ? -21.401 -8.138 25.407 1.00 94.25 376 ARG A CA 1
ATOM 2853 C C . ARG A 1 376 ? -20.108 -8.921 25.649 1.00 94.25 376 ARG A C 1
ATOM 2855 O O . ARG A 1 376 ? -20.174 -10.130 25.841 1.00 94.25 376 ARG A O 1
ATOM 2862 N N . TYR A 1 377 ? -18.963 -8.243 25.619 1.00 94.19 377 TYR A N 1
ATOM 2863 C CA . TYR A 1 377 ? -17.635 -8.847 25.776 1.00 94.19 377 TYR A CA 1
ATOM 2864 C C . TYR A 1 377 ? -17.104 -8.764 27.213 1.00 94.19 377 TYR A C 1
ATOM 2866 O O . TYR A 1 377 ? -15.925 -9.028 27.435 1.00 94.19 377 TYR A O 1
ATOM 2874 N N . GLY A 1 378 ? -17.958 -8.426 28.185 1.00 92.50 378 GLY A N 1
ATOM 2875 C CA . GLY A 1 378 ? -17.619 -8.447 29.608 1.00 92.50 378 GLY A CA 1
ATOM 2876 C C . GLY A 1 378 ? -16.416 -7.576 29.961 1.00 92.50 378 GLY A C 1
ATOM 2877 O O . GLY A 1 378 ? -15.540 -8.032 30.689 1.00 92.50 378 GLY A O 1
ATOM 2878 N N . LEU A 1 379 ? -16.341 -6.363 29.404 1.00 94.56 379 LEU A N 1
ATOM 2879 C CA . LEU A 1 379 ? -15.269 -5.426 29.721 1.00 94.56 379 LEU A CA 1
ATOM 2880 C C . LEU A 1 379 ? -15.339 -5.024 31.199 1.00 94.56 379 LEU A C 1
ATOM 2882 O O . LEU A 1 379 ? -16.334 -4.457 31.651 1.00 94.56 379 LEU A O 1
ATOM 2886 N N . GLU A 1 380 ? -14.251 -5.260 31.920 1.00 94.88 380 GLU A N 1
ATOM 2887 C CA . GLU A 1 380 ? -14.072 -4.861 33.311 1.00 94.88 380 GLU A CA 1
ATOM 2888 C C . GLU A 1 380 ? -12.752 -4.107 33.482 1.00 94.88 380 GLU A C 1
ATOM 2890 O O . GLU A 1 380 ? -11.720 -4.520 32.950 1.00 94.88 380 GLU A O 1
ATOM 2895 N N . LEU A 1 381 ? -12.782 -3.020 34.257 1.00 93.62 381 LEU A N 1
ATOM 2896 C CA . LEU A 1 381 ? -11.605 -2.242 34.643 1.00 93.62 381 LEU A CA 1
ATOM 2897 C C . LEU A 1 381 ? -11.277 -2.493 36.115 1.00 93.62 381 LEU A C 1
ATOM 2899 O O . LEU A 1 381 ? -12.170 -2.532 36.965 1.00 93.62 381 LEU A O 1
ATOM 2903 N N . ASN A 1 382 ? -9.992 -2.636 36.429 1.00 92.12 382 ASN A N 1
ATOM 2904 C CA . ASN A 1 382 ? -9.525 -2.783 37.801 1.00 92.12 382 ASN A CA 1
ATOM 2905 C C . ASN A 1 382 ? -9.406 -1.409 38.469 1.00 92.12 382 ASN A C 1
ATOM 2907 O O . ASN A 1 382 ? -8.332 -0.811 38.499 1.00 92.12 382 ASN A O 1
ATOM 2911 N N . GLU A 1 383 ? -10.518 -0.901 38.998 1.00 92.50 383 GLU A N 1
ATOM 2912 C CA . GLU A 1 383 ? -10.566 0.425 39.628 1.00 92.50 383 GLU A CA 1
ATOM 2913 C C . GLU A 1 383 ? -9.587 0.562 40.807 1.00 92.50 383 GLU A C 1
ATOM 2915 O O . GLU A 1 383 ? -9.009 1.628 41.008 1.00 92.50 383 GLU A O 1
ATOM 2920 N N . GLU A 1 384 ? -9.344 -0.517 41.558 1.00 89.25 384 GLU A N 1
ATOM 2921 C CA . GLU A 1 384 ? -8.393 -0.514 42.675 1.00 89.25 384 GLU A CA 1
ATOM 2922 C C . GLU A 1 384 ? -6.945 -0.380 42.182 1.00 89.25 384 GLU A C 1
ATOM 2924 O O . GLU A 1 384 ? -6.198 0.461 42.684 1.00 89.25 384 GLU A O 1
ATOM 2929 N N . ALA A 1 385 ? -6.556 -1.149 41.159 1.00 86.75 385 ALA A N 1
ATOM 2930 C CA . ALA A 1 385 ? -5.215 -1.049 40.582 1.00 86.75 385 ALA A CA 1
ATOM 2931 C C . ALA A 1 385 ? -4.993 0.289 39.863 1.00 86.75 385 ALA A C 1
ATOM 2933 O O . ALA A 1 385 ? -3.933 0.892 40.017 1.00 86.75 385 ALA A O 1
ATOM 2934 N N . LEU A 1 386 ? -5.991 0.786 39.125 1.00 88.00 386 LEU A N 1
ATOM 2935 C CA . LEU A 1 386 ? -5.915 2.082 38.445 1.00 88.00 386 LEU A CA 1
ATOM 2936 C C . LEU A 1 386 ? -5.782 3.244 39.435 1.00 88.00 386 LEU A C 1
ATOM 2938 O O . LEU A 1 386 ? -5.024 4.175 39.178 1.00 88.00 386 LEU A O 1
ATOM 2942 N N . ALA A 1 387 ? -6.469 3.185 40.580 1.00 86.81 387 ALA A N 1
ATOM 2943 C CA . ALA A 1 387 ? -6.350 4.196 41.630 1.00 86.81 387 ALA A CA 1
ATOM 2944 C C . ALA A 1 387 ? -4.990 4.166 42.353 1.00 86.81 387 ALA A C 1
ATOM 2946 O O . ALA A 1 387 ? -4.578 5.177 42.922 1.00 86.81 387 ALA A O 1
ATOM 2947 N N . ALA A 1 388 ? -4.298 3.022 42.342 1.00 85.94 388 ALA A N 1
ATOM 2948 C CA . ALA A 1 388 ? -2.975 2.862 42.941 1.00 85.94 388 ALA A CA 1
ATOM 2949 C C . ALA A 1 388 ? -1.823 3.320 42.024 1.00 85.94 388 ALA A C 1
ATOM 2951 O O . ALA A 1 388 ? -0.697 3.487 42.497 1.00 85.94 388 ALA A O 1
ATOM 2952 N N . LEU A 1 389 ? -2.080 3.519 40.726 1.00 85.00 389 LEU A N 1
ATOM 2953 C CA . LEU A 1 389 ? -1.068 3.926 39.753 1.00 85.00 389 LEU A CA 1
ATOM 2954 C C . LEU A 1 389 ? -0.900 5.451 39.671 1.00 85.00 389 LEU A C 1
ATOM 2956 O O . LEU A 1 389 ? -1.857 6.203 39.875 1.00 85.00 389 LEU A O 1
ATOM 2960 N N . PRO A 1 390 ? 0.306 5.940 39.319 1.00 85.38 390 PRO A N 1
ATOM 2961 C CA . PRO A 1 390 ? 0.489 7.325 38.913 1.00 85.38 390 PRO A CA 1
ATOM 2962 C C . PRO A 1 390 ? -0.448 7.695 37.761 1.00 85.38 390 PRO A C 1
ATOM 2964 O O . PRO A 1 390 ? -0.699 6.893 36.865 1.00 85.38 390 PRO A O 1
ATOM 2967 N N . VAL A 1 391 ? -0.908 8.942 37.754 1.00 87.00 391 VAL A N 1
ATOM 2968 C CA . VAL A 1 391 ? -1.797 9.467 36.708 1.00 87.00 391 VAL A CA 1
ATOM 2969 C C . VAL A 1 391 ? -1.146 9.431 35.314 1.00 87.00 391 VAL A C 1
ATOM 2971 O O . VAL A 1 391 ? -1.824 9.180 34.320 1.00 87.00 391 VAL A O 1
ATOM 2974 N N . ASP A 1 392 ? 0.168 9.654 35.241 1.00 84.88 392 ASP A N 1
ATOM 2975 C CA . ASP A 1 392 ? 0.943 9.594 33.998 1.00 84.88 392 ASP A CA 1
ATOM 2976 C C . ASP A 1 392 ? 1.600 8.206 33.825 1.00 84.88 392 ASP A C 1
ATOM 2978 O O . ASP A 1 392 ? 2.391 7.805 34.695 1.00 84.88 392 ASP A O 1
ATOM 2982 N N . PRO A 1 393 ? 1.334 7.486 32.714 1.00 82.69 393 PRO A N 1
ATOM 2983 C CA . PRO A 1 393 ? 1.972 6.208 32.399 1.00 82.69 393 PRO A CA 1
ATOM 2984 C C . PRO A 1 393 ? 3.496 6.243 32.280 1.00 82.69 393 PRO A C 1
ATOM 2986 O O . PRO A 1 393 ? 4.140 5.205 32.446 1.00 82.69 393 PRO A O 1
ATOM 2989 N N . ASP A 1 394 ? 4.103 7.413 32.050 1.00 84.00 394 ASP A N 1
ATOM 2990 C CA . ASP A 1 394 ? 5.564 7.555 32.063 1.00 84.00 394 ASP A CA 1
ATOM 2991 C C . ASP A 1 394 ? 6.166 7.216 33.441 1.00 84.00 394 ASP A C 1
ATOM 2993 O O . ASP A 1 394 ? 7.331 6.817 33.531 1.00 84.00 394 ASP A O 1
ATOM 2997 N N . GLY A 1 395 ? 5.369 7.340 34.510 1.00 77.62 395 GLY A N 1
ATOM 2998 C CA . GLY A 1 395 ? 5.736 6.973 35.878 1.00 77.62 395 GLY A CA 1
ATOM 2999 C C . GLY A 1 395 ? 5.474 5.508 36.236 1.00 77.62 395 GLY A C 1
ATOM 3000 O O . GLY A 1 395 ? 5.761 5.105 37.364 1.00 77.62 395 GLY A O 1
ATOM 3001 N N . TRP A 1 396 ? 4.914 4.708 35.326 1.00 82.62 396 TRP A N 1
ATOM 3002 C CA . TRP A 1 396 ? 4.642 3.296 35.585 1.00 82.62 396 TRP A CA 1
ATOM 3003 C C . TRP A 1 396 ? 5.943 2.525 35.397 1.00 82.62 396 TRP A C 1
ATOM 3005 O O . TRP A 1 396 ? 6.430 2.375 34.281 1.00 82.62 396 TRP A O 1
ATOM 3015 N N . VAL A 1 397 ? 6.545 2.071 36.494 1.00 68.62 397 VAL A N 1
ATOM 3016 C CA . VAL A 1 397 ? 7.722 1.201 36.448 1.00 68.62 397 VAL A CA 1
ATOM 3017 C C . VAL A 1 397 ? 7.226 -0.229 36.643 1.00 68.62 397 VAL A C 1
ATOM 3019 O O . VAL A 1 397 ? 6.933 -0.603 37.780 1.00 68.62 397 VAL A O 1
ATOM 3022 N N . PRO A 1 398 ? 7.079 -1.033 35.574 1.00 63.31 398 PRO A N 1
ATOM 3023 C CA . PRO A 1 398 ? 6.740 -2.437 35.731 1.00 63.31 398 PRO A CA 1
ATOM 3024 C C . PRO A 1 398 ? 7.930 -3.140 36.391 1.00 63.31 398 PRO A C 1
ATOM 3026 O O . PRO A 1 398 ? 8.930 -3.442 35.744 1.00 63.31 398 PRO A O 1
ATOM 3029 N N . PHE A 1 399 ? 7.851 -3.377 37.699 1.00 58.03 399 PHE A N 1
ATOM 3030 C CA . PHE A 1 399 ? 8.814 -4.240 38.373 1.00 58.03 399 PHE A CA 1
ATOM 3031 C C . PHE A 1 399 ? 8.626 -5.669 37.835 1.00 58.03 399 PHE A C 1
ATOM 3033 O O . PHE A 1 399 ? 7.524 -6.230 37.891 1.00 58.03 399 PHE A O 1
ATOM 3040 N N . GLN A 1 400 ? 9.687 -6.220 37.243 1.00 52.44 400 GLN A N 1
ATOM 3041 C CA . GLN A 1 400 ? 9.809 -7.651 36.975 1.00 52.44 400 GLN A CA 1
ATOM 3042 C C . GLN A 1 400 ? 10.296 -8.293 38.277 1.00 52.44 400 GLN A C 1
ATOM 3044 O O . GLN A 1 400 ? 11.374 -7.935 38.752 1.00 52.44 400 GLN A O 1
ATOM 3049 N N . GLU A 1 401 ? 9.482 -9.156 38.886 1.00 45.56 401 GLU A N 1
ATOM 3050 C CA . GLU A 1 401 ? 9.976 -10.080 39.918 1.00 45.56 401 GLU A CA 1
ATOM 3051 C C . GLU A 1 401 ? 10.746 -11.237 39.280 1.00 45.56 401 GLU A C 1
ATOM 3053 O O . GLU A 1 401 ? 10.285 -11.740 38.226 1.00 45.56 401 GLU A O 1
#

Solvent-accessible surface area (backbone atoms only — not comparable to full-atom values): 22423 Å² total; per-residue (Å²): 141,81,84,76,77,61,62,62,57,53,57,51,49,67,71,62,65,71,86,68,82,75,66,78,47,22,83,41,59,42,30,34,39,81,87,50,72,44,25,45,42,59,52,46,54,54,59,70,70,48,52,72,70,63,48,50,63,38,61,74,44,97,40,26,32,61,54,48,51,52,52,54,46,51,49,54,47,50,52,52,51,36,60,75,71,44,44,66,76,33,71,66,40,45,47,46,26,53,55,46,37,30,49,53,34,22,50,52,35,50,52,53,50,43,54,51,46,49,54,53,52,72,74,45,78,79,68,89,84,60,68,61,88,54,42,34,35,32,36,30,33,30,24,90,97,38,60,65,21,77,42,70,76,39,42,56,57,23,42,59,70,71,59,27,60,64,52,61,89,53,57,66,71,43,73,45,77,72,84,79,68,37,37,39,32,34,65,39,73,49,60,80,63,90,76,69,93,84,74,84,78,78,90,70,89,75,82,73,76,79,50,71,68,56,41,34,53,35,31,50,50,41,53,56,49,50,55,47,25,47,41,53,9,64,61,51,56,49,68,40,66,59,48,44,42,18,54,10,24,50,61,56,80,39,82,48,67,70,78,85,75,62,71,28,35,39,40,94,86,48,72,34,33,57,68,54,50,50,52,50,50,55,53,46,44,77,78,46,92,73,73,41,44,38,56,69,46,42,48,51,53,51,51,50,52,51,45,24,46,53,32,22,51,51,24,45,76,76,40,44,72,63,42,54,53,43,53,55,50,25,54,54,49,30,51,55,56,36,53,54,48,53,44,38,66,71,36,50,72,72,41,59,78,90,46,61,78,39,67,71,56,46,47,55,48,44,54,56,48,51,55,52,45,34,64,73,38,51,58,44,70,35,63,69,59,59,70,58,46,64,52,49,55,90,69,62,68,62,51,82,131

Sequence (401 aa):
MTPIHRGMTALLTLAAASCGTGVPHSGTWLARTVSDTLTILDIHEGWRSLDPASREGFRSDSNPGRAYVEVAAYRSVIESAVREAGYLETPRISSMQRSWLRTEAATAMRRILEAQETSLISGEGLSSSVIRPDHRLWISLSRSGFAPASMGPFLLFELPPDLAGSFGGAVPGTRADAGDGFIYLLDSVETSLPEGPGMSLPGGVAVDTVSVPEIIQGRVRFRFCDELARLWAGGTVGVDTVLMDGLASLYADQAPIGELSGPLLVCGYGTWTPDEIAMEVEFFRTRFPFTPSNRQWMRFVIDNILQQSLFAAMLQDSAPDAYDSLEMESKIYALSISFDAIRSDSVLSRLDPALAHDPAVVSRATDAWLSRLAGRYGLELNEEALAALPVDPDGWVPFQE

Mean predicted aligned error: 10.79 Å

pLDDT: mean 82.84, std 18.63, range [26.86, 98.12]

Foldseek 3Di:
DDDPPPPVVVVVVVVVPPPDDQFDFQQCFFKDWLVDTDGLVNLLVVQVPDDPVVQVVLVVDPFSSVVSSVVVLLLVLLLVVLVVVVLLVPPLLVLLLVLQLLQVLLVVLLVVLLVVLVVVCVVDPDDLPQDPVFKFWWKWKAAPPADIDIDDRAGLLLDDPQVSVQCVPDAFQRWDDPPPRMIMGGHHIGGPDPDDPDDPDPPDDPSPDDDSSNSSVSNSRVVLRVVLRCQRNVVQKDADLLLLAQLLQVLVVHHGDDDQDDFGIGGPQDTDGSVSLVSLVVSVCVVDPDTSNGNVSSVVSVSVVVSSSVSSVVCCVPPVVVSVVSSVVSSVVSSVVSSVVCLCVQFLVPDDPVCSPPPVSSVVSSVVSSVVSCVVRVMDGPPSNSVSDDSDSVRRDNDDD

Radius of gyration: 30.31 Å; Cα contacts (8 Å, |Δi|>4): 493; chains: 1; bounding box: 64×69×95 Å